Protein AF-0000000070923632 (afdb_homodimer)

Nearest PDB structures (foldseek):
  3npf-assembly1_B  TM=2.799E-01  e=1.966E-01  Bacteroides ovatus ATCC 8483
  4r0k-assembly1_A  TM=3.032E-01  e=2.894E-01  Bacteroides thetaiotaomicron VPI-5482
  6biq-assembly4_C  TM=3.417E-01  e=1.691E+00  Trichomonas vaginalis
  7ll1-assembly1_H  TM=3.064E-01  e=4.089E+00  Homo sapiens
  3npf-assembly1_B  TM=2.796E-01  e=1.246E-01  Bacteroides ovatus ATCC 8483

Organism: Rhodobacter capsulatus (strain ATCC BAA-309 / NBRC 16581 / SB1003) (NCBI:txid272942)

InterPro domains:
  IPR005126 NapC/NirT cytochrome c, N-terminal [PF03264] (4-177)
  IPR009154 Membrane-bound tetrahaem cytochrome TorC/YecK [PIRSF000014] (1-378)
  IPR009154 Membrane-bound tetrahaem cytochrome TorC/YecK [TIGR02162] (1-379)
  IPR036280 Multiheme cytochrome superfamily [SSF48695] (2-178)
  IPR038266 NapC/NirT cytochrome c superfamily [G3DSA:1.10.3820.10] (5-182)
  IPR051174 Cytochrome c-type Electron Transfer [PTHR30333] (2-334)

Solvent-accessible surface area (backbone atoms only — not comparable to full-atom values): 40422 Å² total; per-residue (Å²): 135,78,84,82,65,68,63,59,53,50,48,52,43,33,52,48,20,24,49,52,39,48,50,52,51,50,50,50,51,50,50,53,53,56,66,49,32,57,71,49,56,55,69,41,76,64,36,49,64,52,48,59,42,28,60,74,24,62,44,38,40,26,55,77,4,46,51,60,52,63,34,49,57,73,35,49,90,60,65,70,55,28,53,49,46,51,55,56,47,51,53,49,52,50,39,52,72,72,46,66,33,67,42,73,68,42,32,60,74,43,35,44,64,53,48,51,51,52,49,51,50,35,45,74,55,52,19,50,22,57,52,71,49,32,39,76,86,17,36,30,57,90,67,34,91,48,64,68,55,35,52,52,50,53,50,30,62,75,69,67,57,42,63,50,50,52,47,66,48,69,51,38,82,70,52,66,56,57,55,60,32,50,50,46,46,52,52,50,49,57,50,18,75,69,59,76,85,46,65,72,38,55,35,24,34,73,44,71,39,56,27,21,79,50,80,84,52,92,87,63,77,66,35,28,35,37,33,43,70,32,69,28,36,26,68,39,75,54,91,64,29,29,32,29,40,38,69,28,21,25,40,74,93,44,62,43,36,29,15,68,39,83,96,34,86,39,76,27,34,43,41,34,83,84,40,43,78,63,46,46,75,59,61,73,47,66,40,86,89,76,68,45,46,36,29,31,31,38,36,70,33,20,32,63,69,61,51,36,39,74,48,69,66,59,52,50,51,33,31,49,45,40,44,49,39,55,53,30,61,77,35,75,66,75,58,48,28,74,37,44,39,61,51,42,55,60,57,50,58,73,44,47,89,77,38,88,56,55,72,70,53,44,52,42,33,51,47,48,40,27,61,29,1,41,81,54,69,23,71,66,81,125,136,77,82,81,63,69,63,60,53,49,49,51,42,34,52,49,21,24,50,51,37,48,51,51,51,50,50,49,52,48,50,54,53,55,66,49,31,56,69,49,56,55,68,41,77,65,37,50,64,54,48,58,44,27,61,74,26,62,46,37,38,26,56,77,4,46,52,61,52,61,33,47,57,73,36,48,90,60,67,70,56,27,54,50,46,52,55,54,48,51,54,50,52,50,38,53,72,72,46,65,34,65,42,72,68,42,31,61,74,42,35,44,63,54,48,52,51,51,49,50,50,34,47,75,56,52,21,50,24,58,52,71,48,31,39,75,90,17,36,30,57,89,68,35,91,48,64,67,55,33,52,51,49,52,50,31,62,74,70,67,58,40,63,51,52,51,47,66,49,70,50,39,80,70,51,66,54,57,56,60,32,52,50,46,47,51,52,50,48,57,49,18,75,69,59,77,87,47,66,74,38,56,35,22,33,72,44,71,38,57,26,21,80,49,80,83,50,91,88,62,77,64,37,28,35,37,31,42,68,30,69,28,35,27,66,39,73,55,92,65,30,29,32,29,40,37,71,29,21,24,40,73,93,45,61,42,36,30,15,68,40,83,95,34,87,39,76,27,33,44,42,34,83,85,39,45,78,63,45,45,75,59,62,73,46,65,40,86,89,78,68,45,44,36,31,32,33,37,34,70,32,20,33,64,69,62,51,34,39,75,47,67,66,59,51,49,52,32,31,48,44,39,43,48,40,55,54,30,60,78,34,75,67,74,59,46,29,73,36,44,38,61,53,44,55,60,59,50,59,73,43,47,89,78,38,89,58,56,71,70,54,45,51,42,32,52,49,48,42,27,61,29,1,41,82,53,69,23,72,65,81,124

Foldseek 3Di:
DPPDDPVVVVVVVVVVVVVVVVVVVVVVVVVLVVCLALVNVVVFVLCVQLVVLQCPAVQNPNPVRHHQGPCLQQAADDDPRNVVSVVVVVVVVVCSVVPCRNDPVSCLLCVQVVLVVSLVVCQVVLSNSVVVPDDPVPDPLVPDPDVVVSVQSVVCVVVVGGPSLACRQNRHDDHPLCSVLVVLLVVLQVVLVVDDDDQQAKKWALFKFFWAADADDPPDDGFWIFGTLFIWGFHDDDVQKTKTKHKAKAWVPGLQFGANDPPFRQTGIGGDPVCSVQWDWDDWDADPPPRIIMTITMHIIMTTSHRMGRDSVSSLVSLVSLCCSFPSHRHRDDQLQPAALNVLVVVLVVCVVVTPDDPRSSSSNSNSSNCLYNVNVNDDPD/DPPPDPVVVVVVVVVVVVVVVVVVVVVVVVVLVVCLDLVNVVVFVLCVQLVVLQCPAVQNPNPVRHHQGPCLQQAADDDPRNVVSVVVVVVVVVCSVVPCRRDPVSCLLCVQVVLVVSLVVCQVVLSNSVVVPDDPVPDPLVPDPDVVVSVQSVVCVVVVGGPSLACRQNRHDDHPLCSVLVVLLVVLQVVLVVDDDDQQAKKWALFKFFWAADADDPPDDGFWIFGTLFIWGFHDDDVQKTKTKHKAKAWVPGLQFGANDPPFPQTGIGGDPVCSVQWDWDDWDQDPPPRIIMTITMHIIMTTSHRMGRDSPSSLVSLVSLCCSFPSHRHRDDQLQPAELNVLVVVLVVCVVVTPDDPRSSSSNSNSSNCLYNVNVNDDPD

Radius of gyration: 43.02 Å; Cα contacts (8 Å, |Δi|>4): 1185; chains: 2; bounding box: 63×129×114 Å

Secondary structure (DSSP, 8-state):
-----HHHHHHHHHHHHHHHHHHHHHHHHHHHHHTTSHHHHTTSGGGHHHHHHHTTSTTTSBTT-B---HHHHHS-SSSHHHHHHHHHHHHHHHHHHHTTT-SHHHHHHHHHHHHHHHHHHHHHTTTHHHHTTB-GGGB-GGG-S-HHHHHHHHHHHHHT--GGGT-TTSSSPPP-THHHHHHHHHHHHHHHHH----TT-EEEESS-EEEESS---TTPPPSEEEPTT--EEEEEEETTEEEEEEEEEEETTEEEEEEEETTEEEEEEEE-GGGGGG-EEEEEEE-TTT--EEEEEEEEEEEES-SEES-HHHHHHHHHHHHHHHHTTTSPPPPGGGS-HHHHHHHHHHHGGG----HHHHHHHHHHHHHTSGGGT-----/-----HHHHHHHHHHHHHHHHHHHHHHHHHHHHHTTSHHHHTTSGGGHHHHHHHTTSTTTSBTT-B---HHHHHS-SSSHHHHHHHHHHHHHHHHHHHTTT-SHHHHHHHHHHHHHHHHHHHHHTTTHHHHTTB-GGGB-GGG-S-HHHHHHHHHHHHHT--GGGT-TTSSSPPP-THHHHHHHHHHHHHHHHH----TT-EEEESS-EEEESS---TTPPPSEEEPTT--EEEEEEETTEEEEEEEEEEETTEEEEEEEETTEEEEEEEE-GGGGGGPEEEEEEE-TTT--EEEEEEEEEEEES-SEES-HHHHHHHHHHHHHHHHTTTSPPPPGGGS-HHHHHHHHHHHGGG----HHHHHHHHHHHHHTSGGGT-----

Sequence (764 aa):
MRRPSTRWGLGTLVLGGAFVGALGWNGFHYAVEQTTTTKFCLSCHSMQGNYEEYKTTVHYVNPMGVRAECADCHVPKSGWRLYRAKVLAAKDLWGEITGKVDTPEKFEAHRLEMAETVWADMKANDSVGCRSCHSFEAMDFAHQTKPDAAKQMQQAMKDGGTCIDCHKGIAHKLPDMSSGYKKLFEDLQAEAGQLRPKAGDTVYPLQTVELYLDEPKDGVKAAGKVIAATPMVVEAVSGKALQVKLEGWQQEGAERMLYAAQGRRIFNVALAPTAVAAVVPGARMTDPDTDQVWTDGTLTVWVKNADLTDSLDKVWSYAGSMFSAACGTCHVLPHTSHFLANQWIGTLNAMKPKAPLNEEQFRLVQKYVQMHAKDMGGEVEEMRRPSTRWGLGTLVLGGAFVGALGWNGFHYAVEQTTTTKFCLSCHSMQGNYEEYKTTVHYVNPMGVRAECADCHVPKSGWRLYRAKVLAAKDLWGEITGKVDTPEKFEAHRLEMAETVWADMKANDSVGCRSCHSFEAMDFAHQTKPDAAKQMQQAMKDGGTCIDCHKGIAHKLPDMSSGYKKLFEDLQAEAGQLRPKAGDTVYPLQTVELYLDEPKDGVKAAGKVIAATPMVVEAVSGKALQVKLEGWQQEGAERMLYAAQGRRIFNVALAPTAVAAVVPGARMTDPDTDQVWTDGTLTVWVKNADLTDSLDKVWSYAGSMFSAACGTCHVLPHTSHFLANQWIGTLNAMKPKAPLNEEQFRLVQKYVQMHAKDMGGEVEE

pLDDT: mean 90.0, std 10.47, range [25.94, 98.38]

Structure (mmCIF, N/CA/C/O backbone):
data_AF-0000000070923632-model_v1
#
loop_
_entity.id
_entity.type
_entity.pdbx_description
1 polymer 'Cytochrome c-type protein'
#
loop_
_atom_site.group_PDB
_atom_site.id
_atom_site.type_symbol
_atom_site.label_atom_id
_atom_site.label_alt_id
_atom_site.label_comp_id
_atom_site.label_asym_id
_atom_site.label_entity_id
_atom_site.label_seq_id
_atom_site.pdbx_PDB_ins_code
_atom_site.Cartn_x
_atom_site.Cartn_y
_atom_site.Cartn_z
_atom_site.occupancy
_atom_site.B_iso_or_equiv
_atom_site.auth_seq_id
_atom_site.auth_comp_id
_atom_site.auth_asym_id
_atom_site.auth_atom_id
_atom_site.pdbx_PDB_model_num
ATOM 1 N N . MET A 1 1 ? -10.555 41.219 -54.594 1 26.05 1 MET A N 1
ATOM 2 C CA . MET A 1 1 ? -10.875 40.344 -53.469 1 26.05 1 MET A CA 1
ATOM 3 C C . MET A 1 1 ? -9.82 39.281 -53.281 1 26.05 1 MET A C 1
ATOM 5 O O . MET A 1 1 ? -9.641 38.438 -54.156 1 26.05 1 MET A O 1
ATOM 9 N N . ARG A 1 2 ? -8.562 39.5 -52.688 1 31.58 2 ARG A N 1
ATOM 10 C CA . ARG A 1 2 ? -7.293 38.781 -52.688 1 31.58 2 ARG A CA 1
ATOM 11 C C . ARG A 1 2 ? -7.457 37.375 -52.125 1 31.58 2 ARG A C 1
ATOM 13 O O . ARG A 1 2 ? -8.281 37.156 -51.25 1 31.58 2 ARG A O 1
ATOM 20 N N . ARG A 1 3 ? -7.184 36.375 -52.875 1 41.75 3 ARG A N 1
ATOM 21 C CA . ARG A 1 3 ? -7.312 34.969 -52.625 1 41.75 3 ARG A CA 1
ATOM 22 C C . ARG A 1 3 ? -6.871 34.594 -51.219 1 41.75 3 ARG A C 1
ATOM 24 O O . ARG A 1 3 ? -5.719 34.812 -50.844 1 41.75 3 ARG A O 1
ATOM 31 N N . PRO A 1 4 ? -7.441 34.781 -50.156 1 43.72 4 PRO A N 1
ATOM 32 C CA . PRO A 1 4 ? -7.254 34.656 -48.719 1 43.72 4 PRO A CA 1
ATOM 33 C C . PRO A 1 4 ? -6.523 33.375 -48.344 1 43.72 4 PRO A C 1
ATOM 35 O O . PRO A 1 4 ? -6.836 32.281 -48.875 1 43.72 4 PRO A O 1
ATOM 38 N N . SER A 1 5 ? -5.047 33.188 -47.781 1 47.12 5 SER A N 1
ATOM 39 C CA . SER A 1 5 ? -3.76 32.5 -47.844 1 47.12 5 SER A CA 1
ATOM 40 C C . SER A 1 5 ? -3.881 31.062 -47.344 1 47.12 5 SER A C 1
ATOM 42 O O . SER A 1 5 ? -4.656 30.766 -46.438 1 47.12 5 SER A O 1
ATOM 44 N N . THR A 1 6 ? -3.588 29.906 -48.062 1 52.81 6 THR A N 1
ATOM 45 C CA . THR A 1 6 ? -3.426 28.469 -48 1 52.81 6 THR A CA 1
ATOM 46 C C . THR A 1 6 ? -2.803 28.047 -46.656 1 52.81 6 THR A C 1
ATOM 48 O O . THR A 1 6 ? -3.178 27.031 -46.094 1 52.81 6 THR A O 1
ATOM 51 N N . ARG A 1 7 ? -1.891 28.828 -46.156 1 56.41 7 ARG A N 1
ATOM 52 C CA . ARG A 1 7 ? -1.19 28.5 -44.906 1 56.41 7 ARG A CA 1
ATOM 53 C C . ARG A 1 7 ? -2.135 28.578 -43.719 1 56.41 7 ARG A C 1
ATOM 55 O O . ARG A 1 7 ? -2.057 27.75 -42.781 1 56.41 7 ARG A O 1
ATOM 62 N N . TRP A 1 8 ? -2.975 29.625 -43.656 1 61.47 8 TRP A N 1
ATOM 63 C CA . TRP A 1 8 ? -3.904 29.703 -42.562 1 61.47 8 TRP A CA 1
ATOM 64 C C . TRP A 1 8 ? -4.895 28.547 -42.594 1 61.47 8 TRP A C 1
ATOM 66 O O . TRP A 1 8 ? -5.262 28 -41.531 1 61.47 8 TRP A O 1
ATOM 76 N N . GLY A 1 9 ? -5.172 28.172 -43.781 1 63.47 9 GLY A N 1
ATOM 77 C CA . GLY A 1 9 ? -6.043 27.016 -43.938 1 63.47 9 GLY A CA 1
ATOM 78 C C . GLY A 1 9 ? -5.414 25.734 -43.406 1 63.47 9 GLY A C 1
ATOM 79 O O . GLY A 1 9 ? -6.062 24.953 -42.719 1 63.47 9 GLY A O 1
ATOM 80 N N . LEU A 1 10 ? -4.125 25.688 -43.812 1 66 10 LEU A N 1
ATOM 81 C CA . LEU A 1 10 ? -3.408 24.5 -43.375 1 66 10 LEU A CA 1
ATOM 82 C C . LEU A 1 10 ? -3.205 24.5 -41.875 1 66 10 LEU A C 1
ATOM 84 O O . LEU A 1 10 ? -3.328 23.453 -41.219 1 66 10 LEU A O 1
ATOM 88 N N . GLY A 1 11 ? -2.955 25.656 -41.281 1 73.12 11 GLY A N 1
ATOM 89 C CA . GLY A 1 11 ? -2.785 25.75 -39.844 1 73.12 11 GLY A CA 1
ATOM 90 C C . GLY A 1 11 ? -4.047 25.422 -39.062 1 73.12 11 GLY A C 1
ATOM 91 O O . GLY A 1 11 ? -3.994 24.703 -38.062 1 73.12 11 GLY A O 1
ATOM 92 N N . THR A 1 12 ? -5.129 25.953 -39.562 1 76.69 12 THR A N 1
ATOM 93 C CA . THR A 1 12 ? -6.41 25.672 -38.906 1 76.69 12 THR A CA 1
ATOM 94 C C . THR A 1 12 ? -6.766 24.188 -39.031 1 76.69 12 THR A C 1
ATOM 96 O O . THR A 1 12 ? -7.336 23.609 -38.094 1 76.69 12 THR A O 1
ATOM 99 N N . LEU A 1 13 ? -6.41 23.625 -40.094 1 72.44 13 LEU A N 1
ATOM 100 C CA . LEU A 1 13 ? -6.684 22.203 -40.281 1 72.44 13 LEU A CA 1
ATOM 101 C C . LEU A 1 13 ? -5.812 21.359 -39.344 1 72.44 13 LEU A C 1
ATOM 103 O O . LEU A 1 13 ? -6.289 20.391 -38.75 1 72.44 13 LEU A O 1
ATOM 107 N N . VAL A 1 14 ? -4.574 21.766 -39.25 1 73.5 14 VAL A N 1
ATOM 108 C CA . VAL A 1 14 ? -3.674 21.031 -38.375 1 73.5 14 VAL A CA 1
ATOM 109 C C . VAL A 1 14 ? -4.129 21.188 -36.906 1 73.5 14 VAL A C 1
ATOM 111 O O . VAL A 1 14 ? -4.16 20.219 -36.156 1 73.5 14 VAL A O 1
ATOM 114 N N . LEU A 1 15 ? -4.555 22.359 -36.531 1 76.25 15 LEU A N 1
ATOM 115 C CA . LEU A 1 15 ? -5.012 22.594 -35.188 1 76.25 15 LEU A CA 1
ATOM 116 C C . LEU A 1 15 ? -6.332 21.875 -34.906 1 76.25 15 LEU A C 1
ATOM 118 O O . LEU A 1 15 ? -6.551 21.344 -33.812 1 76.25 15 LEU A O 1
ATOM 122 N N . GLY A 1 16 ? -7.164 21.906 -35.844 1 74.94 16 GLY A N 1
ATOM 123 C CA . GLY A 1 16 ? -8.406 21.156 -35.719 1 74.94 16 GLY A CA 1
ATOM 124 C C . GLY A 1 16 ? -8.195 19.656 -35.594 1 74.94 16 GLY A C 1
ATOM 125 O O . GLY A 1 16 ? -8.836 19 -34.781 1 74.94 16 GLY A O 1
ATOM 126 N N . GLY A 1 17 ? -7.414 19.172 -36.5 1 73.19 17 GLY A N 1
ATOM 127 C CA . GLY A 1 17 ? -7.055 17.766 -36.406 1 73.19 17 GLY A CA 1
ATOM 128 C C . GLY A 1 17 ? -6.43 17.406 -35.062 1 73.19 17 GLY A C 1
ATOM 129 O O . GLY A 1 17 ? -6.746 16.359 -34.469 1 73.19 17 GLY A O 1
ATOM 130 N N . ALA A 1 18 ? -5.582 18.266 -34.625 1 74.12 18 ALA A N 1
ATOM 131 C CA . ALA A 1 18 ? -4.969 18.062 -33.312 1 74.12 18 ALA A CA 1
ATOM 132 C C . ALA A 1 18 ? -6.023 18.047 -32.219 1 74.12 18 ALA A C 1
ATOM 134 O O . ALA A 1 18 ? -5.953 17.25 -31.297 1 74.12 18 ALA A O 1
ATOM 135 N N . PHE A 1 19 ? -6.906 18.844 -32.312 1 75.94 19 PHE A N 1
ATOM 136 C CA . PHE A 1 19 ? -7.969 18.922 -31.297 1 75.94 19 PHE A CA 1
ATOM 137 C C . PHE A 1 19 ? -8.82 17.656 -31.328 1 75.94 19 PHE A C 1
ATOM 139 O O . PHE A 1 19 ? -9.133 17.094 -30.266 1 75.94 19 PHE A O 1
ATOM 146 N N . VAL A 1 20 ? -9.211 17.172 -32.438 1 75.62 20 VAL A N 1
ATOM 147 C CA . VAL A 1 20 ? -10 15.945 -32.594 1 75.62 20 VAL A CA 1
ATOM 148 C C . VAL A 1 20 ? -9.18 14.75 -32.094 1 75.62 20 VAL A C 1
ATOM 150 O O . VAL A 1 20 ? -9.719 13.844 -31.453 1 75.62 20 VAL A O 1
ATOM 153 N N . GLY A 1 21 ? -8.016 14.766 -32.5 1 73.44 21 GLY A N 1
ATOM 154 C CA . GLY A 1 21 ? -7.137 13.719 -32 1 73.44 21 GLY A CA 1
ATOM 155 C C . GLY A 1 21 ? -7.027 13.688 -30.484 1 73.44 21 GLY A C 1
ATOM 156 O O . GLY A 1 21 ? -7.078 12.617 -29.875 1 73.44 21 GLY A O 1
ATOM 157 N N . ALA A 1 22 ? -6.969 14.828 -29.922 1 73.88 22 ALA A N 1
ATOM 158 C CA . ALA A 1 22 ? -6.895 14.922 -28.469 1 73.88 22 ALA A CA 1
ATOM 159 C C . ALA A 1 22 ? -8.203 14.477 -27.828 1 73.88 22 ALA A C 1
ATOM 161 O O . ALA A 1 22 ? -8.203 13.758 -26.812 1 73.88 22 ALA A O 1
ATOM 162 N N . LEU A 1 23 ? -9.227 14.875 -28.359 1 78.12 23 LEU A N 1
ATOM 163 C CA . LEU A 1 23 ? -10.531 14.469 -27.844 1 78.12 23 LEU A CA 1
ATOM 164 C C . LEU A 1 23 ? -10.711 12.961 -27.953 1 78.12 23 LEU A C 1
ATOM 166 O O . LEU A 1 23 ? -11.234 12.328 -27.031 1 78.12 23 LEU A O 1
ATOM 170 N N . GLY A 1 24 ? -10.383 12.445 -29.078 1 76.94 24 GLY A N 1
ATOM 171 C CA . GLY A 1 24 ? -10.453 11 -29.266 1 76.94 24 GLY A CA 1
ATOM 172 C C . GLY A 1 24 ? -9.562 10.234 -28.312 1 76.94 24 GLY A C 1
ATOM 173 O O . GLY A 1 24 ? -9.984 9.227 -27.734 1 76.94 24 GLY A O 1
ATOM 174 N N . TRP A 1 25 ? -8.453 10.742 -28.141 1 76.44 25 TRP A N 1
ATOM 175 C CA . TRP A 1 25 ? -7.512 10.086 -27.234 1 76.44 25 TRP A CA 1
ATOM 176 C C . TRP A 1 25 ? -8.016 10.148 -25.797 1 76.44 25 TRP A C 1
ATOM 178 O O . TRP A 1 25 ? -7.895 9.164 -25.062 1 76.44 25 TRP A O 1
ATOM 188 N N . ASN A 1 26 ? -8.539 11.273 -25.438 1 76.81 26 ASN A N 1
ATOM 189 C CA . ASN A 1 26 ? -9.07 11.406 -24.094 1 76.81 26 ASN A CA 1
ATOM 190 C C . ASN A 1 26 ? -10.305 10.531 -23.891 1 76.81 26 ASN A C 1
ATOM 192 O O . ASN A 1 26 ? -10.523 10 -22.797 1 76.81 26 ASN A O 1
ATOM 196 N N . GLY A 1 27 ? -11.047 10.5 -24.859 1 81.31 27 GLY A N 1
ATOM 197 C CA . GLY A 1 27 ? -12.188 9.602 -24.797 1 81.31 27 GLY A CA 1
ATOM 198 C C . GLY A 1 27 ? -11.781 8.141 -24.641 1 81.31 27 GLY A C 1
ATOM 199 O O . GLY A 1 27 ? -12.367 7.41 -23.844 1 81.31 27 GLY A O 1
ATOM 200 N N . PHE A 1 28 ? -10.812 7.777 -25.375 1 81.69 28 PHE A N 1
ATOM 201 C CA . PHE A 1 28 ? -10.289 6.418 -25.297 1 81.69 28 PHE A CA 1
ATOM 202 C C . PHE A 1 28 ? -9.734 6.129 -23.906 1 81.69 28 PHE A C 1
ATOM 204 O O . PHE A 1 28 ? -10.031 5.086 -23.328 1 81.69 28 PHE A O 1
ATOM 211 N N . HIS A 1 29 ? -9.016 7.012 -23.406 1 79.19 29 HIS A N 1
ATOM 212 C CA . HIS A 1 29 ? -8.453 6.844 -22.062 1 79.19 29 HIS A CA 1
ATOM 213 C C . HIS A 1 29 ? -9.547 6.738 -21.016 1 79.19 29 HIS A C 1
ATOM 215 O O . HIS A 1 29 ? -9.438 5.961 -20.062 1 79.19 29 HIS A O 1
ATOM 221 N N . TYR A 1 30 ? -10.5 7.512 -21.219 1 84 30 TYR A N 1
ATOM 222 C CA . TYR A 1 30 ? -11.633 7.461 -20.297 1 84 30 TYR A CA 1
ATOM 223 C C . TYR A 1 30 ? -12.312 6.098 -20.344 1 84 30 TYR A C 1
ATOM 225 O O . TYR A 1 30 ? -12.664 5.535 -19.312 1 84 30 TYR A O 1
ATOM 233 N N . ALA A 1 31 ? -12.469 5.645 -21.484 1 87.12 31 ALA A N 1
ATOM 234 C CA . ALA A 1 31 ? -13.078 4.328 -21.641 1 87.12 31 ALA A CA 1
ATOM 235 C C . ALA A 1 31 ? -12.234 3.246 -20.969 1 87.12 31 ALA A C 1
ATOM 237 O O . ALA A 1 31 ? -12.766 2.354 -20.312 1 87.12 31 ALA A O 1
ATOM 238 N N . VAL A 1 32 ? -10.984 3.285 -21.125 1 86.38 32 VAL A N 1
ATOM 239 C CA . VAL A 1 32 ? -10.07 2.316 -20.516 1 86.38 32 VAL A CA 1
ATOM 240 C C . VAL A 1 32 ? -10.164 2.406 -19 1 86.38 32 VAL A C 1
ATOM 242 O O . VAL A 1 32 ? -10.258 1.384 -18.312 1 86.38 32 VAL A O 1
ATOM 245 N N . GLU A 1 33 ? -10.25 3.566 -18.547 1 84.56 33 GLU A N 1
ATOM 246 C CA . GLU A 1 33 ? -10.344 3.768 -17.109 1 84.56 33 GLU A CA 1
ATOM 247 C C . GLU A 1 33 ? -11.648 3.205 -16.562 1 84.56 33 GLU A C 1
ATOM 249 O O . GLU A 1 33 ? -11.656 2.543 -15.516 1 84.56 33 GLU A O 1
ATOM 254 N N . GLN A 1 34 ? -12.688 3.441 -17.312 1 88.69 34 GLN A N 1
ATOM 255 C CA . GLN A 1 34 ? -13.992 2.994 -16.844 1 88.69 34 GLN A CA 1
ATOM 256 C C . GLN A 1 34 ? -14.102 1.473 -16.875 1 88.69 34 GLN A C 1
ATOM 258 O O . GLN A 1 34 ? -14.836 0.877 -16.094 1 88.69 34 GLN A O 1
ATOM 263 N N . THR A 1 35 ? -13.312 0.917 -17.734 1 89.62 35 THR A N 1
ATOM 264 C CA . THR A 1 35 ? -13.391 -0.533 -17.891 1 89.62 35 THR A CA 1
ATOM 265 C C . THR A 1 35 ? -12.344 -1.225 -17.016 1 89.62 35 THR A C 1
ATOM 267 O O . THR A 1 35 ? -12.102 -2.424 -17.156 1 89.62 35 THR A O 1
ATOM 270 N N . THR A 1 36 ? -11.672 -0.49 -16.188 1 91 36 THR A N 1
ATOM 271 C CA . THR A 1 36 ? -10.688 -1.052 -15.273 1 91 36 THR A CA 1
ATOM 272 C C . THR A 1 36 ? -11.125 -0.858 -13.828 1 91 36 THR A C 1
ATOM 274 O O . THR A 1 36 ? -10.336 -1.05 -12.906 1 91 36 THR A O 1
ATOM 277 N N . THR A 1 37 ? -12.406 -0.572 -13.664 1 91.69 37 THR A N 1
ATOM 278 C CA . THR A 1 37 ? -12.93 -0.357 -12.312 1 91.69 37 THR A CA 1
ATOM 279 C C . THR A 1 37 ? -13.547 -1.641 -11.766 1 91.69 37 THR A C 1
ATOM 281 O O . THR A 1 37 ? -13.984 -2.504 -12.523 1 91.69 37 THR A O 1
ATOM 284 N N . THR A 1 38 ? -13.492 -1.719 -10.492 1 93.81 38 THR A N 1
ATOM 285 C CA . THR A 1 38 ? -14.125 -2.859 -9.844 1 93.81 38 THR A CA 1
ATOM 286 C C . THR A 1 38 ? -15.602 -2.945 -10.211 1 93.81 38 THR A C 1
ATOM 288 O O . THR A 1 38 ? -16.125 -4.035 -10.438 1 93.81 38 THR A O 1
ATOM 291 N N . LYS A 1 39 ? -16.266 -1.786 -10.32 1 93.12 39 LYS A N 1
ATOM 292 C CA . LYS A 1 39 ? -17.672 -1.736 -10.711 1 93.12 39 LYS A CA 1
ATOM 293 C C . LYS A 1 39 ? -17.875 -2.375 -12.078 1 93.12 39 LYS A C 1
ATOM 295 O O . LYS A 1 39 ? -18.812 -3.156 -12.266 1 93.12 39 LYS A O 1
ATOM 300 N N . PHE A 1 40 ? -17.078 -2.064 -12.984 1 91.56 40 PHE A N 1
ATOM 301 C CA . PHE A 1 40 ? -17.188 -2.654 -14.312 1 91.56 40 PHE A CA 1
ATOM 302 C C . PHE A 1 40 ? -16.938 -4.156 -14.266 1 91.56 40 PHE A C 1
ATOM 304 O O . PHE A 1 40 ? -17.688 -4.938 -14.852 1 91.56 40 PHE A O 1
ATOM 311 N N . CYS A 1 41 ? -15.891 -4.602 -13.57 1 88.75 41 CYS A N 1
ATOM 312 C CA . CYS A 1 41 ? -15.539 -6.012 -13.461 1 88.75 41 CYS A CA 1
ATOM 313 C C . CYS A 1 41 ? -16.688 -6.816 -12.867 1 88.75 41 CYS A C 1
ATOM 315 O O . CYS A 1 41 ? -16.922 -7.957 -13.273 1 88.75 41 CYS A O 1
ATOM 317 N N . LEU A 1 42 ? -17.422 -6.242 -11.992 1 91.5 42 LEU A N 1
ATOM 318 C CA . LEU A 1 42 ? -18.484 -6.941 -11.297 1 91.5 42 LEU A CA 1
ATOM 319 C C . LEU A 1 42 ? -19.781 -6.902 -12.102 1 91.5 42 LEU A C 1
ATOM 321 O O . LEU A 1 42 ? -20.797 -7.445 -11.68 1 91.5 42 LEU A O 1
ATOM 325 N N . SER A 1 43 ? -19.688 -6.293 -13.188 1 87.12 43 SER A N 1
ATOM 326 C CA . SER A 1 43 ? -20.875 -6.27 -14.039 1 87.12 43 SER A CA 1
ATOM 327 C C . SER A 1 43 ? -21.141 -7.645 -14.648 1 87.12 43 SER A C 1
ATOM 329 O O . SER A 1 43 ? -22.25 -7.918 -15.117 1 87.12 43 SER A O 1
ATOM 331 N N . CYS A 1 44 ? -20.125 -8.461 -14.688 1 81.94 44 CYS A N 1
ATOM 332 C CA . CYS A 1 44 ? -20.297 -9.836 -15.148 1 81.94 44 CYS A CA 1
ATOM 333 C C . CYS A 1 44 ? -20.609 -10.766 -13.977 1 81.94 44 CYS A C 1
ATOM 335 O O . CYS A 1 44 ? -19.938 -10.711 -12.945 1 81.94 44 CYS A O 1
ATOM 337 N N . HIS A 1 45 ? -21.547 -11.664 -14.156 1 79 45 HIS A N 1
ATOM 338 C CA . HIS A 1 45 ? -22.047 -12.555 -13.109 1 79 45 HIS A CA 1
ATOM 339 C C . HIS A 1 45 ? -20.953 -13.523 -12.656 1 79 45 HIS A C 1
ATOM 341 O O . HIS A 1 45 ? -20.922 -13.914 -11.484 1 79 45 HIS A O 1
ATOM 347 N N . SER A 1 46 ? -20.094 -13.852 -13.508 1 84.25 46 SER A N 1
ATOM 348 C CA . SER A 1 46 ? -19.078 -14.852 -13.18 1 84.25 46 SER A CA 1
ATOM 349 C C . SER A 1 46 ? -18.062 -14.305 -12.18 1 84.25 46 SER A C 1
ATOM 351 O O . SER A 1 46 ? -17.344 -15.07 -11.555 1 84.25 46 SER A O 1
ATOM 353 N N . MET A 1 47 ? -18.172 -13.008 -11.953 1 88 47 MET A N 1
ATOM 354 C CA . MET A 1 47 ? -17.141 -12.383 -11.117 1 88 47 MET A CA 1
ATOM 355 C C . MET A 1 47 ? -17.641 -12.227 -9.68 1 88 47 MET A C 1
ATOM 357 O O . MET A 1 47 ? -16.859 -11.906 -8.781 1 88 47 MET A O 1
ATOM 361 N N . GLN A 1 48 ? -18.891 -12.531 -9.43 1 89.94 48 GLN A N 1
ATOM 362 C CA . GLN A 1 48 ? -19.484 -12.297 -8.117 1 89.94 48 GLN A CA 1
ATOM 363 C C . GLN A 1 48 ? -18.891 -13.242 -7.074 1 89.94 48 GLN A C 1
ATOM 365 O O . GLN A 1 48 ? -18.609 -12.828 -5.949 1 89.94 48 GLN A O 1
ATOM 370 N N . GLY A 1 49 ? -18.719 -14.445 -7.453 1 91.5 49 GLY A N 1
ATOM 371 C CA . GLY A 1 49 ? -18.094 -15.391 -6.543 1 91.5 49 GLY A CA 1
ATOM 372 C C . GLY A 1 49 ? -16.672 -15 -6.168 1 91.5 49 GLY A C 1
ATOM 373 O O . GLY A 1 49 ? -16.297 -15.062 -4.996 1 91.5 49 GLY A O 1
ATOM 374 N N . ASN A 1 50 ? -15.93 -14.633 -7.148 1 94 50 ASN A N 1
ATOM 375 C CA . ASN A 1 50 ? -14.562 -14.18 -6.91 1 94 50 ASN A CA 1
ATOM 376 C C . ASN A 1 50 ? -14.523 -12.945 -6.008 1 94 50 ASN A C 1
ATOM 378 O O . ASN A 1 50 ? -13.617 -12.805 -5.184 1 94 50 ASN A O 1
ATOM 382 N N . TYR A 1 51 ? -15.578 -12.094 -6.191 1 96.38 51 TYR A N 1
ATOM 383 C CA . TYR A 1 51 ? -15.664 -10.891 -5.363 1 96.38 51 TYR A CA 1
ATOM 384 C C . TYR A 1 51 ? -15.867 -11.258 -3.898 1 96.38 51 TYR A C 1
ATOM 386 O O . TYR A 1 51 ? -15.25 -10.664 -3.012 1 96.38 51 TYR A O 1
ATOM 394 N N . GLU A 1 52 ? -16.688 -12.195 -3.664 1 96.06 52 GLU A N 1
ATOM 395 C CA . GLU A 1 52 ? -16.953 -12.625 -2.295 1 96.06 52 GLU A CA 1
ATOM 396 C C . GLU A 1 52 ? -15.711 -13.25 -1.662 1 96.06 52 GLU A C 1
ATOM 398 O O . GLU A 1 52 ? -15.438 -13.031 -0.48 1 96.06 52 GLU A O 1
ATOM 403 N N . GLU A 1 53 ? -14.953 -14.008 -2.439 1 96.38 53 GLU A N 1
ATOM 404 C CA . GLU A 1 53 ? -13.695 -14.57 -1.953 1 96.38 53 GLU A CA 1
ATOM 405 C C . GLU A 1 53 ? -12.688 -13.469 -1.644 1 96.38 53 GLU A C 1
ATOM 407 O O . GLU A 1 53 ? -12.055 -13.484 -0.585 1 96.38 53 GLU A O 1
ATOM 412 N N . TYR A 1 54 ? -12.625 -12.586 -2.473 1 96.94 54 TYR A N 1
ATOM 413 C CA . TYR A 1 54 ? -11.727 -11.445 -2.381 1 96.94 54 TYR A CA 1
ATOM 414 C C . TYR A 1 54 ? -11.992 -10.633 -1.119 1 96.94 54 TYR A C 1
ATOM 416 O O . TYR A 1 54 ? -11.062 -10.188 -0.45 1 96.94 54 TYR A O 1
ATOM 424 N N . LYS A 1 55 ? -13.188 -10.484 -0.75 1 97.25 55 LYS A N 1
ATOM 425 C CA . LYS A 1 55 ? -13.602 -9.664 0.384 1 97.25 55 LYS A CA 1
ATOM 426 C C . LYS A 1 55 ? -13.086 -10.242 1.699 1 97.25 55 LYS A C 1
ATOM 428 O O . LYS A 1 55 ? -13.055 -9.547 2.719 1 97.25 55 LYS A O 1
ATOM 433 N N . THR A 1 56 ? -12.68 -11.469 1.658 1 96.5 56 THR A N 1
ATOM 434 C CA . THR A 1 56 ? -12.25 -12.133 2.889 1 96.5 56 THR A CA 1
ATOM 435 C C . THR A 1 56 ? -10.734 -12.062 3.045 1 96.5 56 THR A C 1
ATOM 437 O O . THR A 1 56 ? -10.172 -12.672 3.953 1 96.5 56 THR A O 1
ATOM 440 N N . THR A 1 57 ? -10.117 -11.336 2.199 1 97.12 57 THR A N 1
ATOM 441 C CA . THR A 1 57 ? -8.656 -11.344 2.197 1 97.12 57 THR A CA 1
ATOM 442 C C . THR A 1 57 ? -8.109 -10.016 2.713 1 97.12 57 THR A C 1
ATOM 444 O O . THR A 1 57 ? -8.852 -9.047 2.867 1 97.12 57 THR A O 1
ATOM 447 N N . VAL A 1 58 ? -6.785 -9.961 2.936 1 95.94 58 VAL A N 1
ATOM 448 C CA . VAL A 1 58 ? -6.078 -8.789 3.432 1 95.94 58 VAL A CA 1
ATOM 449 C C . VAL A 1 58 ? -6.02 -7.723 2.342 1 95.94 58 VAL A C 1
ATOM 451 O O . VAL A 1 58 ? -5.758 -6.551 2.623 1 95.94 58 VAL A O 1
ATOM 454 N N . HIS A 1 59 ? -6.297 -8.125 1.062 1 97.56 59 HIS A N 1
ATOM 455 C CA . HIS A 1 59 ? -6.234 -7.172 -0.04 1 97.56 59 HIS A CA 1
ATOM 456 C C . HIS A 1 59 ? -7.52 -6.355 -0.133 1 97.56 59 HIS A C 1
ATOM 458 O O . HIS A 1 59 ? -7.574 -5.352 -0.849 1 97.56 59 HIS A O 1
ATOM 464 N N . TYR A 1 60 ? -8.516 -6.766 0.631 1 97.62 60 TYR A N 1
ATOM 465 C CA . TYR A 1 60 ? -9.766 -6.016 0.692 1 97.62 60 TYR A CA 1
ATOM 466 C C . TYR A 1 60 ? -9.805 -5.113 1.92 1 97.62 60 TYR A C 1
ATOM 468 O O . TYR A 1 60 ? -10.102 -3.922 1.813 1 97.62 60 TYR A O 1
ATOM 476 N N . VAL A 1 61 ? -9.578 -5.703 3.064 1 97.44 61 VAL A N 1
ATOM 477 C CA . VAL A 1 61 ? -9.57 -4.984 4.332 1 97.44 61 VAL A CA 1
ATOM 478 C C . VAL A 1 61 ? -8.344 -5.375 5.148 1 97.44 61 VAL A C 1
ATOM 480 O O . VAL A 1 61 ? -7.984 -6.555 5.215 1 97.44 61 VAL A O 1
ATOM 483 N N . ASN A 1 62 ? -7.676 -4.438 5.711 1 96.5 62 ASN A N 1
ATOM 484 C CA . ASN A 1 62 ? -6.508 -4.637 6.566 1 96.5 62 ASN A CA 1
ATOM 485 C C . ASN A 1 62 ? -6.301 -3.461 7.516 1 96.5 62 ASN A C 1
ATOM 487 O O . ASN A 1 62 ? -6.973 -2.436 7.398 1 96.5 62 ASN A O 1
ATOM 491 N N . PRO A 1 63 ? -5.418 -3.51 8.43 1 95.56 63 PRO A N 1
ATOM 492 C CA . PRO A 1 63 ? -5.281 -2.465 9.453 1 95.56 63 PRO A CA 1
ATOM 493 C C . PRO A 1 63 ? -4.84 -1.125 8.867 1 95.56 63 PRO A C 1
ATOM 495 O O . PRO A 1 63 ? -5.164 -0.07 9.414 1 95.56 63 PRO A O 1
ATOM 498 N N . MET A 1 64 ? -4.152 -1.108 7.762 1 95 64 MET A N 1
ATOM 499 C CA . MET A 1 64 ? -3.615 0.12 7.188 1 95 64 MET A CA 1
ATOM 500 C C . MET A 1 64 ? -4.605 0.739 6.203 1 95 64 MET A C 1
ATOM 502 O O . MET A 1 64 ? -4.445 1.892 5.797 1 95 64 MET A O 1
ATOM 506 N N . GLY A 1 65 ? -5.586 -0.045 5.816 1 96.81 65 GLY A N 1
ATOM 507 C CA . GLY A 1 65 ? -6.598 0.46 4.898 1 96.81 65 GLY A CA 1
ATOM 508 C C . GLY A 1 65 ? -6.105 0.561 3.467 1 96.81 65 GLY A C 1
ATOM 509 O O . GLY A 1 65 ? -6.566 1.415 2.707 1 96.81 65 GLY A O 1
ATOM 510 N N . VAL A 1 66 ? -5.121 -0.248 3.111 1 96.88 66 VAL A N 1
ATOM 511 C CA . VAL A 1 66 ? -4.645 -0.311 1.734 1 96.88 66 VAL A CA 1
ATOM 512 C C . VAL A 1 66 ? -5.383 -1.415 0.98 1 96.88 66 VAL A C 1
ATOM 514 O O . VAL A 1 66 ? -5.238 -2.598 1.303 1 96.88 66 VAL A O 1
ATOM 517 N N . ARG A 1 67 ? -6.172 -1.012 -0.023 1 95.94 67 ARG A N 1
ATOM 518 C CA . ARG A 1 67 ? -6.973 -1.982 -0.766 1 95.94 67 ARG A CA 1
ATOM 519 C C . ARG A 1 67 ? -6.418 -2.189 -2.17 1 95.94 67 ARG A C 1
ATOM 521 O O . ARG A 1 67 ? -6.129 -1.221 -2.879 1 95.94 67 ARG A O 1
ATOM 528 N N . ALA A 1 68 ? -6.184 -3.451 -2.564 1 96.25 68 ALA A N 1
ATOM 529 C CA . ALA A 1 68 ? -5.879 -3.797 -3.951 1 96.25 68 ALA A CA 1
ATOM 530 C C . ALA A 1 68 ? -7.145 -4.188 -4.707 1 96.25 68 ALA A C 1
ATOM 532 O O . ALA A 1 68 ? -7.738 -5.234 -4.441 1 96.25 68 ALA A O 1
ATOM 533 N N . GLU A 1 69 ? -7.461 -3.348 -5.664 1 95.06 69 GLU A N 1
ATOM 534 C CA . GLU A 1 69 ? -8.664 -3.639 -6.441 1 95.06 69 GLU A CA 1
ATOM 535 C C . GLU A 1 69 ? -8.375 -4.672 -7.527 1 95.06 69 GLU A C 1
ATOM 537 O O . GLU A 1 69 ? -7.223 -5.035 -7.762 1 95.06 69 GLU A O 1
ATOM 542 N N . CYS A 1 70 ? -9.438 -5.098 -8.172 1 94.88 70 CYS A N 1
ATOM 543 C CA . CYS A 1 70 ? -9.32 -6.148 -9.18 1 94.88 70 CYS A CA 1
ATOM 544 C C . CYS A 1 70 ? -8.25 -5.797 -10.203 1 94.88 70 CYS A C 1
ATOM 546 O O . CYS A 1 70 ? -7.355 -6.602 -10.477 1 94.88 70 CYS A O 1
ATOM 548 N N . ALA A 1 71 ? -8.305 -4.609 -10.695 1 93.88 71 ALA A N 1
ATOM 549 C CA . ALA A 1 71 ? -7.422 -4.188 -11.781 1 93.88 71 ALA A CA 1
ATOM 550 C C . ALA A 1 71 ? -5.98 -4.051 -11.297 1 93.88 71 ALA A C 1
ATOM 552 O O . ALA A 1 71 ? -5.043 -4.141 -12.094 1 93.88 71 ALA A O 1
ATOM 553 N N . ASP A 1 72 ? -5.785 -3.865 -10.047 1 94.12 72 ASP A N 1
ATOM 554 C CA . ASP A 1 72 ? -4.438 -3.725 -9.508 1 94.12 72 ASP A CA 1
ATOM 555 C C . ASP A 1 72 ? -3.635 -5.012 -9.695 1 94.12 72 ASP A C 1
ATOM 557 O O . ASP A 1 72 ? -2.414 -4.965 -9.859 1 94.12 72 ASP A O 1
ATOM 561 N N . CYS A 1 73 ? -4.297 -6.066 -9.695 1 94.81 73 CYS A N 1
ATOM 562 C CA . CYS A 1 73 ? -3.631 -7.355 -9.836 1 94.81 73 CYS A CA 1
ATOM 563 C C . CYS A 1 73 ? -3.75 -7.875 -11.266 1 94.81 73 CYS A C 1
ATOM 565 O O . CYS A 1 73 ? -2.801 -8.445 -11.805 1 94.81 73 CYS A O 1
ATOM 567 N N . HIS A 1 74 ? -4.879 -7.641 -11.906 1 94.12 74 HIS A N 1
ATOM 568 C CA . HIS A 1 74 ? -5.219 -8.391 -13.109 1 94.12 74 HIS A CA 1
ATOM 569 C C . HIS A 1 74 ? -4.969 -7.566 -14.359 1 94.12 74 HIS A C 1
ATOM 571 O O . HIS A 1 74 ? -4.988 -8.094 -15.477 1 94.12 74 HIS A O 1
ATOM 577 N N . VAL A 1 75 ? -4.742 -6.266 -14.164 1 92.56 75 VAL A N 1
ATOM 578 C CA . VAL A 1 75 ? -4.586 -5.406 -15.336 1 92.56 75 VAL A CA 1
ATOM 579 C C . VAL A 1 75 ? -3.291 -4.602 -15.219 1 92.56 75 VAL A C 1
ATOM 581 O O . VAL A 1 75 ? -3.18 -3.715 -14.367 1 92.56 75 VAL A O 1
ATOM 584 N N . PRO A 1 76 ? -2.387 -4.898 -16.203 1 90.38 76 PRO A N 1
ATOM 585 C CA . PRO A 1 76 ? -1.189 -4.055 -16.172 1 90.38 76 PRO A CA 1
ATOM 586 C C . PRO A 1 76 ? -1.51 -2.568 -16.312 1 90.38 76 PRO A C 1
ATOM 588 O O . PRO A 1 76 ? -2.475 -2.201 -16.984 1 90.38 76 PRO A O 1
ATOM 591 N N . LYS A 1 77 ? -0.74 -1.734 -15.672 1 82.44 77 LYS A N 1
ATOM 592 C CA . LYS A 1 77 ? -1.084 -0.325 -15.508 1 82.44 77 LYS A CA 1
ATOM 593 C C . LYS A 1 77 ? -0.764 0.471 -16.766 1 82.44 77 LYS A C 1
ATOM 595 O O . LYS A 1 77 ? -1.318 1.551 -16.984 1 82.44 77 LYS A O 1
ATOM 600 N N . SER A 1 78 ? 0.188 0.021 -17.562 1 77.94 78 SER A N 1
ATOM 601 C CA . SER A 1 78 ? 0.54 0.857 -18.703 1 77.94 78 SER A CA 1
ATOM 602 C C . SER A 1 78 ? 1.184 0.034 -19.812 1 77.94 78 SER A C 1
ATOM 604 O O . SER A 1 78 ? 1.533 -1.13 -19.609 1 77.94 78 SER A O 1
ATOM 606 N N . GLY A 1 79 ? 1.114 0.646 -20.984 1 76.12 79 GLY A N 1
ATOM 607 C CA . GLY A 1 79 ? 1.866 0.075 -22.094 1 76.12 79 GLY A CA 1
ATOM 608 C C . GLY A 1 79 ? 1.077 -0.95 -22.891 1 76.12 79 GLY A C 1
ATOM 609 O O . GLY A 1 79 ? -0.155 -0.923 -22.891 1 76.12 79 GLY A O 1
ATOM 610 N N . TRP A 1 80 ? 1.842 -1.616 -23.641 1 83.31 80 TRP A N 1
ATOM 611 C CA . TRP A 1 80 ? 1.254 -2.604 -24.547 1 83.31 80 TRP A CA 1
ATOM 612 C C . TRP A 1 80 ? 0.577 -3.721 -23.75 1 83.31 80 TRP A C 1
ATOM 614 O O . TRP A 1 80 ? -0.418 -4.293 -24.203 1 83.31 80 TRP A O 1
ATOM 624 N N . ARG A 1 81 ? 1.009 -3.965 -22.578 1 84.94 81 ARG A N 1
ATOM 625 C CA . ARG A 1 81 ? 0.449 -5.031 -21.766 1 84.94 81 ARG A CA 1
ATOM 626 C C . ARG A 1 81 ? -0.971 -4.695 -21.312 1 84.94 81 ARG A C 1
ATOM 628 O O . ARG A 1 81 ? -1.821 -5.578 -21.219 1 84.94 81 ARG A O 1
ATOM 635 N N . LEU A 1 82 ? -1.171 -3.436 -21.047 1 86.44 82 LEU A N 1
ATOM 636 C CA . LEU A 1 82 ? -2.514 -2.986 -20.703 1 86.44 82 LEU A CA 1
ATOM 637 C C . LEU A 1 82 ? -3.496 -3.287 -21.82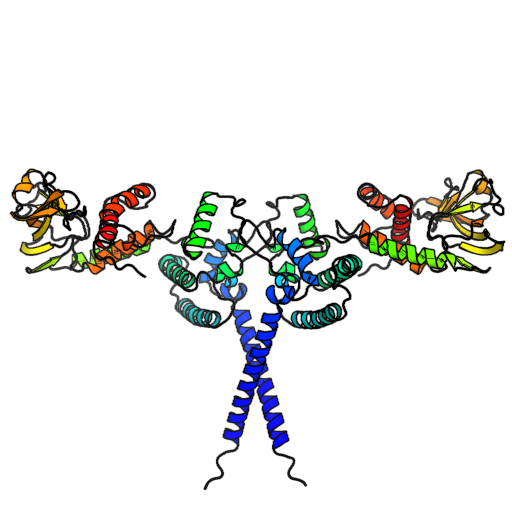8 1 86.44 82 LEU A C 1
ATOM 639 O O . LEU A 1 82 ? -4.551 -3.879 -21.594 1 86.44 82 LEU A O 1
ATOM 643 N N . TYR A 1 83 ? -3.109 -3 -23.016 1 85.44 83 TYR A N 1
ATOM 644 C CA . TYR A 1 83 ? -4 -3.18 -24.156 1 85.44 83 TYR A CA 1
ATOM 645 C C . TYR A 1 83 ? -4.188 -4.656 -24.484 1 85.44 83 TYR A C 1
ATOM 647 O O . TYR A 1 83 ? -5.285 -5.086 -24.859 1 85.44 83 TYR A O 1
ATOM 655 N N . ARG A 1 84 ? -3.143 -5.324 -24.375 1 85.88 84 ARG A N 1
ATOM 656 C CA . ARG A 1 84 ? -3.264 -6.766 -24.547 1 85.88 84 ARG A CA 1
ATOM 657 C C . ARG A 1 84 ? -4.258 -7.363 -23.562 1 85.88 84 ARG A C 1
ATOM 659 O O . ARG A 1 84 ? -5.094 -8.188 -23.938 1 85.88 84 ARG A O 1
ATOM 666 N N . ALA A 1 85 ? -4.109 -6.969 -22.359 1 86.44 85 ALA A N 1
ATOM 667 C CA . ALA A 1 85 ? -5.02 -7.465 -21.328 1 86.44 85 ALA A CA 1
ATOM 668 C C . ALA A 1 85 ? -6.469 -7.125 -21.672 1 86.44 85 ALA A C 1
ATOM 670 O O . ALA A 1 85 ? -7.371 -7.934 -21.438 1 86.44 85 ALA A O 1
ATOM 671 N N . LYS A 1 86 ? -6.684 -6.012 -22.234 1 86.5 86 LYS A N 1
ATOM 672 C CA . LYS A 1 86 ? -8.047 -5.598 -22.562 1 86.5 86 LYS A CA 1
ATOM 673 C C . LYS A 1 86 ? -8.602 -6.441 -23.703 1 86.5 86 LYS A C 1
ATOM 675 O O . LYS A 1 86 ? -9.789 -6.773 -23.719 1 86.5 86 LYS A O 1
ATOM 680 N N . VAL A 1 87 ? -7.758 -6.754 -24.625 1 83.94 87 VAL A N 1
ATOM 681 C CA . VAL A 1 87 ? -8.18 -7.602 -25.734 1 83.94 87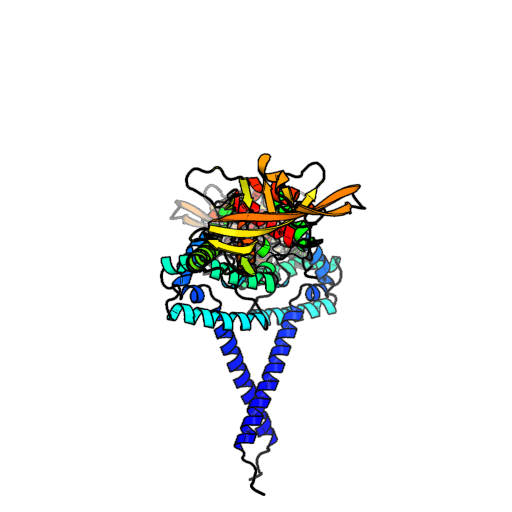 VAL A CA 1
ATOM 682 C C . VAL A 1 87 ? -8.531 -8.992 -25.219 1 83.94 87 VAL A C 1
ATOM 684 O O . VAL A 1 87 ? -9.547 -9.57 -25.609 1 83.94 87 VAL A O 1
ATOM 687 N N . LEU A 1 88 ? -7.703 -9.508 -24.391 1 83.12 88 LEU A N 1
ATOM 688 C CA . LEU A 1 88 ? -7.973 -10.82 -23.812 1 83.12 88 LEU A CA 1
ATOM 689 C C . LEU A 1 88 ? -9.258 -10.805 -23 1 83.12 88 LEU A C 1
ATOM 691 O O . LEU A 1 88 ? -10.023 -11.766 -23.016 1 83.12 88 LEU A O 1
ATOM 695 N N . ALA A 1 89 ? -9.5 -9.719 -22.312 1 83.69 89 ALA A N 1
ATOM 696 C CA . ALA A 1 89 ? -10.719 -9.578 -21.531 1 83.69 89 ALA A CA 1
ATOM 697 C C . ALA A 1 89 ? -11.961 -9.586 -22.422 1 83.69 89 ALA A C 1
ATOM 699 O O . ALA A 1 89 ? -13.023 -10.039 -22 1 83.69 89 ALA A O 1
ATOM 700 N N . ALA A 1 90 ? -11.789 -9.055 -23.578 1 83.81 90 ALA A N 1
ATOM 701 C CA . ALA A 1 90 ? -12.898 -9.086 -24.531 1 83.81 90 ALA A CA 1
ATOM 702 C C . ALA A 1 90 ? -13.289 -10.516 -24.875 1 83.81 90 ALA A C 1
ATOM 704 O O . ALA A 1 90 ? -14.477 -10.82 -25.047 1 83.81 90 ALA A O 1
ATOM 705 N N . LYS A 1 91 ? -12.312 -11.328 -24.938 1 80.25 91 LYS A N 1
ATOM 706 C CA . LYS A 1 91 ? -12.578 -12.742 -25.172 1 80.25 91 LYS A CA 1
ATOM 707 C C . LYS A 1 91 ? -13.375 -13.352 -24.016 1 80.25 91 LYS A C 1
ATOM 709 O O . LYS A 1 91 ? -14.281 -14.156 -24.234 1 80.25 91 LYS A O 1
ATOM 714 N N . ASP A 1 92 ? -13.047 -13 -22.875 1 79.5 92 ASP A N 1
ATOM 715 C CA . ASP A 1 92 ? -13.766 -13.477 -21.703 1 79.5 92 ASP A CA 1
ATOM 716 C C . ASP A 1 92 ? -15.219 -13 -21.719 1 79.5 92 ASP A C 1
ATOM 718 O O . ASP A 1 92 ? -16.109 -13.734 -21.297 1 79.5 92 ASP A O 1
ATOM 722 N N . LEU A 1 93 ? -15.398 -11.75 -22.141 1 80.56 93 LEU A N 1
ATOM 723 C CA . LEU A 1 93 ? -16.75 -11.234 -22.281 1 80.56 93 LEU A CA 1
ATOM 724 C C . LEU A 1 93 ? -17.578 -12.125 -23.203 1 80.56 93 LEU A C 1
ATOM 726 O O . LEU A 1 93 ? -18.766 -12.375 -22.938 1 80.56 93 LEU A O 1
ATOM 730 N N . TRP A 1 94 ? -16.922 -12.625 -24.188 1 80.44 94 TRP A N 1
ATOM 731 C CA . TRP A 1 94 ? -17.594 -13.539 -25.109 1 80.44 94 TRP A CA 1
ATOM 732 C C . TRP A 1 94 ? -17.969 -14.836 -24.406 1 80.44 94 TRP A C 1
ATOM 734 O O . TRP A 1 94 ? -19.062 -15.383 -24.625 1 80.44 94 TRP A O 1
ATOM 744 N N . GLY A 1 95 ? -17.109 -15.336 -23.578 1 76.56 95 GLY A N 1
ATOM 745 C CA . GLY A 1 95 ? -17.406 -16.516 -22.781 1 76.56 95 GLY A CA 1
ATOM 746 C C . GLY A 1 95 ? -18.578 -16.344 -21.844 1 76.56 95 GLY A C 1
ATOM 747 O O . GLY A 1 95 ? -19.406 -17.234 -21.688 1 76.56 95 GLY A O 1
ATOM 748 N N . GLU A 1 96 ? -18.656 -15.18 -21.297 1 79.38 96 GLU A N 1
ATOM 749 C CA . GLU A 1 96 ? -19.781 -14.844 -20.422 1 79.38 96 GLU A CA 1
ATOM 750 C C . GLU A 1 96 ? -21.094 -14.797 -21.188 1 79.38 96 GLU A C 1
ATOM 752 O O . GLU A 1 96 ? -22.109 -15.312 -20.719 1 79.38 96 GLU A O 1
ATOM 757 N N . ILE A 1 97 ? -21 -14.266 -22.344 1 80.19 97 ILE A N 1
ATOM 758 C CA . ILE A 1 97 ? -22.203 -14.102 -23.156 1 80.19 97 ILE A CA 1
ATOM 759 C C . ILE A 1 97 ? -22.656 -15.461 -23.672 1 80.19 97 ILE A C 1
ATOM 761 O O . ILE A 1 97 ? -23.859 -15.727 -23.75 1 80.19 97 ILE A O 1
ATOM 765 N N . THR A 1 98 ? -21.75 -16.359 -23.922 1 83.44 98 THR A N 1
ATOM 766 C CA . THR A 1 98 ? -22.094 -17.672 -24.469 1 83.44 98 THR A CA 1
ATOM 767 C C . THR A 1 98 ? -22.469 -18.641 -23.359 1 83.44 98 THR A C 1
ATOM 769 O O . THR A 1 98 ? -22.969 -19.734 -23.625 1 83.44 98 THR A O 1
ATOM 772 N N . GLY A 1 99 ? -22.219 -18.297 -22.172 1 80.06 99 GLY A N 1
ATOM 773 C CA . GLY A 1 99 ? -22.688 -19.062 -21.031 1 80.06 99 GLY A CA 1
ATOM 774 C C . GLY A 1 99 ? -21.719 -20.141 -20.594 1 80.06 99 GLY A C 1
ATOM 775 O O . GLY A 1 99 ? -22.125 -21.125 -19.969 1 80.06 99 GLY A O 1
ATOM 776 N N . LYS A 1 100 ? -20.531 -20.094 -20.906 1 82.5 100 LYS A N 1
ATOM 777 C CA . LYS A 1 100 ? -19.531 -21.094 -20.531 1 82.5 100 LYS A CA 1
ATOM 778 C C . LYS A 1 100 ? -19.359 -21.141 -19.016 1 82.5 100 LYS A C 1
ATOM 780 O O . LYS A 1 100 ? -19.219 -22.219 -18.422 1 82.5 100 LYS A O 1
ATOM 785 N N . VAL A 1 101 ? -19.438 -20.016 -18.359 1 85.38 101 VAL A N 1
ATOM 786 C CA . VAL A 1 101 ? -19.234 -19.938 -16.906 1 85.38 101 VAL A CA 1
ATOM 787 C C . VAL A 1 101 ? -20.344 -19.094 -16.266 1 85.38 101 VAL A C 1
ATOM 789 O O . VAL A 1 101 ? -20.094 -18.328 -15.344 1 85.38 101 VAL A O 1
ATOM 792 N N . ASP A 1 102 ? -21.562 -19.25 -16.656 1 81.56 102 ASP A N 1
ATOM 793 C CA . ASP A 1 102 ? -22.656 -18.359 -16.266 1 81.56 102 ASP A CA 1
ATOM 794 C C . ASP A 1 102 ? -23.344 -18.875 -14.992 1 81.56 102 ASP A C 1
ATOM 796 O O . ASP A 1 102 ? -24.219 -18.203 -14.445 1 81.56 102 ASP A O 1
ATOM 800 N N . THR A 1 103 ? -23.031 -20.062 -14.602 1 85.62 103 THR A N 1
ATOM 801 C CA . THR A 1 103 ? -23.531 -20.578 -13.328 1 85.62 103 THR A CA 1
ATOM 802 C C . THR A 1 103 ? -22.375 -20.922 -12.398 1 85.62 103 THR A C 1
ATOM 804 O O . THR A 1 103 ? -21.25 -21.141 -12.844 1 85.62 103 THR A O 1
ATOM 807 N N . PRO A 1 104 ? -22.688 -20.984 -11.133 1 87.94 104 PRO A N 1
ATOM 808 C CA . PRO A 1 104 ? -21.625 -21.328 -10.188 1 87.94 104 PRO A CA 1
ATOM 809 C C . PRO A 1 104 ? -21.031 -22.719 -10.445 1 87.94 104 PRO A C 1
ATOM 811 O O . PRO A 1 104 ? -19.828 -22.906 -10.273 1 87.94 104 PRO A O 1
ATOM 814 N N . GLU A 1 105 ? -21.875 -23.594 -10.781 1 89.56 105 GLU A N 1
ATOM 815 C CA . GLU A 1 105 ? -21.422 -24.953 -11.047 1 89.56 105 GLU A CA 1
ATOM 816 C C . GLU A 1 105 ? -20.5 -25 -12.258 1 89.56 105 GLU A C 1
ATOM 818 O O . GLU A 1 105 ? -19.453 -25.656 -12.227 1 89.56 105 GLU A O 1
ATOM 823 N N . LYS A 1 106 ? -20.906 -24.328 -13.273 1 89.06 106 LYS A N 1
ATOM 824 C CA . LYS A 1 106 ? -20.094 -24.266 -14.477 1 89.06 106 LYS A CA 1
ATOM 825 C C . LYS A 1 106 ? -18.766 -23.562 -14.211 1 89.06 106 LYS A C 1
ATOM 827 O O . LYS A 1 106 ? -17.719 -23.969 -14.719 1 89.06 106 LYS A O 1
ATOM 832 N N . PHE A 1 107 ? -18.797 -22.562 -13.438 1 89.94 107 PHE A N 1
ATOM 833 C CA . PHE A 1 107 ? -17.578 -21.828 -13.07 1 89.94 107 PHE A CA 1
ATOM 834 C C . PHE A 1 107 ? -16.609 -22.75 -12.344 1 89.94 107 PHE A C 1
ATOM 836 O O . PHE A 1 107 ? -15.43 -22.812 -12.695 1 89.94 107 PHE A O 1
ATOM 843 N N . GLU A 1 108 ? -17.141 -23.438 -11.422 1 90.62 108 GLU A N 1
ATOM 844 C CA . GLU A 1 108 ? -16.281 -24.312 -10.625 1 90.62 108 GLU A CA 1
ATOM 845 C C . GLU A 1 108 ? -15.68 -25.422 -11.484 1 90.62 108 GLU A C 1
ATOM 847 O O . GLU A 1 108 ? -14.531 -25.828 -11.273 1 90.62 108 GLU A O 1
ATOM 852 N N . ALA A 1 109 ? -16.469 -25.875 -12.406 1 88 109 ALA A N 1
ATOM 853 C CA . ALA A 1 109 ? -15.992 -26.922 -13.305 1 88 109 ALA A CA 1
ATOM 854 C C . ALA A 1 109 ? -14.828 -26.422 -14.156 1 88 109 ALA A C 1
ATOM 856 O O . ALA A 1 109 ? -13.953 -27.203 -14.539 1 88 109 ALA A O 1
ATOM 857 N N . HIS A 1 110 ? -14.789 -25.141 -14.391 1 89.75 110 HIS A N 1
ATOM 858 C CA . HIS A 1 110 ? -13.758 -24.578 -15.25 1 89.75 110 HIS A CA 1
ATOM 859 C C . HIS A 1 110 ? -12.742 -23.781 -14.445 1 89.75 110 HIS A C 1
ATOM 861 O O . HIS A 1 110 ? -11.828 -23.172 -15.016 1 89.75 110 HIS A O 1
ATOM 867 N N . ARG A 1 111 ? -12.789 -23.75 -13.203 1 92.31 111 ARG A N 1
ATOM 868 C CA . ARG A 1 111 ? -12.008 -22.906 -12.32 1 92.31 111 ARG A CA 1
ATOM 869 C C . ARG A 1 111 ? -10.516 -23.172 -12.477 1 92.31 111 ARG A C 1
ATOM 871 O O . ARG A 1 111 ? -9.711 -22.25 -12.562 1 92.31 111 ARG A O 1
ATOM 878 N N . LEU A 1 112 ? -10.18 -24.453 -12.516 1 92.06 112 LEU A N 1
ATOM 879 C CA . LEU A 1 112 ? -8.766 -24.797 -12.617 1 92.06 112 LEU A CA 1
ATOM 880 C C . LEU A 1 112 ? -8.156 -24.25 -13.906 1 92.06 112 LEU A C 1
ATOM 882 O O . LEU A 1 112 ? -7.105 -23.609 -13.883 1 92.06 112 LEU A O 1
ATOM 886 N N . GLU A 1 113 ? -8.82 -24.531 -14.969 1 89.31 113 GLU A N 1
ATOM 887 C CA . GLU A 1 113 ? -8.328 -24.062 -16.266 1 89.31 113 GLU A CA 1
ATOM 888 C C . GLU A 1 113 ? -8.164 -22.547 -16.266 1 89.31 113 GLU A C 1
ATOM 890 O O . GLU A 1 113 ? -7.148 -22.031 -16.734 1 89.31 113 GLU A O 1
ATOM 895 N N . MET A 1 114 ? -9.148 -21.844 -15.758 1 91.38 114 MET A N 1
ATOM 896 C CA . MET A 1 114 ? -9.102 -20.375 -15.703 1 91.38 114 MET A CA 1
ATOM 897 C C . MET A 1 114 ? -7.969 -19.906 -14.797 1 91.38 114 MET A C 1
ATOM 899 O O . MET A 1 114 ? -7.223 -18.984 -15.164 1 91.38 114 MET A O 1
ATOM 903 N N . ALA A 1 115 ? -7.828 -20.531 -13.711 1 93.38 115 ALA A N 1
ATOM 904 C CA . ALA A 1 115 ? -6.766 -20.172 -12.781 1 93.38 115 ALA A CA 1
ATOM 905 C C . ALA A 1 115 ? -5.391 -20.375 -13.406 1 93.38 115 ALA A C 1
ATOM 907 O O . ALA A 1 115 ? -4.531 -19.484 -13.336 1 93.38 115 ALA A O 1
ATOM 908 N N . GLU A 1 116 ? -5.215 -21.5 -14.031 1 90.56 116 GLU A N 1
ATOM 909 C CA . GLU A 1 116 ? -3.93 -21.812 -14.656 1 90.56 116 GLU A CA 1
ATOM 910 C C . GLU A 1 116 ? -3.594 -20.797 -15.75 1 90.56 116 GLU A C 1
ATOM 912 O O . GLU A 1 116 ? -2.43 -20.438 -15.938 1 90.56 116 GLU A O 1
ATOM 917 N N . THR A 1 117 ? -4.602 -20.406 -16.438 1 91.06 117 THR A N 1
ATOM 918 C CA . THR A 1 117 ? -4.398 -19.406 -17.484 1 91.06 117 THR A CA 1
ATOM 919 C C . THR A 1 117 ? -3.922 -18.094 -16.891 1 91.06 117 THR A C 1
ATOM 921 O O . THR A 1 117 ? -2.959 -17.484 -17.375 1 91.06 117 THR A O 1
ATOM 924 N N . VAL A 1 118 ? -4.586 -17.672 -15.836 1 93.56 118 VAL A N 1
ATOM 925 C CA . VAL A 1 118 ? -4.238 -16.422 -15.172 1 93.56 118 VAL A CA 1
ATOM 926 C C . VAL A 1 118 ? -2.844 -16.531 -14.562 1 93.56 118 VAL A C 1
ATOM 928 O O . VAL A 1 118 ? -2.029 -15.609 -14.688 1 93.56 118 VAL A O 1
ATOM 931 N N . TRP A 1 119 ? -2.57 -17.625 -13.914 1 93.06 119 TRP A N 1
ATOM 932 C CA . TRP A 1 119 ? -1.261 -17.828 -13.297 1 93.06 119 TRP A CA 1
ATOM 933 C C . TRP A 1 119 ? -0.157 -17.797 -14.352 1 93.06 119 TRP A C 1
ATOM 935 O O . TRP A 1 119 ? 0.903 -17.203 -14.133 1 93.06 119 TRP A O 1
ATOM 945 N N . ALA A 1 120 ? -0.389 -18.453 -15.461 1 91 120 ALA A N 1
ATOM 946 C CA . ALA A 1 120 ? 0.59 -18.453 -16.547 1 91 120 ALA A CA 1
ATOM 947 C C . ALA A 1 120 ? 0.849 -17.047 -17.062 1 91 120 ALA A C 1
ATOM 949 O O . ALA A 1 120 ? 1.995 -16.672 -17.328 1 91 120 ALA A O 1
ATOM 950 N N . ASP A 1 121 ? -0.182 -16.328 -17.172 1 92.44 121 ASP A N 1
ATOM 951 C CA . ASP A 1 121 ? -0.05 -14.953 -17.625 1 92.44 121 ASP A CA 1
ATOM 952 C C . ASP A 1 121 ? 0.729 -14.102 -16.625 1 92.44 121 ASP A C 1
ATOM 954 O O . ASP A 1 121 ? 1.628 -13.352 -17.016 1 92.44 121 ASP A O 1
ATOM 958 N N . MET A 1 122 ? 0.4 -14.203 -15.383 1 94.69 122 MET A N 1
ATOM 959 C CA . MET A 1 122 ? 1.083 -13.445 -14.344 1 94.69 122 MET A CA 1
ATOM 960 C C . MET A 1 122 ? 2.557 -13.828 -14.266 1 94.69 122 MET A C 1
ATOM 962 O O . MET A 1 122 ? 3.416 -12.969 -14.055 1 94.69 122 MET A O 1
ATOM 966 N N . LYS A 1 123 ? 2.793 -15.078 -14.406 1 92.38 123 LYS A N 1
ATOM 967 C CA . LYS A 1 123 ? 4.184 -15.516 -14.422 1 92.38 123 LYS A CA 1
ATOM 968 C C . LYS A 1 123 ? 4.934 -14.93 -15.617 1 92.38 123 LYS A C 1
ATOM 970 O O . LYS A 1 123 ? 6.043 -14.422 -15.477 1 92.38 123 LYS A O 1
ATOM 975 N N . ALA A 1 124 ? 4.312 -14.969 -16.781 1 91.62 124 ALA A N 1
ATOM 976 C CA . ALA A 1 124 ? 4.922 -14.508 -18.016 1 91.62 124 ALA A CA 1
ATOM 977 C C . ALA A 1 124 ? 5.211 -13.008 -17.969 1 91.62 124 ALA A C 1
ATOM 979 O O . ALA A 1 124 ? 6.176 -12.531 -18.562 1 91.62 124 ALA A O 1
ATOM 980 N N . ASN A 1 125 ? 4.418 -12.328 -17.219 1 92.75 125 ASN A N 1
ATOM 981 C CA . ASN A 1 125 ? 4.637 -10.891 -17.172 1 92.75 125 ASN A CA 1
ATOM 982 C C . ASN A 1 125 ? 5.348 -10.477 -15.883 1 92.75 125 ASN A C 1
ATOM 984 O O . ASN A 1 125 ? 5.289 -9.312 -15.484 1 92.75 125 ASN A O 1
ATOM 988 N N . ASP A 1 126 ? 5.887 -11.5 -15.211 1 94.62 126 ASP A N 1
ATOM 989 C CA . ASP A 1 126 ? 6.707 -11.281 -14.023 1 94.62 126 ASP A CA 1
ATOM 990 C C . ASP A 1 126 ? 5.883 -10.688 -12.891 1 94.62 126 ASP A C 1
ATOM 992 O O . ASP A 1 126 ? 6.359 -9.828 -12.148 1 94.62 126 ASP A O 1
ATOM 996 N N . SER A 1 127 ? 4.684 -11.086 -12.805 1 96 127 SER A N 1
ATOM 997 C CA . SER A 1 127 ? 3.779 -10.648 -11.75 1 96 127 SER A CA 1
ATOM 998 C C . SER A 1 127 ? 3.748 -9.125 -11.648 1 96 127 SER A C 1
ATOM 1000 O O . SER A 1 127 ? 3.83 -8.57 -10.555 1 96 127 SER A O 1
ATOM 1002 N N . VAL A 1 128 ? 3.586 -8.461 -12.742 1 95.44 128 VAL A N 1
ATOM 1003 C CA . VAL A 1 128 ? 3.691 -7.008 -12.828 1 95.44 128 VAL A CA 1
ATOM 1004 C C . VAL A 1 128 ? 2.605 -6.359 -11.969 1 95.44 128 VAL A C 1
ATOM 1006 O O . VAL A 1 128 ? 2.824 -5.305 -11.375 1 95.44 128 VAL A O 1
ATOM 1009 N N . GLY A 1 129 ? 1.448 -6.926 -11.836 1 94.25 129 GLY A N 1
ATOM 1010 C CA . GLY A 1 129 ? 0.406 -6.418 -10.953 1 94.25 129 GLY A CA 1
ATOM 1011 C C . GLY A 1 129 ? 0.827 -6.363 -9.5 1 94.25 129 GLY A C 1
ATOM 1012 O O . GLY A 1 129 ? 0.658 -5.336 -8.836 1 94.25 129 GLY A O 1
ATOM 1013 N N . CYS A 1 130 ? 1.409 -7.441 -9.039 1 96.38 130 CYS A N 1
ATOM 1014 C CA . CYS A 1 130 ? 1.911 -7.5 -7.668 1 96.38 130 CYS A CA 1
ATOM 1015 C C . CYS A 1 130 ? 3.027 -6.484 -7.453 1 96.38 130 CYS A C 1
ATOM 1017 O O . CYS A 1 130 ? 3.043 -5.777 -6.441 1 96.38 130 CYS A O 1
ATOM 1019 N N . ARG A 1 131 ? 3.857 -6.418 -8.43 1 95.5 131 ARG A N 1
ATOM 1020 C CA . ARG A 1 131 ? 5.074 -5.617 -8.328 1 95.5 131 ARG A CA 1
ATOM 1021 C C . ARG A 1 131 ? 4.766 -4.129 -8.461 1 95.5 131 ARG A C 1
ATOM 1023 O O . ARG A 1 131 ? 5.645 -3.289 -8.258 1 95.5 131 ARG A O 1
ATOM 1030 N N . SER A 1 132 ? 3.518 -3.832 -8.75 1 92 132 SER A N 1
ATOM 1031 C CA . SER A 1 132 ? 3.125 -2.428 -8.766 1 92 132 SER A CA 1
ATOM 1032 C C . SER A 1 132 ? 3.045 -1.858 -7.355 1 92 132 SER A C 1
ATOM 1034 O O . SER A 1 132 ? 3.109 -0.642 -7.164 1 92 132 SER A O 1
ATOM 1036 N N . CYS A 1 133 ? 2.939 -2.656 -6.379 1 94.5 133 CYS A N 1
ATOM 1037 C CA . CYS A 1 133 ? 2.887 -2.221 -4.988 1 94.5 133 CYS A CA 1
ATOM 1038 C C . CYS A 1 133 ? 4.027 -2.826 -4.184 1 94.5 133 CYS A C 1
ATOM 1040 O O . CYS A 1 133 ? 4.633 -2.152 -3.348 1 94.5 133 CYS A O 1
ATOM 1042 N N . HIS A 1 134 ? 4.312 -4.074 -4.512 1 96.75 134 HIS A N 1
ATOM 1043 C CA . HIS A 1 134 ? 5.289 -4.812 -3.721 1 96.75 134 HIS A CA 1
ATOM 1044 C C . HIS A 1 134 ? 6.625 -4.906 -4.449 1 96.75 134 HIS A C 1
ATOM 1046 O O . HIS A 1 134 ? 6.664 -5.094 -5.668 1 96.75 134 HIS A O 1
ATOM 1052 N N . SER A 1 135 ? 7.66 -4.805 -3.684 1 96.38 135 SER A N 1
ATOM 1053 C CA . SER A 1 135 ? 8.992 -5.062 -4.211 1 96.38 135 SER A CA 1
ATOM 1054 C C . SER A 1 135 ? 9.891 -5.719 -3.164 1 96.38 135 SER A C 1
ATOM 1056 O O . SER A 1 135 ? 9.781 -5.418 -1.974 1 96.38 135 SER A O 1
ATOM 1058 N N . PHE A 1 136 ? 10.711 -6.617 -3.674 1 96.62 136 PHE A N 1
ATOM 1059 C CA . PHE A 1 136 ? 11.641 -7.289 -2.777 1 96.62 136 PHE A CA 1
ATOM 1060 C C . PHE A 1 136 ? 12.547 -6.281 -2.074 1 96.62 136 PHE A C 1
ATOM 1062 O O . PHE A 1 136 ? 12.844 -6.43 -0.889 1 96.62 136 PHE A O 1
ATOM 1069 N N . GLU A 1 137 ? 12.922 -5.238 -2.74 1 95.38 137 GLU A N 1
ATOM 1070 C CA . GLU A 1 137 ? 13.852 -4.238 -2.23 1 95.38 137 GLU A CA 1
ATOM 1071 C C . GLU A 1 137 ? 13.242 -3.449 -1.076 1 95.38 137 GLU A C 1
ATOM 1073 O O . GLU A 1 137 ? 13.961 -2.889 -0.249 1 95.38 137 GLU A O 1
ATOM 1078 N N . ALA A 1 138 ? 11.992 -3.418 -1.061 1 97.44 138 ALA A N 1
ATOM 1079 C CA . ALA A 1 138 ? 11.305 -2.627 -0.043 1 97.44 138 ALA A CA 1
ATOM 1080 C C . ALA A 1 138 ? 10.844 -3.508 1.115 1 97.44 138 ALA A C 1
ATOM 1082 O O . ALA A 1 138 ? 10.18 -3.029 2.041 1 97.44 138 ALA A O 1
ATOM 1083 N N . MET A 1 139 ? 11.164 -4.805 1.065 1 97.25 139 MET A N 1
ATOM 1084 C CA . MET A 1 139 ? 10.719 -5.723 2.109 1 97.25 139 MET A CA 1
ATOM 1085 C C . MET A 1 139 ? 11.688 -5.723 3.285 1 97.25 139 MET A C 1
ATOM 1087 O O . MET A 1 139 ? 12.906 -5.793 3.094 1 97.25 139 MET A O 1
ATOM 1091 N N . ASP A 1 140 ? 11.125 -5.523 4.441 1 97.19 140 ASP A N 1
ATOM 1092 C CA . ASP A 1 140 ? 11.867 -5.746 5.676 1 97.19 140 ASP A CA 1
ATOM 1093 C C . ASP A 1 140 ? 11.758 -7.203 6.121 1 97.19 140 ASP A C 1
ATOM 1095 O O . ASP A 1 140 ? 10.914 -7.543 6.949 1 97.19 140 ASP A O 1
ATOM 1099 N N . PHE A 1 141 ? 12.664 -8.039 5.637 1 96.12 141 PHE A N 1
ATOM 1100 C CA . PHE A 1 141 ? 12.594 -9.484 5.836 1 96.12 141 PHE A CA 1
ATOM 1101 C C . PHE A 1 141 ? 12.719 -9.828 7.316 1 96.12 141 PHE A C 1
ATOM 1103 O O . PHE A 1 141 ? 12.133 -10.812 7.777 1 96.12 141 PHE A O 1
ATOM 1110 N N . ALA A 1 142 ? 13.438 -9.055 8.094 1 94.31 142 ALA A N 1
ATOM 1111 C CA . ALA A 1 142 ? 13.703 -9.312 9.508 1 94.31 142 ALA A CA 1
ATOM 1112 C C . ALA A 1 142 ? 12.43 -9.188 10.336 1 94.31 142 ALA A C 1
ATOM 1114 O O . ALA A 1 142 ? 12.297 -9.812 11.391 1 94.31 142 ALA A O 1
ATOM 1115 N N . HIS A 1 143 ? 11.5 -8.461 9.844 1 93.88 143 HIS A N 1
ATOM 1116 C CA . HIS A 1 143 ? 10.312 -8.203 10.648 1 93.88 143 HIS A CA 1
ATOM 1117 C C . HIS A 1 143 ? 9.078 -8.844 10.031 1 93.88 143 HIS A C 1
ATOM 1119 O O . HIS A 1 143 ? 7.949 -8.508 10.398 1 93.88 143 HIS A O 1
ATOM 1125 N N . GLN A 1 144 ? 9.281 -9.719 9.141 1 93.12 144 GLN A N 1
ATOM 1126 C CA . GLN A 1 144 ? 8.148 -10.492 8.633 1 93.12 144 GLN A CA 1
ATOM 1127 C C . GLN A 1 144 ? 7.66 -11.5 9.664 1 93.12 144 GLN A C 1
ATOM 1129 O O . GLN A 1 144 ? 8.453 -12.047 10.43 1 93.12 144 GLN A O 1
ATOM 1134 N N . THR A 1 145 ? 6.379 -11.695 9.68 1 86.81 145 THR A N 1
ATOM 1135 C CA . THR A 1 145 ? 5.727 -12.508 10.695 1 86.81 145 THR A CA 1
ATOM 1136 C C . THR A 1 145 ? 6.145 -13.977 10.57 1 86.81 145 THR A C 1
ATOM 1138 O O . THR A 1 145 ? 6.27 -14.68 11.57 1 86.81 145 THR A O 1
ATOM 1141 N N . LYS A 1 146 ? 6.332 -14.492 9.391 1 91.56 146 LYS A N 1
ATOM 1142 C CA . LYS A 1 146 ? 6.676 -15.898 9.164 1 91.56 146 LYS A CA 1
ATOM 1143 C C . LYS A 1 146 ? 8.109 -16.031 8.656 1 91.56 146 LYS A C 1
ATOM 1145 O O . LYS A 1 146 ? 8.391 -15.75 7.492 1 91.56 146 LYS A O 1
ATOM 1150 N N . PRO A 1 147 ? 8.945 -16.578 9.445 1 91.5 147 PRO A N 1
ATOM 1151 C CA . PRO A 1 147 ? 10.352 -16.656 9.062 1 91.5 147 PRO A CA 1
ATOM 1152 C C . PRO A 1 147 ? 10.57 -17.5 7.805 1 91.5 147 PRO A C 1
ATOM 1154 O O . PRO A 1 147 ? 11.422 -17.172 6.977 1 91.5 147 PRO A O 1
ATOM 1157 N N . ASP A 1 148 ? 9.828 -18.516 7.711 1 87.81 148 ASP A N 1
ATOM 1158 C CA . ASP A 1 148 ? 9.977 -19.359 6.531 1 87.81 148 ASP A CA 1
ATOM 1159 C C . ASP A 1 148 ? 9.609 -18.609 5.258 1 87.81 148 ASP A C 1
ATOM 1161 O O . ASP A 1 148 ? 10.242 -18.781 4.215 1 87.81 148 ASP A O 1
ATOM 1165 N N . ALA A 1 149 ? 8.656 -17.844 5.445 1 87.94 149 ALA A N 1
ATOM 1166 C CA . ALA A 1 149 ? 8.258 -17.016 4.305 1 87.94 149 ALA A CA 1
ATOM 1167 C C . ALA A 1 149 ? 9.359 -16.031 3.938 1 87.94 149 ALA A C 1
ATOM 1169 O O . ALA A 1 149 ? 9.648 -15.82 2.756 1 87.94 149 ALA A O 1
ATOM 1170 N N . ALA A 1 150 ? 9.93 -15.445 4.91 1 93.81 150 ALA A N 1
ATOM 1171 C CA . ALA A 1 150 ? 11.023 -14.508 4.684 1 93.81 150 ALA A CA 1
ATOM 1172 C C . ALA A 1 150 ? 12.172 -15.172 3.938 1 93.81 150 ALA A C 1
ATOM 1174 O O . ALA A 1 150 ? 12.719 -14.609 2.988 1 93.81 150 ALA A O 1
ATOM 1175 N N . LYS A 1 151 ? 12.461 -16.359 4.367 1 92.12 151 LYS A N 1
ATOM 1176 C CA . LYS A 1 151 ? 13.539 -17.109 3.727 1 92.12 151 LYS A CA 1
ATOM 1177 C C . LYS A 1 151 ? 13.211 -17.406 2.268 1 92.12 151 LYS A C 1
ATOM 1179 O O . LYS A 1 151 ? 14.047 -17.219 1.385 1 92.12 151 LYS A O 1
ATOM 1184 N N . GLN A 1 152 ? 12.047 -17.859 2.043 1 88.75 152 GLN A N 1
ATOM 1185 C CA . GLN A 1 152 ? 11.633 -18.188 0.683 1 88.75 152 GLN A CA 1
ATOM 1186 C C . GLN A 1 152 ? 11.625 -16.953 -0.206 1 88.75 152 GLN A C 1
ATOM 1188 O O . GLN A 1 152 ? 12.031 -17.016 -1.368 1 88.75 152 GLN A O 1
ATOM 1193 N N . MET A 1 153 ? 11.203 -15.867 0.3 1 93.31 153 MET A N 1
ATOM 1194 C CA . MET A 1 153 ? 11.156 -14.633 -0.473 1 93.31 153 MET A CA 1
ATOM 1195 C C . MET A 1 153 ? 12.562 -14.141 -0.81 1 93.31 153 MET A C 1
ATOM 1197 O O . MET A 1 153 ? 12.805 -13.656 -1.914 1 93.31 153 MET A O 1
ATOM 1201 N N . GLN A 1 154 ? 13.43 -14.266 0.113 1 94.19 154 GLN A N 1
ATOM 1202 C CA . GLN A 1 154 ? 14.812 -13.883 -0.155 1 94.19 154 GLN A CA 1
ATOM 1203 C C . GLN A 1 154 ? 15.422 -14.75 -1.253 1 94.19 154 GLN A C 1
ATOM 1205 O O . GLN A 1 154 ? 16.125 -14.25 -2.131 1 94.19 154 GLN A O 1
ATOM 1210 N N . GLN A 1 155 ? 15.117 -15.992 -1.207 1 89.56 155 GLN A N 1
ATOM 1211 C CA . GLN A 1 155 ? 15.594 -16.891 -2.252 1 89.56 155 GLN A CA 1
ATOM 1212 C C . GLN A 1 155 ? 14.992 -16.531 -3.605 1 89.56 155 GLN A C 1
ATOM 1214 O O . GLN A 1 155 ? 15.688 -16.531 -4.621 1 89.56 155 GLN A O 1
ATOM 1219 N N . ALA A 1 156 ? 13.758 -16.281 -3.59 1 91.12 156 ALA A N 1
ATOM 1220 C CA . ALA A 1 156 ? 13.086 -15.883 -4.828 1 91.12 156 ALA A CA 1
ATOM 1221 C C . ALA A 1 156 ? 13.711 -14.617 -5.402 1 91.12 156 ALA A C 1
ATOM 1223 O O . ALA A 1 156 ? 13.867 -14.492 -6.621 1 91.12 156 ALA A O 1
ATOM 1224 N N . MET A 1 157 ? 13.977 -13.695 -4.543 1 93.88 157 MET A N 1
ATOM 1225 C CA . MET A 1 157 ? 14.633 -12.461 -4.969 1 93.88 157 MET A CA 1
ATOM 1226 C C . MET A 1 157 ? 15.961 -12.766 -5.664 1 93.88 157 MET A C 1
ATOM 1228 O O . MET A 1 157 ? 16.25 -12.219 -6.727 1 93.88 157 MET A O 1
ATOM 1232 N N . LYS A 1 158 ? 16.703 -13.641 -5.141 1 92.5 158 LYS A N 1
ATOM 1233 C CA . LYS A 1 158 ? 18.016 -14.008 -5.684 1 92.5 158 LYS A CA 1
ATOM 1234 C C . LYS A 1 158 ? 17.859 -14.758 -7.004 1 92.5 158 LYS A C 1
ATOM 1236 O O . LYS A 1 158 ? 18.641 -14.547 -7.934 1 92.5 158 LYS A O 1
ATOM 1241 N N . ASP A 1 159 ? 16.828 -15.539 -7.129 1 87.88 159 ASP A N 1
ATOM 1242 C CA . ASP A 1 159 ? 16.672 -16.422 -8.281 1 87.88 159 ASP A CA 1
ATOM 1243 C C . ASP A 1 159 ? 15.883 -15.727 -9.391 1 87.88 159 ASP A C 1
ATOM 1245 O O . ASP A 1 159 ? 15.719 -16.281 -10.477 1 87.88 159 ASP A O 1
ATOM 1249 N N . GLY A 1 160 ? 15.398 -14.617 -9.094 1 89.75 160 GLY A N 1
ATOM 1250 C CA . GLY A 1 160 ? 14.578 -13.938 -10.078 1 89.75 160 GLY A CA 1
ATOM 1251 C C . GLY A 1 160 ? 13.203 -14.547 -10.242 1 89.75 160 GLY A C 1
ATOM 1252 O O . GLY A 1 160 ? 12.648 -14.578 -11.344 1 89.75 160 GLY A O 1
ATOM 1253 N N . GLY A 1 161 ? 12.688 -15.023 -9.211 1 88.75 161 GLY A N 1
ATOM 1254 C CA . GLY A 1 161 ? 11.375 -15.656 -9.234 1 88.75 161 GLY A CA 1
ATOM 1255 C C . GLY A 1 161 ? 10.242 -14.656 -9.359 1 88.75 161 GLY A C 1
ATOM 1256 O O . GLY A 1 161 ? 10.438 -13.453 -9.148 1 88.75 161 GLY A O 1
ATOM 1257 N N . THR A 1 162 ? 9.039 -15.188 -9.758 1 92.88 162 THR A N 1
ATOM 1258 C CA . THR A 1 162 ? 7.828 -14.391 -9.867 1 92.88 162 THR A CA 1
ATOM 1259 C C . THR A 1 162 ? 6.926 -14.602 -8.648 1 92.88 162 THR A C 1
ATOM 1261 O O . THR A 1 162 ? 6.945 -15.672 -8.039 1 92.88 162 THR A O 1
ATOM 1264 N N . CYS A 1 163 ? 6.203 -13.641 -8.312 1 94.81 163 CYS A N 1
ATOM 1265 C CA . CYS A 1 163 ? 5.402 -13.688 -7.094 1 94.81 163 CYS A CA 1
ATOM 1266 C C . CYS A 1 163 ? 4.332 -14.773 -7.18 1 94.81 163 CYS A C 1
ATOM 1268 O O . CYS A 1 163 ? 4.062 -15.461 -6.195 1 94.81 163 CYS A O 1
ATOM 1270 N N . ILE A 1 164 ? 3.773 -14.969 -8.336 1 94.25 164 ILE A N 1
ATOM 1271 C CA . ILE A 1 164 ? 2.625 -15.852 -8.516 1 94.25 164 ILE A CA 1
ATOM 1272 C C . ILE A 1 164 ? 3.07 -17.312 -8.414 1 94.25 164 ILE A C 1
ATOM 1274 O O . ILE A 1 164 ? 2.238 -18.203 -8.297 1 94.25 164 ILE A O 1
ATOM 1278 N N . ASP A 1 165 ? 4.359 -17.531 -8.414 1 89.25 165 ASP A N 1
ATOM 1279 C CA . ASP A 1 165 ? 4.871 -18.891 -8.289 1 89.25 165 ASP A CA 1
ATOM 1280 C C . ASP A 1 165 ? 4.473 -19.516 -6.949 1 89.25 165 ASP A C 1
ATOM 1282 O O . ASP A 1 165 ? 4.199 -20.703 -6.867 1 89.25 165 ASP A O 1
ATOM 1286 N N . CYS A 1 166 ? 4.422 -18.656 -5.992 1 89.31 166 CYS A N 1
ATOM 1287 C CA . CYS A 1 166 ? 4.137 -19.156 -4.652 1 89.31 166 CYS A CA 1
ATOM 1288 C C . CYS A 1 166 ? 2.834 -18.578 -4.121 1 89.31 166 CYS A C 1
ATOM 1290 O O . CYS A 1 166 ? 2.262 -19.094 -3.16 1 89.31 166 CYS A O 1
ATOM 1292 N N . HIS A 1 167 ? 2.385 -17.562 -4.684 1 93.75 167 HIS A N 1
ATOM 1293 C CA . HIS A 1 167 ? 1.229 -16.875 -4.121 1 93.75 167 HIS A CA 1
ATOM 1294 C C . HIS A 1 167 ? -0.024 -17.125 -4.953 1 93.75 167 HIS A C 1
ATOM 1296 O O . HIS A 1 167 ? -0.81 -16.203 -5.195 1 93.75 167 HIS A O 1
ATOM 1302 N N . LYS A 1 168 ? -0.054 -18.406 -5.246 1 91 168 LYS A N 1
ATOM 1303 C CA . LYS A 1 168 ? -1.285 -18.859 -5.891 1 91 168 LYS A CA 1
ATOM 1304 C C . LYS A 1 168 ? -2.445 -18.891 -4.902 1 91 168 LYS A C 1
ATOM 1306 O O . LYS A 1 168 ? -2.27 -19.281 -3.744 1 91 168 LYS A O 1
ATOM 1311 N N . GLY A 1 169 ? -3.482 -18.234 -5.074 1 91.19 169 GLY A N 1
ATOM 1312 C CA . GLY A 1 169 ? -4.625 -18.234 -4.176 1 91.19 169 GLY A CA 1
ATOM 1313 C C . GLY A 1 169 ? -4.598 -17.094 -3.17 1 91.19 169 GLY A C 1
ATOM 1314 O O . GLY A 1 169 ? -5.23 -17.172 -2.115 1 91.19 169 GLY A O 1
ATOM 1315 N N . ILE A 1 170 ? -3.803 -16.172 -3.406 1 93.44 170 ILE A N 1
ATOM 1316 C CA . ILE A 1 170 ? -3.629 -15.078 -2.459 1 93.44 170 ILE A CA 1
ATOM 1317 C C . ILE A 1 170 ? -4.953 -14.336 -2.285 1 93.44 170 ILE A C 1
ATOM 1319 O O . ILE A 1 170 ? -5.246 -13.82 -1.201 1 93.44 170 ILE A O 1
ATOM 1323 N N . ALA A 1 171 ? -5.754 -14.312 -3.367 1 95.94 171 ALA A N 1
ATOM 1324 C CA . ALA A 1 171 ? -6.973 -13.523 -3.27 1 95.94 171 ALA A CA 1
ATOM 1325 C C . ALA A 1 171 ? -8.203 -14.359 -3.621 1 95.94 171 ALA A C 1
ATOM 1327 O O . ALA A 1 171 ? -9.336 -13.898 -3.473 1 95.94 171 ALA A O 1
ATOM 1328 N N . HIS A 1 172 ? -7.973 -15.516 -4.137 1 95.5 172 HIS A N 1
ATOM 1329 C CA . HIS A 1 172 ? -9.055 -16.406 -4.547 1 95.5 172 HIS A CA 1
ATOM 1330 C C . HIS A 1 172 ? -8.852 -17.812 -3.998 1 95.5 172 HIS A C 1
ATOM 1332 O O . HIS A 1 172 ? -7.715 -18.219 -3.756 1 95.5 172 HIS A O 1
ATOM 1338 N N . LYS A 1 173 ? -9.961 -18.516 -3.865 1 93.69 173 LYS A N 1
ATOM 1339 C CA . LYS A 1 173 ? -9.875 -19.922 -3.457 1 93.69 173 LYS A CA 1
ATOM 1340 C C . LYS A 1 173 ? -9.156 -20.766 -4.508 1 93.69 173 LYS A C 1
ATOM 1342 O O . LYS A 1 173 ? -9.438 -20.641 -5.703 1 93.69 173 LYS A O 1
ATOM 1347 N N . LEU A 1 174 ? -8.227 -21.609 -4.055 1 92.25 174 LEU A N 1
ATOM 1348 C CA . LEU A 1 174 ? -7.523 -22.5 -4.977 1 92.25 174 LEU A CA 1
ATOM 1349 C C . LEU A 1 174 ? -8.484 -23.516 -5.59 1 92.25 174 LEU A C 1
ATOM 1351 O O . LEU A 1 174 ? -9.352 -24.047 -4.902 1 92.25 174 LEU A O 1
ATOM 1355 N N . PRO A 1 175 ? -8.367 -23.719 -6.801 1 92.19 175 PRO A N 1
ATOM 1356 C CA . PRO A 1 175 ? -9.164 -24.781 -7.41 1 92.19 175 PRO A CA 1
ATOM 1357 C C . PRO A 1 175 ? -8.727 -26.188 -6.977 1 92.19 175 PRO A C 1
ATOM 1359 O O . PRO A 1 175 ? -7.711 -26.328 -6.289 1 92.19 175 PRO A O 1
ATOM 1362 N N . ASP A 1 176 ? -9.648 -27.109 -7.277 1 90.38 176 ASP A N 1
ATOM 1363 C CA . ASP A 1 176 ? -9.188 -28.5 -7.141 1 90.38 176 ASP A CA 1
ATOM 1364 C C . ASP A 1 176 ? -8.055 -28.797 -8.117 1 90.38 176 ASP A C 1
ATOM 1366 O O . ASP A 1 176 ? -8.297 -29.078 -9.289 1 90.38 176 ASP A O 1
ATOM 1370 N N . MET A 1 177 ? -6.918 -28.797 -7.543 1 88.56 177 MET A N 1
ATOM 1371 C CA . MET A 1 177 ? -5.715 -28.922 -8.367 1 88.56 177 MET A CA 1
ATOM 1372 C C . MET A 1 177 ? -5.637 -30.297 -9.008 1 88.56 177 MET A C 1
ATOM 1374 O O . MET A 1 177 ? -4.879 -30.5 -9.961 1 88.56 177 MET A O 1
ATOM 1378 N N . SER A 1 178 ? -6.402 -31.25 -8.445 1 90.44 178 SER A N 1
ATOM 1379 C CA . SER A 1 178 ? -6.328 -32.625 -8.945 1 90.44 178 SER A CA 1
ATOM 1380 C C . SER A 1 178 ? -7.27 -32.844 -10.117 1 90.44 178 SER A C 1
ATOM 1382 O O . SER A 1 178 ? -7.16 -33.844 -10.836 1 90.44 178 SER A O 1
ATOM 1384 N N . SER A 1 179 ? -8.148 -31.953 -10.297 1 88.62 179 SER A N 1
ATOM 1385 C CA . SER A 1 179 ? -9.18 -32.125 -11.312 1 88.62 179 SER A CA 1
ATOM 1386 C C . SER A 1 179 ? -8.57 -32.25 -12.703 1 88.62 179 SER A C 1
ATOM 1388 O O . SER A 1 179 ? -9.039 -33.031 -13.531 1 88.62 179 SER A O 1
ATOM 1390 N N . GLY A 1 180 ? -7.531 -31.547 -12.906 1 87.62 180 GLY A N 1
ATOM 1391 C CA . GLY A 1 180 ? -6.895 -31.578 -14.211 1 87.62 180 GLY A CA 1
ATOM 1392 C C . GLY A 1 180 ? -6.305 -32.938 -14.555 1 87.62 180 GLY A C 1
ATOM 1393 O O . GLY A 1 180 ? -6.648 -33.531 -15.578 1 87.62 180 GLY A O 1
ATOM 1394 N N . TYR A 1 181 ? -5.469 -33.406 -13.68 1 91.56 181 TYR A N 1
ATOM 1395 C CA . TYR A 1 181 ? -4.824 -34.688 -14.016 1 91.56 181 TYR A CA 1
ATOM 1396 C C . TYR A 1 181 ? -5.777 -35.844 -13.805 1 91.56 181 TYR A C 1
ATOM 1398 O O . TYR A 1 181 ? -5.621 -36.906 -14.43 1 91.56 181 TYR A O 1
ATOM 1406 N N . LYS A 1 182 ? -6.816 -35.719 -13.008 1 92.5 182 LYS A N 1
ATOM 1407 C CA . LYS A 1 182 ? -7.852 -36.75 -12.898 1 92.5 182 LYS A CA 1
ATOM 1408 C C . LYS A 1 182 ? -8.602 -36.906 -14.219 1 92.5 182 LYS A C 1
ATOM 1410 O O . LYS A 1 182 ? -8.883 -38.031 -14.648 1 92.5 182 LYS A O 1
ATOM 1415 N N . LYS A 1 183 ? -8.898 -35.812 -14.773 1 91.31 183 LYS A N 1
ATOM 1416 C CA . LYS A 1 183 ? -9.562 -35.844 -16.062 1 91.31 183 LYS A CA 1
ATOM 1417 C C . LYS A 1 183 ? -8.664 -36.5 -17.125 1 91.31 183 LYS A C 1
ATOM 1419 O O . LYS A 1 183 ? -9.133 -37.25 -17.969 1 91.31 183 LYS A O 1
ATOM 1424 N N . LEU A 1 184 ? -7.453 -36.094 -17.125 1 93 184 LEU A N 1
ATOM 1425 C CA . LEU A 1 184 ? -6.508 -36.719 -18.062 1 93 184 LEU A CA 1
ATOM 1426 C C . LEU A 1 184 ? -6.469 -38.219 -17.875 1 93 184 LEU A C 1
ATOM 1428 O O . LEU A 1 184 ? -6.445 -38.969 -18.859 1 93 184 LEU A O 1
ATOM 1432 N N . PHE A 1 185 ? -6.453 -38.719 -16.688 1 95.5 185 PHE A N 1
ATOM 1433 C CA . PHE A 1 185 ? -6.43 -40.125 -16.406 1 95.5 185 PHE A CA 1
ATOM 1434 C C . PHE A 1 185 ? -7.711 -40.812 -16.906 1 95.5 185 PHE A C 1
ATOM 1436 O O . PHE A 1 185 ? -7.664 -41.875 -17.5 1 95.5 185 PHE A O 1
ATOM 1443 N N . GLU A 1 186 ? -8.812 -40.219 -16.672 1 94.75 186 GLU A N 1
ATOM 1444 C CA . GLU A 1 186 ? -10.094 -40.75 -17.141 1 94.75 186 GLU A CA 1
ATOM 1445 C C . GLU A 1 186 ? -10.109 -40.875 -18.656 1 94.75 186 GLU A C 1
ATOM 1447 O O . GLU A 1 186 ? -10.602 -41.875 -19.203 1 94.75 186 GLU A O 1
ATOM 1452 N N . ASP A 1 187 ? -9.648 -39.906 -19.266 1 95.06 187 ASP A N 1
ATOM 1453 C CA . ASP A 1 187 ? -9.562 -39.969 -20.719 1 95.06 187 ASP A CA 1
ATOM 1454 C C . ASP A 1 187 ? -8.664 -41.125 -21.188 1 95.06 187 ASP A C 1
ATOM 1456 O O . ASP A 1 187 ? -8.992 -41.812 -22.141 1 95.06 187 ASP A O 1
ATOM 1460 N N . LEU A 1 188 ? -7.566 -41.219 -20.547 1 96.12 188 LEU A N 1
ATOM 1461 C CA . LEU A 1 188 ? -6.645 -42.312 -20.875 1 96.12 188 LEU A CA 1
ATOM 1462 C C . LEU A 1 188 ? -7.305 -43.656 -20.641 1 96.12 188 LEU A C 1
ATOM 1464 O O . LEU A 1 188 ? -7.148 -44.562 -21.469 1 96.12 188 LEU A O 1
ATOM 1468 N N . GLN A 1 189 ? -8.039 -43.781 -19.578 1 95.31 189 GLN A N 1
ATOM 1469 C CA . GLN A 1 189 ? -8.734 -45.031 -19.266 1 95.31 189 GLN A CA 1
ATOM 1470 C C . GLN A 1 189 ? -9.797 -45.344 -20.328 1 95.31 189 GLN A C 1
ATOM 1472 O O . GLN A 1 189 ? -9.961 -46.5 -20.734 1 95.31 189 GLN A O 1
ATOM 1477 N N . ALA A 1 190 ? -10.484 -44.375 -20.703 1 95.19 190 ALA A N 1
ATOM 1478 C CA . ALA A 1 190 ? -11.492 -44.531 -21.75 1 95.19 190 ALA A CA 1
ATOM 1479 C C . ALA A 1 190 ? -10.852 -45 -23.062 1 95.19 190 ALA A C 1
ATOM 1481 O O . ALA A 1 190 ? -11.383 -45.875 -23.734 1 95.19 190 ALA A O 1
ATOM 1482 N N . GLU A 1 191 ? -9.797 -44.406 -23.328 1 95.19 191 GLU A N 1
ATOM 1483 C CA . GLU A 1 191 ? -9.086 -44.812 -24.547 1 95.19 191 GLU A CA 1
ATOM 1484 C C . GLU A 1 191 ? -8.531 -46.219 -24.438 1 95.19 191 GLU A C 1
ATOM 1486 O O . GLU A 1 191 ? -8.477 -46.938 -25.422 1 95.19 191 GLU A O 1
ATOM 1491 N N . ALA A 1 192 ? -8.062 -46.531 -23.234 1 94.69 192 ALA A N 1
ATOM 1492 C CA . ALA A 1 192 ? -7.523 -47.875 -23 1 94.69 192 ALA A CA 1
ATOM 1493 C C . ALA A 1 192 ? -8.562 -48.938 -23.312 1 94.69 192 ALA A C 1
ATOM 1495 O O . ALA A 1 192 ? -8.219 -50 -23.812 1 94.69 192 ALA A O 1
ATOM 1496 N N . GLY A 1 193 ? -9.789 -48.719 -23 1 92.75 193 GLY A N 1
ATOM 1497 C CA . GLY A 1 193 ? -10.859 -49.656 -23.281 1 92.75 193 GLY A CA 1
ATOM 1498 C C . GLY A 1 193 ? -11.062 -49.938 -24.75 1 92.75 193 GLY A C 1
ATOM 1499 O O . GLY A 1 193 ? -11.586 -50.969 -25.141 1 92.75 193 GLY A O 1
ATOM 1500 N N . GLN A 1 194 ? -10.633 -49.031 -25.547 1 93.06 194 GLN A N 1
ATOM 1501 C CA . GLN A 1 194 ? -10.836 -49.125 -26.984 1 93.06 194 GLN A CA 1
ATOM 1502 C C . GLN A 1 194 ? -9.57 -49.625 -27.688 1 93.06 194 GLN A C 1
ATOM 1504 O O . GLN A 1 194 ? -9.594 -49.938 -28.875 1 93.06 194 GLN A O 1
ATOM 1509 N N . LEU A 1 195 ? -8.555 -49.719 -26.922 1 94.06 195 LEU A N 1
ATOM 1510 C CA . LEU A 1 195 ? -7.273 -50.125 -27.516 1 94.06 195 LEU A CA 1
ATOM 1511 C C . LEU A 1 195 ? -7.285 -51.594 -27.922 1 94.06 195 LEU A C 1
ATOM 1513 O O . LEU A 1 195 ? -7.789 -52.438 -27.188 1 94.06 195 LEU A O 1
ATOM 1517 N N . ARG A 1 196 ? -6.812 -51.875 -29.141 1 94.19 196 ARG A N 1
ATOM 1518 C CA . ARG A 1 196 ? -6.637 -53.219 -29.656 1 94.19 196 ARG A CA 1
ATOM 1519 C C . ARG A 1 196 ? -5.207 -53.438 -30.141 1 94.19 196 ARG A C 1
ATOM 1521 O O . ARG A 1 196 ? -4.922 -53.344 -31.344 1 94.19 196 ARG A O 1
ATOM 1528 N N . PRO A 1 197 ? -4.375 -53.781 -29.125 1 96 197 PRO A N 1
ATOM 1529 C CA . PRO A 1 197 ? -2.965 -53.938 -29.484 1 96 197 PRO A CA 1
ATOM 1530 C C . PRO A 1 197 ? -2.723 -55.125 -30.438 1 96 197 PRO A C 1
ATOM 1532 O O . PRO A 1 197 ? -3.434 -56.125 -30.375 1 96 197 PRO A O 1
ATOM 1535 N N . LYS A 1 198 ? -1.693 -54.906 -31.281 1 96 198 LYS A N 1
ATOM 1536 C CA . LYS A 1 198 ? -1.238 -55.938 -32.188 1 96 198 LYS A CA 1
ATOM 1537 C C . LYS A 1 198 ? 0.238 -56.281 -31.984 1 96 198 LYS A C 1
ATOM 1539 O O . LYS A 1 198 ? 0.959 -55.5 -31.359 1 96 198 LYS A O 1
ATOM 1544 N N . ALA A 1 199 ? 0.569 -57.469 -32.531 1 96.38 199 ALA A N 1
ATOM 1545 C CA . ALA A 1 199 ? 1.979 -57.844 -32.438 1 96.38 199 ALA A CA 1
ATOM 1546 C C . ALA A 1 199 ? 2.863 -56.781 -33.094 1 96.38 199 ALA A C 1
ATOM 1548 O O . ALA A 1 199 ? 2.57 -56.312 -34.188 1 96.38 199 ALA A O 1
ATOM 1549 N N . GLY A 1 200 ? 3.883 -56.406 -32.375 1 96.56 200 GLY A N 1
ATOM 1550 C CA . GLY A 1 200 ? 4.785 -55.375 -32.875 1 96.56 200 GLY A CA 1
ATOM 1551 C C . GLY A 1 200 ? 4.555 -54 -32.25 1 96.56 200 GLY A C 1
ATOM 1552 O O . GLY A 1 200 ? 5.438 -53.156 -32.25 1 96.56 200 GLY A O 1
ATOM 1553 N N . ASP A 1 201 ? 3.318 -53.812 -31.703 1 97.25 201 ASP A N 1
ATOM 1554 C CA . ASP A 1 201 ? 2.986 -52.531 -31.062 1 97.25 201 ASP A CA 1
ATOM 1555 C C . ASP A 1 201 ? 3.729 -52.375 -29.75 1 97.25 201 ASP A C 1
ATOM 1557 O O . ASP A 1 201 ? 4.09 -53.344 -29.109 1 97.25 201 ASP A O 1
ATOM 1561 N N . THR A 1 202 ? 4.047 -51.156 -29.453 1 98.19 202 THR A N 1
ATOM 1562 C CA . THR A 1 202 ? 4.52 -50.875 -28.109 1 98.19 202 THR A CA 1
ATOM 1563 C C . THR A 1 202 ? 3.402 -50.25 -27.281 1 98.19 202 THR A C 1
ATOM 1565 O O . THR A 1 202 ? 2.758 -49.281 -27.688 1 98.19 202 THR A O 1
ATOM 1568 N N . VAL A 1 203 ? 3.127 -50.844 -26.172 1 98.12 203 VAL A N 1
ATOM 1569 C CA . VAL A 1 203 ? 2.086 -50.344 -25.281 1 98.12 203 VAL A CA 1
ATOM 1570 C C . VAL A 1 203 ? 2.686 -50.031 -23.906 1 98.12 203 VAL A C 1
ATOM 1572 O O . VAL A 1 203 ? 3.797 -50.438 -23.594 1 98.12 203 VAL A O 1
ATOM 1575 N N . TYR A 1 204 ? 2.02 -49.25 -23.125 1 98.38 204 TYR A N 1
ATOM 1576 C CA . TYR A 1 204 ? 2.445 -48.781 -21.812 1 98.38 204 TYR A CA 1
ATOM 1577 C C . TYR A 1 204 ? 1.327 -48.938 -20.781 1 98.38 204 TYR A C 1
ATOM 1579 O O . TYR A 1 204 ? 0.184 -48.531 -21.047 1 98.38 204 TYR A O 1
ATOM 1587 N N . PRO A 1 205 ? 1.649 -49.562 -19.641 1 98.06 205 PRO A N 1
ATOM 1588 C CA . PRO A 1 205 ? 0.616 -49.625 -18.609 1 98.06 205 PRO A CA 1
ATOM 1589 C C . PRO A 1 205 ? 0.323 -48.25 -18 1 98.06 205 PRO A C 1
ATOM 1591 O O . PRO A 1 205 ? 1.244 -47.438 -17.781 1 98.06 205 PRO A O 1
ATOM 1594 N N . LEU A 1 206 ? -0.912 -47.938 -17.719 1 97.06 206 LEU A N 1
ATOM 1595 C CA . LEU A 1 206 ? -1.324 -46.688 -17.078 1 97.06 206 LEU A CA 1
ATOM 1596 C C . LEU A 1 206 ? -1.053 -46.75 -15.578 1 97.06 206 LEU A C 1
ATOM 1598 O O . LEU A 1 206 ? -0.856 -45.688 -14.945 1 97.06 206 LEU A O 1
ATOM 1602 N N . GLN A 1 207 ? -1.148 -47.875 -15.055 1 96.5 207 GLN A N 1
ATOM 1603 C CA . GLN A 1 207 ? -0.843 -48.188 -13.672 1 96.5 207 GLN A CA 1
ATOM 1604 C C . GLN A 1 207 ? -0.04 -49.5 -13.578 1 96.5 207 GLN A C 1
ATOM 1606 O O . GLN A 1 207 ? 0.106 -50.219 -14.578 1 96.5 207 GLN A O 1
ATOM 1611 N N . THR A 1 208 ? 0.448 -49.688 -12.367 1 97.62 208 THR A N 1
ATOM 1612 C CA . THR A 1 208 ? 1.17 -50.938 -12.172 1 97.62 208 THR A CA 1
ATOM 1613 C C . THR A 1 208 ? 0.28 -52.125 -12.492 1 97.62 208 THR A C 1
ATOM 1615 O O . THR A 1 208 ? -0.868 -52.188 -12.055 1 97.62 208 THR A O 1
ATOM 1618 N N . VAL A 1 209 ? 0.836 -53.031 -13.32 1 96.75 209 VAL A N 1
ATOM 1619 C CA . VAL A 1 209 ? 0.07 -54.219 -13.688 1 96.75 209 VAL A CA 1
ATOM 1620 C C . VAL A 1 209 ? 0.838 -55.5 -13.281 1 96.75 209 VAL A C 1
ATOM 1622 O O . VAL A 1 209 ? 2.066 -55.469 -13.172 1 96.75 209 VAL A O 1
ATOM 1625 N N . GLU A 1 210 ? 0.117 -56.531 -13.125 1 96.31 210 GLU A N 1
ATOM 1626 C CA . GLU A 1 210 ? 0.728 -57.812 -12.797 1 96.31 210 GLU A CA 1
ATOM 1627 C C . GLU A 1 210 ? 1.264 -58.5 -14.047 1 96.31 210 GLU A C 1
ATOM 1629 O O . GLU A 1 210 ? 0.678 -58.406 -15.125 1 96.31 210 GLU A O 1
ATOM 1634 N N . LEU A 1 211 ? 2.342 -59.156 -13.852 1 97.19 211 LEU A N 1
ATOM 1635 C CA . LEU A 1 211 ? 2.883 -59.969 -14.953 1 97.19 211 LEU A CA 1
ATOM 1636 C C . LEU A 1 211 ? 2.867 -61.438 -14.609 1 97.19 211 LEU A C 1
ATOM 1638 O O . LEU A 1 211 ? 2.936 -61.812 -13.43 1 97.19 211 LEU A O 1
ATOM 1642 N N . TYR A 1 212 ? 2.791 -62.281 -15.672 1 96.5 212 TYR A N 1
ATOM 1643 C CA . TYR A 1 212 ? 2.727 -63.719 -15.555 1 96.5 212 TYR A CA 1
ATOM 1644 C C . TYR A 1 212 ? 3.701 -64.375 -16.516 1 96.5 212 TYR A C 1
ATOM 1646 O O . TYR A 1 212 ? 3.896 -63.938 -17.641 1 96.5 212 TYR A O 1
ATOM 1654 N N . LEU A 1 213 ? 4.312 -65.5 -16.062 1 94.88 213 LEU A N 1
ATOM 1655 C CA . LEU A 1 213 ? 5.254 -66.188 -16.922 1 94.88 213 LEU A CA 1
ATOM 1656 C C . LEU A 1 213 ? 4.52 -67 -17.984 1 94.88 213 LEU A C 1
ATOM 1658 O O . LEU A 1 213 ? 5.043 -67.188 -19.078 1 94.88 213 LEU A O 1
ATOM 1662 N N . ASP A 1 214 ? 3.371 -67.438 -17.516 1 92.25 214 ASP A N 1
ATOM 1663 C CA . ASP A 1 214 ? 2.48 -68.125 -18.453 1 92.25 214 ASP A CA 1
ATOM 1664 C C . ASP A 1 214 ? 1.172 -67.312 -18.625 1 92.25 214 ASP A C 1
ATOM 1666 O O . ASP A 1 214 ? 0.881 -66.438 -17.859 1 92.25 214 ASP A O 1
ATOM 1670 N N . GLU A 1 215 ? 0.487 -67.75 -19.719 1 91 215 GLU A N 1
ATOM 1671 C CA . GLU A 1 215 ? -0.799 -67.062 -19.938 1 91 215 GLU A CA 1
ATOM 1672 C C . GLU A 1 215 ? -1.655 -67.125 -18.672 1 91 215 GLU A C 1
ATOM 1674 O O . GLU A 1 215 ? -1.839 -68.188 -18.078 1 91 215 GLU A O 1
ATOM 1679 N N . PRO A 1 216 ? -2.072 -65.938 -18.328 1 84.75 216 PRO A N 1
ATOM 1680 C CA . PRO A 1 216 ? -2.758 -65.812 -17.031 1 84.75 216 PRO A CA 1
ATOM 1681 C C . PRO A 1 216 ? -4.062 -66.625 -17.016 1 84.75 216 PRO A C 1
ATOM 1683 O O . PRO A 1 216 ? -4.84 -66.562 -17.969 1 84.75 216 PRO A O 1
ATOM 1686 N N . LYS A 1 217 ? -4.199 -67.5 -16.031 1 83.38 217 LYS A N 1
ATOM 1687 C CA . LYS A 1 217 ? -5.426 -68.188 -15.688 1 83.38 217 LYS A CA 1
ATOM 1688 C C . LYS A 1 217 ? -5.961 -67.75 -14.328 1 83.38 217 LYS A C 1
ATOM 1690 O O . LYS A 1 217 ? -5.23 -67.188 -13.539 1 83.38 217 LYS A O 1
ATOM 1695 N N . ASP A 1 218 ? -7.242 -67.938 -14.18 1 79.62 218 ASP A N 1
ATOM 1696 C CA . ASP A 1 218 ? -7.848 -67.562 -12.914 1 79.62 218 ASP A CA 1
ATOM 1697 C C . ASP A 1 218 ? -7.168 -68.25 -11.734 1 79.62 218 ASP A C 1
ATOM 1699 O O . ASP A 1 218 ? -6.895 -69.438 -11.789 1 79.62 218 ASP A O 1
ATOM 1703 N N . GLY A 1 219 ? -6.738 -67.562 -10.781 1 81.69 219 GLY A N 1
ATOM 1704 C CA . GLY A 1 219 ? -6.211 -68.125 -9.539 1 81.69 219 GLY A CA 1
ATOM 1705 C C . GLY A 1 219 ? -4.695 -68.188 -9.523 1 81.69 219 GLY A C 1
ATOM 1706 O O . GLY A 1 219 ? -4.102 -68.562 -8.5 1 81.69 219 GLY A O 1
ATOM 1707 N N . VAL A 1 220 ? -4.023 -68 -10.664 1 85.81 220 VAL A N 1
ATOM 1708 C CA . VAL A 1 220 ? -2.568 -68.062 -10.703 1 85.81 220 VAL A CA 1
ATOM 1709 C C . VAL A 1 220 ? -1.96 -66.812 -10.117 1 85.81 220 VAL A C 1
ATOM 1711 O O . VAL A 1 220 ? -2.453 -65.688 -10.359 1 85.81 220 VAL A O 1
ATOM 1714 N N . LYS A 1 221 ? -0.981 -67.062 -9.234 1 91.19 221 LYS A N 1
ATOM 1715 C CA . LYS A 1 221 ? -0.292 -65.938 -8.609 1 91.19 221 LYS A CA 1
ATOM 1716 C C . LYS A 1 221 ? 0.618 -65.25 -9.609 1 91.19 221 LYS A C 1
ATOM 1718 O O . LYS A 1 221 ? 1.284 -65.875 -10.414 1 91.19 221 LYS A O 1
ATOM 1723 N N . ALA A 1 222 ? 0.641 -63.906 -9.492 1 94.69 222 ALA A N 1
ATOM 1724 C CA . ALA A 1 222 ? 1.479 -63.094 -10.375 1 94.69 222 ALA A CA 1
ATOM 1725 C C . ALA A 1 222 ? 2.959 -63.375 -10.109 1 94.69 222 ALA A C 1
ATOM 1727 O O . ALA A 1 222 ? 3.355 -63.625 -8.969 1 94.69 222 ALA A O 1
ATOM 1728 N N . ALA A 1 223 ? 3.758 -63.312 -11.203 1 96.38 223 ALA A N 1
ATOM 1729 C CA . ALA A 1 223 ? 5.199 -63.531 -11.117 1 96.38 223 ALA A CA 1
ATOM 1730 C C . ALA A 1 223 ? 5.953 -62.219 -10.945 1 96.38 223 ALA A C 1
ATOM 1732 O O . ALA A 1 223 ? 7.184 -62.219 -10.922 1 96.38 223 ALA A O 1
ATOM 1733 N N . GLY A 1 224 ? 5.266 -61.156 -10.852 1 97.31 224 GLY A N 1
ATOM 1734 C CA . GLY A 1 224 ? 5.855 -59.812 -10.703 1 97.31 224 GLY A CA 1
ATOM 1735 C C . GLY A 1 224 ? 4.91 -58.688 -11.086 1 97.31 224 GLY A C 1
ATOM 1736 O O . GLY A 1 224 ? 3.695 -58.906 -11.148 1 97.31 224 GLY A O 1
ATOM 1737 N N . LYS A 1 225 ? 5.512 -57.5 -11.18 1 97.75 225 LYS A N 1
ATOM 1738 C CA . LYS A 1 225 ? 4.738 -56.344 -11.547 1 97.75 225 LYS A CA 1
ATOM 1739 C C . LYS A 1 225 ? 5.492 -55.469 -12.562 1 97.75 225 LYS A C 1
ATOM 1741 O O . LYS A 1 225 ? 6.719 -55.375 -12.492 1 97.75 225 LYS A O 1
ATOM 1746 N N . VAL A 1 226 ? 4.758 -55 -13.539 1 98 226 VAL A N 1
ATOM 1747 C CA . VAL A 1 226 ? 5.281 -54 -14.469 1 98 226 VAL A CA 1
ATOM 1748 C C . VAL A 1 226 ? 4.816 -52.594 -14.047 1 98 226 VAL A C 1
ATOM 1750 O O . VAL A 1 226 ? 3.613 -52.344 -13.906 1 98 226 VAL A O 1
ATOM 1753 N N . ILE A 1 227 ? 5.723 -51.688 -13.867 1 97.38 227 ILE A N 1
ATOM 1754 C CA . ILE A 1 227 ? 5.418 -50.344 -13.359 1 97.38 227 ILE A CA 1
ATOM 17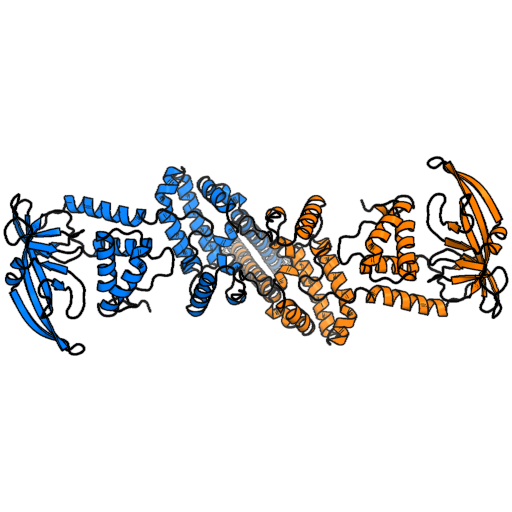55 C C . ILE A 1 227 ? 4.844 -49.5 -14.477 1 97.38 227 ILE A C 1
ATOM 1757 O O . ILE A 1 227 ? 5.156 -49.688 -15.656 1 97.38 227 ILE A O 1
ATOM 1761 N N . ALA A 1 228 ? 4.051 -48.562 -14.086 1 97.81 228 ALA A N 1
ATOM 1762 C CA . ALA A 1 228 ? 3.408 -47.656 -15.047 1 97.81 228 ALA A CA 1
ATOM 1763 C C . ALA A 1 228 ? 4.441 -47 -15.953 1 97.81 228 ALA A C 1
ATOM 1765 O O . ALA A 1 228 ? 5.562 -46.719 -15.523 1 97.81 228 ALA A O 1
ATOM 1766 N N . ALA A 1 229 ? 4.074 -46.781 -17.234 1 97.88 229 ALA A N 1
ATOM 1767 C CA . ALA A 1 229 ? 4.848 -46.062 -18.234 1 97.88 229 ALA A CA 1
ATOM 1768 C C . ALA A 1 229 ? 6.031 -46.875 -18.734 1 97.88 229 ALA A C 1
ATOM 1770 O O . ALA A 1 229 ? 6.902 -46.375 -19.438 1 97.88 229 ALA A O 1
ATOM 1771 N N . THR A 1 230 ? 6.125 -48.188 -18.359 1 98.31 230 THR A N 1
ATOM 1772 C CA . THR A 1 230 ? 7.168 -49.062 -18.875 1 98.31 230 THR A CA 1
ATOM 1773 C C . THR A 1 230 ? 6.832 -49.531 -20.297 1 98.31 230 THR A C 1
ATOM 1775 O O . THR A 1 230 ? 5.73 -50.031 -20.547 1 98.31 230 THR A O 1
ATOM 1778 N N . PRO A 1 231 ? 7.734 -49.375 -21.188 1 98.19 231 PRO A N 1
ATOM 1779 C CA . PRO A 1 231 ? 7.453 -49.812 -22.547 1 98.19 231 PRO A CA 1
ATOM 1780 C C . PRO A 1 231 ? 7.344 -51.344 -22.641 1 98.19 231 PRO A C 1
ATOM 1782 O O . PRO A 1 231 ? 8.188 -52.062 -22.094 1 98.19 231 PRO A O 1
ATOM 1785 N N . MET A 1 232 ? 6.309 -51.812 -23.281 1 98.38 232 MET A N 1
ATOM 1786 C CA . MET A 1 232 ? 6.066 -53.219 -23.547 1 98.38 232 MET A CA 1
ATOM 1787 C C . MET A 1 232 ? 5.812 -53.469 -25.016 1 98.38 232 MET A C 1
ATOM 1789 O O . MET A 1 232 ? 4.863 -52.938 -25.594 1 98.38 232 MET A O 1
ATOM 1793 N N . VAL A 1 233 ? 6.684 -54.281 -25.609 1 98.19 233 VAL A N 1
ATOM 1794 C CA . VAL A 1 233 ? 6.465 -54.625 -27 1 98.19 233 VAL A CA 1
ATOM 1795 C C . VAL A 1 233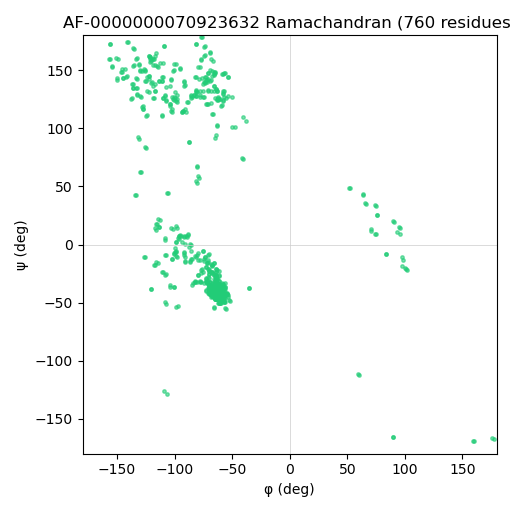 ? 5.582 -55.875 -27.094 1 98.19 233 VAL A C 1
ATOM 1797 O O . VAL A 1 233 ? 5.938 -56.938 -26.578 1 98.19 233 VAL A O 1
ATOM 1800 N N . VAL A 1 234 ? 4.504 -55.75 -27.766 1 98.12 234 VAL A N 1
ATOM 1801 C CA . VAL A 1 234 ? 3.547 -56.844 -27.875 1 98.12 234 VAL A CA 1
ATOM 1802 C C . VAL A 1 234 ? 4.078 -57.906 -28.828 1 98.12 234 VAL A C 1
ATOM 1804 O O . VAL A 1 234 ? 4.438 -57.594 -29.969 1 98.12 234 VAL A O 1
ATOM 1807 N N . GLU A 1 235 ? 4.109 -59.125 -28.344 1 97.69 235 GLU A N 1
ATOM 1808 C CA . GLU A 1 235 ? 4.555 -60.25 -29.188 1 97.69 235 GLU A CA 1
ATOM 1809 C C . GLU A 1 235 ? 3.375 -61.094 -29.672 1 97.69 235 GLU A C 1
ATOM 1811 O O . GLU A 1 235 ? 3.396 -61.625 -30.781 1 97.69 235 GLU A O 1
ATOM 1816 N N . ALA A 1 236 ? 2.412 -61.219 -28.781 1 96.62 236 ALA A N 1
ATOM 1817 C CA . ALA A 1 236 ? 1.228 -62 -29.141 1 96.62 236 ALA A CA 1
ATOM 1818 C C . ALA A 1 236 ? 0.013 -61.531 -28.328 1 96.62 236 ALA A C 1
ATOM 1820 O O . ALA A 1 236 ? 0.156 -60.969 -27.266 1 96.62 236 ALA A O 1
ATOM 1821 N N . VAL A 1 237 ? -1.122 -61.75 -28.906 1 95.75 237 VAL A N 1
ATOM 1822 C CA . VAL A 1 237 ? -2.389 -61.438 -28.266 1 95.75 237 VAL A CA 1
ATOM 1823 C C . VAL A 1 237 ? -3.215 -62.719 -28.094 1 95.75 237 VAL A C 1
ATOM 1825 O O . VAL A 1 237 ? -3.402 -63.469 -29.031 1 95.75 237 VAL A O 1
ATOM 1828 N N . SER A 1 238 ? -3.611 -62.938 -26.938 1 93.38 238 SER A N 1
ATOM 1829 C CA . SER A 1 238 ? -4.477 -64.062 -26.625 1 93.38 238 SER A CA 1
ATOM 1830 C C . SER A 1 238 ? -5.68 -63.656 -25.797 1 93.38 238 SER A C 1
ATOM 1832 O O . SER A 1 238 ? -5.633 -63.688 -24.562 1 93.38 238 SER A O 1
ATOM 1834 N N . GLY A 1 239 ? -6.809 -63.312 -26.469 1 88.5 239 GLY A N 1
ATOM 1835 C CA . GLY A 1 239 ? -7.996 -62.875 -25.766 1 88.5 239 GLY A CA 1
ATOM 1836 C C . GLY A 1 239 ? -7.77 -61.656 -24.938 1 88.5 239 GLY A C 1
ATOM 1837 O O . GLY A 1 239 ? -7.445 -60.594 -25.469 1 88.5 239 GLY A O 1
ATOM 1838 N N . LYS A 1 240 ? -7.84 -61.875 -23.578 1 91.31 240 LYS A N 1
ATOM 1839 C CA . LYS A 1 240 ? -7.711 -60.75 -22.656 1 91.31 240 LYS A CA 1
ATOM 1840 C C . LYS A 1 240 ? -6.289 -60.656 -22.109 1 91.31 240 LYS A C 1
ATOM 1842 O O . LYS A 1 240 ? -6.043 -59.938 -21.141 1 91.31 240 LYS A O 1
ATOM 1847 N N . ALA A 1 241 ? -5.434 -61.344 -22.781 1 95.19 241 ALA A N 1
ATOM 1848 C CA . ALA A 1 241 ? -4.043 -61.344 -22.344 1 95.19 241 ALA A CA 1
ATOM 1849 C C . ALA A 1 241 ? -3.098 -61 -23.484 1 95.19 241 ALA A C 1
ATOM 1851 O O . ALA A 1 241 ? -3.408 -61.25 -24.656 1 95.19 241 ALA A O 1
ATOM 1852 N N . LEU A 1 242 ? -2.035 -60.406 -23.141 1 97 242 LEU A N 1
ATOM 1853 C CA . LEU A 1 242 ? -0.987 -60.031 -24.094 1 97 242 LEU A CA 1
ATOM 1854 C C . LEU A 1 242 ? 0.35 -60.656 -23.688 1 97 242 LEU A C 1
ATOM 1856 O O . LEU A 1 242 ? 0.71 -60.625 -22.5 1 97 242 LEU A O 1
ATOM 1860 N N . GLN A 1 243 ? 0.977 -61.25 -24.625 1 97.81 243 GLN A N 1
ATOM 1861 C CA . GLN A 1 243 ? 2.387 -61.562 -24.406 1 97.81 243 GLN A CA 1
ATOM 1862 C C . GLN A 1 243 ? 3.271 -60.375 -24.781 1 97.81 243 GLN A C 1
ATOM 1864 O O . GLN A 1 243 ? 3.168 -59.844 -25.891 1 97.81 243 GLN A O 1
ATOM 1869 N N . VAL A 1 244 ? 4.086 -59.969 -23.875 1 98.31 244 VAL A N 1
ATOM 1870 C CA . VAL A 1 244 ? 4.863 -58.75 -24.125 1 98.31 244 VAL A CA 1
ATOM 1871 C C . VAL A 1 244 ? 6.336 -59.031 -23.828 1 98.31 244 VAL A C 1
ATOM 1873 O O . VAL A 1 244 ? 6.668 -59.875 -22.984 1 98.31 244 VAL A O 1
ATOM 1876 N N . LYS A 1 245 ? 7.137 -58.312 -24.547 1 98.31 245 LYS A N 1
ATOM 1877 C CA . LYS A 1 245 ? 8.578 -58.312 -24.328 1 98.31 245 LYS A CA 1
ATOM 1878 C C . LYS A 1 245 ? 9.023 -57.062 -23.562 1 98.31 245 LYS A C 1
ATOM 1880 O O . LYS A 1 245 ? 8.68 -55.969 -23.953 1 98.31 245 LYS A O 1
ATOM 1885 N N . LEU A 1 246 ? 9.719 -57.25 -22.5 1 97.88 246 LEU A N 1
ATOM 1886 C CA . LEU A 1 246 ? 10.242 -56.188 -21.641 1 97.88 246 LEU A CA 1
ATOM 1887 C C . LEU A 1 246 ? 11.766 -56.156 -21.703 1 97.88 246 LEU A C 1
ATOM 1889 O O . LEU A 1 246 ? 12.414 -57.188 -21.828 1 97.88 246 LEU A O 1
ATOM 1893 N N . GLU A 1 247 ? 12.242 -55 -21.703 1 96.38 247 GLU A N 1
ATOM 1894 C CA . GLU A 1 247 ? 13.688 -54.781 -21.672 1 96.38 247 GLU A CA 1
ATOM 1895 C C . GLU A 1 247 ? 14.102 -53.875 -20.516 1 96.38 247 GLU A C 1
ATOM 1897 O O . GLU A 1 247 ? 13.32 -53.031 -20.078 1 96.38 247 GLU A O 1
ATOM 1902 N N . GLY A 1 248 ? 15.344 -54.062 -19.984 1 96.62 248 GLY A N 1
ATOM 1903 C CA . GLY A 1 248 ? 15.883 -53.25 -18.922 1 96.62 248 GLY A CA 1
ATOM 1904 C C . GLY A 1 248 ? 17.25 -53.719 -18.438 1 96.62 248 GLY A C 1
ATOM 1905 O O . GLY A 1 248 ? 17.938 -54.469 -19.141 1 96.62 248 GLY A O 1
ATOM 1906 N N . TRP A 1 249 ? 17.625 -53.188 -17.328 1 96.81 249 TRP A N 1
ATOM 1907 C CA . TRP A 1 249 ? 18.938 -53.469 -16.766 1 96.81 249 TRP A CA 1
ATOM 1908 C C . TRP A 1 249 ? 18.797 -54.062 -15.367 1 96.81 249 TRP A C 1
ATOM 1910 O O . TRP A 1 249 ? 17.922 -53.656 -14.594 1 96.81 249 TRP A O 1
ATOM 1920 N N . GLN A 1 250 ? 19.609 -54.969 -15.062 1 96.56 250 GLN A N 1
ATOM 1921 C CA . GLN A 1 250 ? 19.672 -55.562 -13.727 1 96.56 250 GLN A CA 1
ATOM 1922 C C . GLN A 1 250 ? 21.031 -55.281 -13.078 1 96.56 250 GLN A C 1
ATOM 1924 O O . GLN A 1 250 ? 22.062 -55.344 -13.742 1 96.56 250 GLN A O 1
ATOM 1929 N N . GLN A 1 251 ? 21 -54.969 -11.898 1 95.25 251 GLN A N 1
ATOM 1930 C CA . GLN A 1 251 ? 22.219 -54.812 -11.102 1 95.25 251 GLN A CA 1
ATOM 1931 C C . GLN A 1 251 ? 22.594 -56.094 -10.398 1 95.25 251 GLN A C 1
ATOM 1933 O O . GLN A 1 251 ? 21.734 -56.812 -9.867 1 95.25 251 GLN A O 1
ATOM 1938 N N . GLU A 1 252 ? 23.859 -56.281 -10.422 1 94.38 252 GLU A N 1
ATOM 1939 C CA . GLU A 1 252 ? 24.328 -57.469 -9.695 1 94.38 252 GLU A CA 1
ATOM 1940 C C . GLU A 1 252 ? 23.984 -57.375 -8.211 1 94.38 252 GLU A C 1
ATOM 1942 O O . GLU A 1 252 ? 24.281 -56.375 -7.566 1 94.38 252 GLU A O 1
ATOM 1947 N N . GLY A 1 253 ? 23.312 -58.375 -7.727 1 92.31 253 GLY A N 1
ATOM 1948 C CA . GLY A 1 253 ? 22.891 -58.375 -6.34 1 92.31 253 GLY A CA 1
ATOM 1949 C C . GLY A 1 253 ? 21.438 -57.969 -6.16 1 92.31 253 GLY A C 1
ATOM 1950 O O . GLY A 1 253 ? 20.859 -58.125 -5.09 1 92.31 253 GLY A O 1
ATOM 1951 N N . ALA A 1 254 ? 20.906 -57.312 -7.121 1 92.06 254 ALA A N 1
ATOM 1952 C CA . ALA A 1 254 ? 19.516 -56.875 -7.105 1 92.06 254 ALA A CA 1
ATOM 1953 C C . ALA A 1 254 ? 18.797 -57.281 -8.398 1 92.06 254 ALA A C 1
ATOM 1955 O O . ALA A 1 254 ? 18.203 -56.438 -9.07 1 92.06 254 ALA A O 1
ATOM 1956 N N . GLU A 1 255 ? 18.703 -58.5 -8.617 1 93.44 255 GLU A N 1
ATOM 1957 C CA . GLU A 1 255 ? 18.266 -59 -9.914 1 93.44 255 GLU A CA 1
ATOM 1958 C C . GLU A 1 255 ? 16.734 -59.062 -9.984 1 93.44 255 GLU A C 1
ATOM 1960 O O . GLU A 1 255 ? 16.172 -59.344 -11.047 1 93.44 255 GLU A O 1
ATOM 1965 N N . ARG A 1 256 ? 16.109 -58.781 -8.852 1 95.62 256 ARG A N 1
ATOM 1966 C CA . ARG A 1 256 ? 14.648 -58.812 -8.82 1 95.62 256 ARG A CA 1
ATOM 1967 C C . ARG A 1 256 ? 14.047 -57.594 -9.523 1 95.62 256 ARG A C 1
ATOM 1969 O O . ARG A 1 256 ? 12.852 -57.594 -9.82 1 95.62 256 ARG A O 1
ATOM 1976 N N . MET A 1 257 ? 14.938 -56.719 -9.75 1 96 257 MET A N 1
ATOM 1977 C CA . MET A 1 257 ? 14.438 -55.469 -10.367 1 96 257 MET A CA 1
ATOM 1978 C C . MET A 1 257 ? 15.055 -55.281 -11.75 1 96 257 MET A C 1
ATOM 1980 O O . MET A 1 257 ? 16.25 -55.5 -11.938 1 96 257 MET A O 1
ATOM 1984 N N . LEU A 1 258 ? 14.211 -54.969 -12.75 1 97.12 258 LEU A N 1
ATOM 1985 C CA . LEU A 1 258 ? 14.672 -54.469 -14.039 1 97.12 258 LEU A CA 1
ATOM 1986 C C . LEU A 1 258 ? 14.562 -52.938 -14.117 1 97.12 258 LEU A C 1
ATOM 1988 O O . LEU A 1 258 ? 13.477 -52.375 -13.945 1 97.12 258 LEU A O 1
ATOM 1992 N N . TYR A 1 259 ? 15.633 -52.312 -14.383 1 97.06 259 TYR A N 1
ATOM 1993 C CA . TYR A 1 259 ? 15.695 -50.875 -14.406 1 97.06 259 TYR A CA 1
ATOM 1994 C C . TYR A 1 259 ? 15.633 -50.344 -15.836 1 97.06 259 TYR A C 1
ATOM 1996 O O . TYR A 1 259 ? 16.016 -51.031 -16.781 1 97.06 259 TYR A O 1
ATOM 2004 N N . ALA A 1 260 ? 15.188 -49.125 -15.953 1 96.81 260 ALA A N 1
ATOM 2005 C CA . ALA A 1 260 ? 14.992 -48.5 -17.266 1 96.81 260 ALA A CA 1
ATOM 2006 C C . ALA A 1 260 ? 16.328 -48.188 -17.922 1 96.81 260 ALA A C 1
ATOM 2008 O O . ALA A 1 260 ? 16.438 -48.156 -19.156 1 96.81 260 ALA A O 1
ATOM 2009 N N . ALA A 1 261 ? 17.312 -47.844 -17.078 1 94.88 261 ALA A N 1
ATOM 2010 C CA . ALA A 1 261 ? 18.625 -47.469 -17.594 1 94.88 261 ALA A CA 1
ATOM 2011 C C . ALA A 1 261 ? 19.734 -47.906 -16.656 1 94.88 261 ALA A C 1
ATOM 2013 O O . ALA A 1 261 ? 19.547 -47.969 -15.438 1 94.88 261 ALA A O 1
ATOM 2014 N N . GLN A 1 262 ? 20.797 -48.188 -17.297 1 93.56 262 GLN A N 1
ATOM 2015 C CA . GLN A 1 262 ? 21.969 -48.625 -16.531 1 93.56 262 GLN A CA 1
ATOM 2016 C C . GLN A 1 262 ? 22.422 -47.562 -15.547 1 93.56 262 GLN A C 1
ATOM 2018 O O . GLN A 1 262 ? 22.594 -46.406 -15.922 1 93.56 262 GLN A O 1
ATOM 2023 N N . GLY A 1 263 ? 22.516 -47.969 -14.312 1 92.56 263 GLY A N 1
ATOM 2024 C CA . GLY A 1 263 ? 23.047 -47.062 -13.297 1 92.56 263 GLY A CA 1
ATOM 2025 C C . GLY A 1 263 ? 22 -46.125 -12.75 1 92.56 263 GLY A C 1
ATOM 2026 O O . GLY A 1 263 ? 22.281 -45.344 -11.82 1 92.56 263 GLY A O 1
ATOM 2027 N N . ARG A 1 264 ? 20.859 -46.125 -13.336 1 94.38 264 ARG A N 1
ATOM 2028 C CA . ARG A 1 264 ? 19.766 -45.281 -12.883 1 94.38 264 ARG A CA 1
ATOM 2029 C C . ARG A 1 264 ? 18.688 -46.094 -12.195 1 94.38 264 ARG A C 1
ATOM 2031 O O . ARG A 1 264 ? 18.172 -47.062 -12.766 1 94.38 264 ARG A O 1
ATOM 2038 N N . ARG A 1 265 ? 18.391 -45.75 -11 1 93.44 265 ARG A N 1
ATOM 2039 C CA . ARG A 1 265 ? 17.422 -46.5 -10.227 1 93.44 265 ARG A CA 1
ATOM 2040 C C . ARG A 1 265 ? 15.992 -46.125 -10.625 1 93.44 265 ARG A C 1
ATOM 2042 O O . ARG A 1 265 ? 15.195 -45.688 -9.789 1 93.44 265 ARG A O 1
ATOM 2049 N N . ILE A 1 266 ? 15.695 -46.312 -11.867 1 97.31 266 ILE A N 1
ATOM 2050 C CA . ILE A 1 266 ? 14.367 -46.125 -12.43 1 97.31 266 ILE A CA 1
ATOM 2051 C C . ILE A 1 266 ? 13.703 -47.5 -12.641 1 97.31 266 ILE A C 1
ATOM 2053 O O . ILE A 1 266 ? 14.078 -48.219 -13.555 1 97.31 266 ILE A O 1
ATOM 2057 N N . PHE A 1 267 ? 12.656 -47.719 -11.906 1 95.75 267 PHE A N 1
ATOM 2058 C CA . PHE A 1 267 ? 12.07 -49.062 -11.859 1 95.75 267 PHE A CA 1
ATOM 2059 C C . PHE A 1 267 ? 11.133 -49.281 -13.047 1 95.75 267 PHE A C 1
ATOM 2061 O O . PHE A 1 267 ? 10.234 -48.469 -13.289 1 95.75 267 PHE A O 1
ATOM 2068 N N . ASN A 1 268 ? 11.336 -50.344 -13.734 1 97.38 268 ASN A N 1
ATOM 2069 C CA . ASN A 1 268 ? 10.43 -50.781 -14.789 1 97.38 268 ASN A CA 1
ATOM 2070 C C . ASN A 1 268 ? 9.625 -52.031 -14.367 1 97.38 268 ASN A C 1
ATOM 2072 O O . ASN A 1 268 ? 8.406 -52.031 -14.492 1 97.38 268 ASN A O 1
ATOM 2076 N N . VAL A 1 269 ? 10.383 -53.031 -13.859 1 97.94 269 VAL A N 1
ATOM 2077 C CA . VAL A 1 269 ? 9.75 -54.312 -13.555 1 97.94 269 VAL A CA 1
ATOM 2078 C C . VAL A 1 269 ? 10.242 -54.812 -12.203 1 97.94 269 VAL A C 1
ATOM 2080 O O . VAL A 1 269 ? 11.438 -54.75 -11.898 1 97.94 269 VAL A O 1
ATOM 2083 N N . ALA A 1 270 ? 9.359 -55.281 -11.375 1 97.62 270 ALA A N 1
ATOM 2084 C CA . ALA A 1 270 ? 9.664 -56 -10.133 1 97.62 270 ALA A CA 1
ATOM 2085 C C . ALA A 1 270 ? 9.289 -57.469 -10.242 1 97.62 270 ALA A C 1
ATOM 2087 O O . ALA A 1 270 ? 8.133 -57.812 -10.5 1 97.62 270 ALA A O 1
ATOM 2088 N N . LEU A 1 271 ? 10.234 -58.312 -9.961 1 97.56 271 LEU A N 1
ATOM 2089 C CA . LEU A 1 271 ? 10.023 -59.75 -10.18 1 97.56 271 LEU A CA 1
ATOM 2090 C C . LEU A 1 271 ? 9.945 -60.469 -8.852 1 97.56 271 LEU A C 1
ATOM 2092 O O . LEU A 1 271 ? 10.641 -60.125 -7.891 1 97.56 271 LEU A O 1
ATOM 2096 N N . ALA A 1 272 ? 9.07 -61.469 -8.875 1 95.88 272 ALA A N 1
ATOM 2097 C CA . ALA A 1 272 ? 9.133 -62.438 -7.793 1 95.88 272 ALA A CA 1
ATOM 2098 C C . ALA A 1 272 ? 10.422 -63.281 -7.867 1 95.88 272 ALA A C 1
ATOM 2100 O O . ALA A 1 272 ? 11.023 -63.406 -8.938 1 95.88 272 ALA A O 1
ATOM 2101 N N . PRO A 1 273 ? 10.797 -63.875 -6.773 1 93.62 273 PRO A N 1
ATOM 2102 C CA . PRO A 1 273 ? 12.047 -64.625 -6.762 1 93.62 273 PRO A CA 1
ATOM 2103 C C . PRO A 1 273 ? 12.062 -65.75 -7.797 1 93.62 273 PRO A C 1
ATOM 2105 O O . PRO A 1 273 ? 13.094 -66 -8.422 1 93.62 273 PRO A O 1
ATOM 2108 N N . THR A 1 274 ? 10.961 -66.312 -8.039 1 89.12 274 THR A N 1
ATOM 2109 C CA . THR A 1 274 ? 10.883 -67.438 -8.938 1 89.12 274 THR A CA 1
ATOM 2110 C C . THR A 1 274 ? 10.93 -67 -10.398 1 89.12 274 THR A C 1
ATOM 2112 O O . THR A 1 274 ? 11.156 -67.812 -11.297 1 89.12 274 THR A O 1
ATOM 2115 N N . ALA A 1 275 ? 10.75 -65.75 -10.562 1 93.94 275 ALA A N 1
ATOM 2116 C CA . ALA A 1 275 ? 10.641 -65.25 -11.93 1 93.94 275 ALA A CA 1
ATOM 2117 C C . ALA A 1 275 ? 11.969 -64.625 -12.414 1 93.94 275 ALA A C 1
ATOM 2119 O O . ALA A 1 275 ? 12.133 -64.375 -13.594 1 93.94 275 ALA A O 1
ATOM 2120 N N . VAL A 1 276 ? 12.922 -64.562 -11.609 1 94.69 276 VAL A N 1
ATOM 2121 C CA . VAL A 1 276 ? 14.203 -63.906 -11.922 1 94.69 276 VAL A CA 1
ATOM 2122 C C . VAL A 1 276 ? 14.922 -64.688 -13.008 1 94.69 276 VAL A C 1
ATOM 2124 O O . VAL A 1 276 ? 15.562 -64.125 -13.891 1 94.69 276 VAL A O 1
ATOM 2127 N N . ALA A 1 277 ? 14.758 -66 -12.961 1 93.5 277 ALA A N 1
ATOM 2128 C CA . ALA A 1 277 ? 15.461 -66.875 -13.883 1 93.5 277 ALA A CA 1
ATOM 2129 C C . ALA A 1 277 ? 14.914 -66.75 -15.305 1 93.5 277 ALA A C 1
ATOM 2131 O O . ALA A 1 277 ? 15.562 -67.125 -16.266 1 93.5 277 ALA A O 1
ATOM 2132 N N . ALA A 1 278 ? 13.789 -66.125 -15.383 1 95.5 278 ALA A N 1
ATOM 2133 C CA . ALA A 1 278 ? 13.148 -66 -16.688 1 95.5 278 ALA A CA 1
ATOM 2134 C C . ALA A 1 278 ? 13.766 -64.875 -17.5 1 95.5 278 ALA A C 1
ATOM 2136 O O . ALA A 1 278 ? 13.539 -64.75 -18.703 1 95.5 278 ALA A O 1
ATOM 2137 N N . VAL A 1 279 ? 14.578 -64.125 -16.922 1 97.25 279 VAL A N 1
ATOM 2138 C CA . VAL A 1 279 ? 15.211 -63 -17.625 1 97.25 279 VAL A CA 1
ATOM 2139 C C . VAL A 1 279 ? 16.391 -63.5 -18.438 1 97.25 279 VAL A C 1
ATOM 2141 O O . VAL A 1 279 ? 17.266 -64.188 -17.922 1 97.25 279 VAL A O 1
ATOM 2144 N N . VAL A 1 280 ? 16.422 -63.156 -19.719 1 96.94 280 VAL A N 1
ATOM 2145 C CA . VAL A 1 280 ? 17.531 -63.531 -20.594 1 96.94 280 VAL A CA 1
ATOM 2146 C C . VAL A 1 280 ? 18.609 -62.438 -20.562 1 96.94 280 VAL A C 1
ATOM 2148 O O . VAL A 1 280 ? 18.391 -61.312 -21.031 1 96.94 280 VAL A O 1
ATOM 2151 N N . PRO A 1 281 ? 19.781 -62.75 -20.031 1 95.81 281 PRO A N 1
ATOM 2152 C CA . PRO A 1 281 ? 20.828 -61.75 -19.906 1 95.81 281 PRO A CA 1
ATOM 2153 C C . PRO A 1 281 ? 21.453 -61.375 -21.25 1 95.81 281 PRO A C 1
ATOM 2155 O O . PRO A 1 281 ? 21.594 -62.25 -22.125 1 95.81 281 PRO A O 1
ATOM 2158 N N . GLY A 1 282 ? 21.703 -60.094 -21.359 1 95.31 282 GLY A N 1
ATOM 2159 C CA . GLY A 1 282 ? 22.422 -59.594 -22.516 1 95.31 282 GLY A CA 1
ATOM 2160 C C . GLY A 1 282 ? 23.828 -59.125 -22.203 1 95.31 282 GLY A C 1
ATOM 2161 O O . GLY A 1 282 ? 24.594 -59.875 -21.594 1 95.31 282 GLY A O 1
ATOM 2162 N N . ALA A 1 283 ? 24.062 -57.938 -22.594 1 94.19 283 ALA A N 1
ATOM 2163 C CA . ALA A 1 283 ? 25.406 -57.375 -22.422 1 94.19 283 ALA A CA 1
ATOM 2164 C C . ALA A 1 283 ? 25.656 -57 -20.969 1 94.19 283 ALA A C 1
ATOM 2166 O O . ALA A 1 283 ? 24.766 -56.469 -20.297 1 94.19 283 ALA A O 1
ATOM 2167 N N . ARG A 1 284 ? 26.875 -57.344 -20.562 1 94.5 284 ARG A N 1
ATOM 2168 C CA . ARG A 1 284 ? 27.328 -57.031 -19.203 1 94.5 284 ARG A CA 1
ATOM 2169 C C . ARG A 1 284 ? 28.297 -55.844 -19.219 1 94.5 284 ARG A C 1
ATOM 2171 O O . ARG A 1 284 ? 29.141 -55.75 -20.109 1 94.5 284 ARG A O 1
ATOM 2178 N N . MET A 1 285 ? 28.062 -54.969 -18.25 1 94.19 285 MET A N 1
ATOM 2179 C CA . MET A 1 285 ? 28.984 -53.844 -18.188 1 94.19 285 MET A CA 1
ATOM 2180 C C . MET A 1 285 ? 29.219 -53.406 -16.734 1 94.19 285 MET A C 1
ATOM 2182 O O . MET A 1 285 ? 28.375 -53.656 -15.875 1 94.19 285 MET A O 1
ATOM 2186 N N . THR A 1 286 ? 30.375 -52.875 -16.516 1 94.25 286 THR A N 1
ATOM 2187 C CA . THR A 1 286 ? 30.719 -52.312 -15.219 1 94.25 286 THR A CA 1
ATOM 2188 C C . THR A 1 286 ? 30.672 -50.781 -15.25 1 94.25 286 THR A C 1
ATOM 2190 O O . THR A 1 286 ? 31.328 -50.156 -16.078 1 94.25 286 THR A O 1
ATOM 2193 N N . ASP A 1 287 ? 29.859 -50.25 -14.43 1 90.94 287 ASP A N 1
ATOM 2194 C CA . ASP A 1 287 ? 29.766 -48.812 -14.344 1 90.94 287 ASP A CA 1
ATOM 2195 C C . ASP A 1 287 ? 31.094 -48.188 -13.891 1 90.94 287 ASP A C 1
ATOM 2197 O O . ASP A 1 287 ? 31.594 -48.531 -12.812 1 90.94 287 ASP A O 1
ATOM 2201 N N . PRO A 1 288 ? 31.641 -47.312 -14.602 1 88.44 288 PRO A N 1
ATOM 2202 C CA . PRO A 1 288 ? 32.969 -46.781 -14.258 1 88.44 288 PRO A CA 1
ATOM 2203 C C . PRO A 1 288 ? 32.938 -45.906 -13.016 1 88.44 288 PRO A C 1
ATOM 2205 O O . PRO A 1 288 ? 33.969 -45.781 -12.32 1 88.44 288 PRO A O 1
ATOM 2208 N N . ASP A 1 289 ? 31.922 -45.281 -12.711 1 85.69 289 ASP A N 1
ATOM 2209 C CA . ASP A 1 289 ? 31.844 -44.344 -11.594 1 85.69 289 ASP A CA 1
ATOM 2210 C C . ASP A 1 289 ? 31.562 -45.062 -10.281 1 85.69 289 ASP A C 1
ATOM 2212 O O . ASP A 1 289 ? 32.094 -44.688 -9.227 1 85.69 289 ASP A O 1
ATOM 2216 N N . THR A 1 290 ? 30.812 -46.125 -10.32 1 89.5 290 THR A N 1
ATOM 2217 C CA . THR A 1 290 ? 30.359 -46.75 -9.086 1 89.5 290 THR A CA 1
ATOM 2218 C C . THR A 1 290 ? 30.922 -48.156 -8.945 1 89.5 290 THR A C 1
ATOM 2220 O O . THR A 1 290 ? 30.812 -48.781 -7.883 1 89.5 290 THR A O 1
ATOM 2223 N N . ASP A 1 291 ? 31.453 -48.75 -10.016 1 91.88 291 ASP A N 1
ATOM 2224 C CA . ASP A 1 291 ? 32.031 -50.094 -10.07 1 91.88 291 ASP A CA 1
ATOM 2225 C C . ASP A 1 291 ? 30.938 -51.156 -9.953 1 91.88 291 ASP A C 1
ATOM 2227 O O . ASP A 1 291 ? 31.219 -52.344 -9.758 1 91.88 291 ASP A O 1
ATOM 2231 N N . GLN A 1 292 ? 29.766 -50.719 -10.102 1 92.81 292 GLN A N 1
ATOM 2232 C CA . GLN A 1 292 ? 28.656 -51.656 -10.102 1 92.81 292 GLN A CA 1
ATOM 2233 C C . GLN A 1 292 ? 28.531 -52.375 -11.445 1 92.81 292 GLN A C 1
ATOM 2235 O O . GLN A 1 292 ? 28.766 -51.75 -12.5 1 92.81 292 GLN A O 1
ATOM 2240 N N . VAL A 1 293 ? 28.172 -53.656 -11.328 1 95.94 293 VAL A N 1
ATOM 2241 C CA . VAL A 1 293 ? 28.031 -54.469 -12.547 1 95.94 293 VAL A CA 1
ATOM 2242 C C . VAL A 1 293 ? 26.562 -54.531 -12.961 1 95.94 293 VAL A C 1
ATOM 2244 O O . VAL A 1 293 ? 25.688 -54.812 -12.141 1 95.94 293 VAL A O 1
ATOM 2247 N N . TRP A 1 294 ? 26.359 -54.219 -14.188 1 96.31 294 TRP A N 1
ATOM 2248 C CA . TRP A 1 294 ? 25.016 -54.219 -14.742 1 96.31 294 TRP A CA 1
ATOM 2249 C C . TRP A 1 294 ? 24.906 -55.156 -15.945 1 96.31 294 TRP A C 1
ATOM 2251 O O . TRP A 1 294 ? 25.875 -55.312 -16.688 1 96.31 294 TRP A O 1
ATOM 2261 N N . THR A 1 295 ? 23.797 -55.781 -16.109 1 96.44 295 THR A N 1
ATOM 2262 C CA . THR A 1 295 ? 23.531 -56.656 -17.25 1 96.44 295 THR A CA 1
ATOM 2263 C C . THR A 1 295 ? 22.188 -56.281 -17.891 1 96.44 295 THR A C 1
ATOM 2265 O O . THR A 1 295 ? 21.188 -56.125 -17.203 1 96.44 295 THR A O 1
ATOM 2268 N N . ASP A 1 296 ? 22.297 -56.094 -19.141 1 96 296 ASP A N 1
ATOM 2269 C CA . ASP A 1 296 ? 21 -55.875 -19.797 1 96 296 ASP A CA 1
ATOM 2270 C C . ASP A 1 296 ? 20.172 -57.156 -19.797 1 96 296 ASP A C 1
ATOM 2272 O O . ASP A 1 296 ? 20.734 -58.25 -19.719 1 96 296 ASP A O 1
ATOM 2276 N N . GLY A 1 297 ? 18.844 -57 -19.766 1 96.38 297 GLY A N 1
ATOM 2277 C CA . GLY A 1 297 ? 17.969 -58.156 -19.688 1 96.38 297 GLY A CA 1
ATOM 2278 C C . GLY A 1 297 ? 16.703 -58 -20.516 1 96.38 297 GLY A C 1
ATOM 2279 O O . GLY A 1 297 ? 16.234 -56.875 -20.719 1 96.38 297 GLY A O 1
ATOM 2280 N N . THR A 1 298 ? 16.344 -59.094 -21.047 1 97.12 298 THR A N 1
ATOM 2281 C CA . THR A 1 298 ? 15.078 -59.188 -21.766 1 97.12 298 THR A CA 1
ATOM 2282 C C . THR A 1 298 ? 14.156 -60.219 -21.125 1 97.12 298 THR A C 1
ATOM 2284 O O . THR A 1 298 ? 14.609 -61.281 -20.703 1 97.12 298 THR A O 1
ATOM 2287 N N . LEU A 1 299 ? 12.898 -59.906 -21.047 1 97.06 299 LEU A N 1
ATOM 2288 C CA . LEU A 1 299 ? 11.906 -60.75 -20.391 1 97.06 299 LEU A CA 1
ATOM 2289 C C . LEU A 1 299 ? 10.617 -60.812 -21.219 1 97.06 299 LEU A C 1
ATOM 2291 O O . LEU A 1 299 ? 10.094 -59.781 -21.625 1 97.06 299 LEU A O 1
ATOM 2295 N N . THR A 1 300 ? 10.219 -62.031 -21.531 1 97.62 300 THR A N 1
ATOM 2296 C CA . THR A 1 300 ? 8.93 -62.219 -22.203 1 97.62 300 THR A CA 1
ATOM 2297 C C . THR A 1 300 ? 7.887 -62.75 -21.219 1 97.62 300 THR A C 1
ATOM 2299 O O . THR A 1 300 ? 8.062 -63.812 -20.625 1 97.62 300 THR A O 1
ATOM 2302 N N . VAL A 1 301 ? 6.824 -62 -21.016 1 97.5 301 VAL A N 1
ATOM 2303 C CA . VAL A 1 301 ? 5.82 -62.344 -20.016 1 97.5 301 VAL A CA 1
ATOM 2304 C C . VAL A 1 301 ? 4.426 -62.031 -20.547 1 97.5 301 VAL A C 1
ATOM 2306 O O . VAL A 1 301 ? 4.277 -61.562 -21.688 1 97.5 301 VAL A O 1
ATOM 2309 N N . TRP A 1 302 ? 3.461 -62.406 -19.766 1 97.25 302 TRP A N 1
ATOM 2310 C CA . TRP A 1 302 ? 2.066 -62.125 -20.094 1 97.25 302 TRP A CA 1
ATOM 2311 C C . TRP A 1 302 ? 1.479 -61.094 -19.141 1 97.25 302 TRP A C 1
ATOM 2313 O O . TRP A 1 302 ? 1.772 -61.125 -17.938 1 97.25 302 TRP A O 1
ATOM 2323 N N . VAL A 1 303 ? 0.664 -60.188 -19.656 1 96.69 303 VAL A N 1
ATOM 2324 C CA . VAL A 1 303 ? -0.09 -59.219 -18.875 1 96.69 303 VAL A CA 1
ATOM 2325 C C . VAL A 1 303 ? -1.543 -59.188 -19.344 1 96.69 303 VAL A C 1
ATOM 2327 O O . VAL A 1 303 ? -1.856 -59.656 -20.438 1 96.69 303 VAL A O 1
ATOM 2330 N N . LYS A 1 304 ? -2.367 -58.656 -18.453 1 94.31 304 LYS A N 1
ATOM 2331 C CA . LYS A 1 304 ? -3.754 -58.469 -18.859 1 94.31 304 LYS A CA 1
ATOM 2332 C C . LYS A 1 304 ? -3.881 -57.281 -19.828 1 94.31 304 LYS A C 1
ATOM 2334 O O . LYS A 1 304 ? -3.205 -56.281 -19.672 1 94.31 304 LYS A O 1
ATOM 2339 N N . ASN A 1 305 ? -4.73 -57.531 -20.797 1 92.25 305 ASN A N 1
ATOM 2340 C CA . ASN A 1 305 ? -4.988 -56.5 -21.781 1 92.25 305 ASN A CA 1
ATOM 2341 C C . ASN A 1 305 ? -5.98 -55.469 -21.25 1 92.25 305 ASN A C 1
ATOM 2343 O O . ASN A 1 305 ? -7.094 -55.344 -21.766 1 92.25 305 ASN A O 1
ATOM 2347 N N . ALA A 1 306 ? -5.559 -54.781 -20.312 1 92.5 306 ALA A N 1
ATOM 2348 C CA . ALA A 1 306 ? -6.375 -53.75 -19.656 1 92.5 306 ALA A CA 1
ATOM 2349 C C . ALA A 1 306 ? -5.512 -52.625 -19.125 1 92.5 306 ALA A C 1
ATOM 2351 O O . ALA A 1 306 ? -4.383 -52.844 -18.672 1 92.5 306 ALA A O 1
ATOM 2352 N N . ASP A 1 307 ? -6.031 -51.344 -19.219 1 94.88 307 ASP A N 1
ATOM 2353 C CA . ASP A 1 307 ? -5.379 -50.156 -18.656 1 94.88 307 ASP A CA 1
ATOM 2354 C C . ASP A 1 307 ? -4.027 -49.906 -19.328 1 94.88 307 ASP A C 1
ATOM 2356 O O . ASP A 1 307 ? -3.02 -49.719 -18.641 1 94.88 307 ASP A O 1
ATOM 2360 N N . LEU A 1 308 ? -4.039 -50.062 -20.609 1 97.31 308 LEU A N 1
ATOM 2361 C CA . LEU A 1 308 ? -2.852 -49.844 -21.422 1 97.31 308 LEU A CA 1
ATOM 2362 C C . LEU A 1 308 ? -3.08 -48.688 -22.406 1 97.31 308 LEU A C 1
ATOM 2364 O O . LEU A 1 308 ? -4.223 -48.375 -22.734 1 97.31 308 LEU A O 1
ATOM 2368 N N . THR A 1 309 ? -2.008 -48.062 -22.812 1 97.56 309 THR A N 1
ATOM 2369 C CA . THR A 1 309 ? -2.055 -47.031 -23.844 1 97.56 309 THR A CA 1
ATOM 2370 C C . THR A 1 309 ? -0.918 -47.219 -24.844 1 97.56 309 THR A C 1
ATOM 2372 O O . THR A 1 309 ? 0.083 -47.875 -24.547 1 97.56 309 THR A O 1
ATOM 2375 N N . ASP A 1 310 ? -1.15 -46.75 -26.016 1 96.88 310 ASP A N 1
ATOM 2376 C CA . ASP A 1 310 ? -0.115 -46.844 -27.047 1 96.88 310 ASP A CA 1
ATOM 2377 C C . ASP A 1 310 ? 0.683 -45.562 -27.141 1 96.88 310 ASP A C 1
ATOM 2379 O O . ASP A 1 310 ? 1.544 -45.406 -28 1 96.88 310 ASP A O 1
ATOM 2383 N N . SER A 1 311 ? 0.432 -44.625 -26.281 1 96.94 311 SER A N 1
ATOM 2384 C CA . SER A 1 311 ? 1.113 -43.344 -26.344 1 96.94 311 SER A CA 1
ATOM 2385 C C . SER A 1 311 ? 1.815 -43.031 -25.016 1 96.94 311 SER A C 1
ATOM 2387 O O . SER A 1 311 ? 1.166 -42.719 -24.031 1 96.94 311 SER A O 1
ATOM 2389 N N . LEU A 1 312 ? 3.088 -43.062 -25.141 1 96.94 312 LEU A N 1
ATOM 2390 C CA . LEU A 1 312 ? 3.873 -42.719 -23.969 1 96.94 312 LEU A CA 1
ATOM 2391 C C . LEU A 1 312 ? 3.734 -41.25 -23.641 1 96.94 312 LEU A C 1
ATOM 2393 O O . LEU A 1 312 ? 3.742 -40.844 -22.469 1 96.94 312 LEU A O 1
ATOM 2397 N N . ASP A 1 313 ? 3.568 -40.406 -24.641 1 96.5 313 ASP A N 1
ATOM 2398 C CA . ASP A 1 313 ? 3.443 -38.969 -24.484 1 96.5 313 ASP A CA 1
ATOM 2399 C C . ASP A 1 313 ? 2.215 -38.625 -23.641 1 96.5 313 ASP A C 1
ATOM 2401 O O . ASP A 1 313 ? 2.254 -37.688 -22.844 1 96.5 313 ASP A O 1
ATOM 2405 N N . LYS A 1 314 ? 1.191 -39.375 -23.859 1 96.5 314 LYS A N 1
ATOM 2406 C CA . LYS A 1 314 ? -0.029 -39.094 -23.109 1 96.5 314 LYS A CA 1
ATOM 2407 C C . LYS A 1 314 ? 0.151 -39.469 -21.641 1 96.5 314 LYS A C 1
ATOM 2409 O O . LYS A 1 314 ? -0.38 -38.781 -20.75 1 96.5 314 LYS A O 1
ATOM 2414 N N . VAL A 1 315 ? 0.88 -40.5 -21.375 1 97.12 315 VAL A N 1
ATOM 2415 C CA . VAL A 1 315 ? 1.161 -40.875 -20 1 97.12 315 VAL A CA 1
ATOM 2416 C C . VAL A 1 315 ? 2.012 -39.812 -19.312 1 97.12 315 VAL A C 1
ATOM 2418 O O . VAL A 1 315 ? 1.748 -39.438 -18.172 1 97.12 315 VAL A O 1
ATOM 2421 N N . TRP A 1 316 ? 2.992 -39.375 -20.047 1 97 316 TRP A N 1
ATOM 2422 C CA . TRP A 1 316 ? 3.873 -38.344 -19.469 1 97 316 TRP A CA 1
ATOM 2423 C C . TRP A 1 316 ? 3.127 -37.031 -19.266 1 97 316 TRP A C 1
ATOM 2425 O O . TRP A 1 316 ? 3.385 -36.312 -18.297 1 97 316 TRP A O 1
ATOM 2435 N N . SER A 1 317 ? 2.217 -36.688 -20.141 1 95.38 317 SER A N 1
ATOM 2436 C CA . SER A 1 317 ? 1.385 -35.5 -19.953 1 95.38 317 SER A CA 1
ATOM 2437 C C . SER A 1 317 ? 0.565 -35.625 -18.672 1 95.38 317 SER A C 1
ATOM 2439 O O . SER A 1 317 ? 0.457 -34.625 -17.922 1 95.38 317 SER A O 1
ATOM 2441 N N . TYR A 1 318 ? -0.009 -36.781 -18.469 1 96.56 318 TYR A N 1
ATOM 2442 C CA . TYR A 1 318 ? -0.744 -37.062 -17.25 1 96.56 318 TYR A CA 1
ATOM 2443 C C . TYR A 1 318 ? 0.164 -36.938 -16.031 1 96.56 318 TYR A C 1
ATOM 2445 O O . TYR A 1 318 ? -0.147 -36.219 -15.086 1 96.56 318 TYR A O 1
ATOM 2453 N N . ALA A 1 319 ? 1.29 -37.531 -16.047 1 97.12 319 ALA A N 1
ATOM 2454 C CA . ALA A 1 319 ? 2.23 -37.531 -14.922 1 97.12 319 ALA A CA 1
ATOM 2455 C C . ALA A 1 319 ? 2.777 -36.125 -14.664 1 97.12 319 ALA A C 1
ATOM 2457 O O . ALA A 1 319 ? 2.92 -35.719 -13.516 1 97.12 319 ALA A O 1
ATOM 2458 N N . GLY A 1 320 ? 3.105 -35.5 -15.695 1 94.88 320 GLY A N 1
ATOM 2459 C CA . GLY A 1 320 ? 3.598 -34.156 -15.578 1 94.88 320 GLY A CA 1
ATOM 2460 C C . GLY A 1 320 ? 2.59 -33.188 -14.953 1 94.88 320 GLY A C 1
ATOM 2461 O O . GLY A 1 320 ? 2.945 -32.375 -14.109 1 94.88 320 GLY A O 1
ATOM 2462 N N . SER A 1 321 ? 1.392 -33.281 -15.438 1 93.25 321 SER A N 1
ATOM 2463 C CA . SER A 1 321 ? 0.319 -32.469 -14.859 1 93.25 321 SER A CA 1
ATOM 2464 C C . SER A 1 321 ? 0.139 -32.781 -13.375 1 93.25 321 SER A C 1
ATOM 2466 O O . SER A 1 321 ? -0.093 -31.875 -12.578 1 93.25 321 SER A O 1
ATOM 2468 N N . MET A 1 322 ? 0.223 -34.031 -13.062 1 94.94 322 MET A N 1
ATOM 2469 C CA . MET A 1 322 ? 0.117 -34.469 -11.664 1 94.94 322 MET A CA 1
ATOM 2470 C C . MET A 1 322 ? 1.271 -33.906 -10.836 1 94.94 322 MET A C 1
ATOM 2472 O O . MET A 1 322 ? 1.063 -33.406 -9.727 1 94.94 322 MET A O 1
ATOM 2476 N N . PHE A 1 323 ? 2.436 -33.969 -11.336 1 94.38 323 PHE A N 1
ATOM 2477 C CA . PHE A 1 323 ? 3.619 -33.406 -10.688 1 94.38 323 PHE A CA 1
ATOM 2478 C C . PHE A 1 323 ? 3.434 -31.922 -10.391 1 94.38 323 PHE A C 1
ATOM 2480 O O . PHE A 1 323 ? 3.641 -31.469 -9.266 1 94.38 323 PHE A O 1
ATOM 2487 N N . SER A 1 324 ? 3.006 -31.234 -11.406 1 89.44 324 SER A N 1
ATOM 2488 C CA . SER A 1 324 ? 2.812 -29.781 -11.281 1 89.44 324 SER A CA 1
ATOM 2489 C C . SER A 1 324 ? 1.715 -29.453 -10.273 1 89.44 324 SER A C 1
ATOM 2491 O O . SER A 1 324 ? 1.873 -28.562 -9.453 1 89.44 324 SER A O 1
ATOM 2493 N N . ALA A 1 325 ? 0.651 -30.156 -10.359 1 90 325 ALA A N 1
ATOM 2494 C CA . ALA A 1 325 ? -0.516 -29.891 -9.523 1 90 325 ALA A CA 1
ATOM 2495 C C . ALA A 1 325 ? -0.251 -30.266 -8.07 1 90 325 ALA A C 1
ATOM 2497 O O . ALA A 1 325 ? -0.632 -29.547 -7.148 1 90 325 ALA A O 1
ATOM 2498 N N . ALA A 1 326 ? 0.365 -31.359 -7.871 1 89.81 326 ALA A N 1
ATOM 2499 C CA . ALA A 1 326 ? 0.533 -31.906 -6.531 1 89.81 326 ALA A CA 1
ATOM 2500 C C . ALA A 1 326 ? 1.713 -31.266 -5.812 1 89.81 326 ALA A C 1
ATOM 2502 O O . ALA A 1 326 ? 1.686 -31.078 -4.594 1 89.81 326 ALA A O 1
ATOM 2503 N N . CYS A 1 327 ? 2.654 -30.906 -6.547 1 86.75 327 CYS A N 1
ATOM 2504 C CA . CYS A 1 327 ? 3.889 -30.469 -5.902 1 86.75 327 CYS A CA 1
ATOM 2505 C C . CYS A 1 327 ? 4.105 -28.969 -6.086 1 86.75 327 CYS A C 1
ATOM 2507 O O . CYS A 1 327 ? 4.84 -28.344 -5.32 1 86.75 327 CYS A O 1
ATOM 2509 N N . GLY A 1 328 ? 3.562 -28.375 -7.043 1 79.88 328 GLY A N 1
ATOM 2510 C CA . GLY A 1 328 ? 3.797 -26.984 -7.379 1 79.88 328 GLY A CA 1
ATOM 2511 C C . GLY A 1 328 ? 2.865 -26.031 -6.652 1 79.88 328 GLY A C 1
ATOM 2512 O O . GLY A 1 328 ? 2.879 -24.828 -6.91 1 79.88 328 GLY A O 1
ATOM 2513 N N . THR A 1 329 ? 2.119 -26.453 -5.754 1 76.38 329 THR A N 1
ATOM 2514 C CA . THR A 1 329 ? 1.15 -25.609 -5.066 1 76.38 329 THR A CA 1
ATOM 2515 C C . THR A 1 329 ? 1.828 -24.781 -3.973 1 76.38 329 THR A C 1
ATOM 2517 O O . THR A 1 329 ? 1.467 -23.625 -3.742 1 76.38 329 THR A O 1
ATOM 2520 N N . CYS A 1 330 ? 2.906 -25.375 -3.346 1 71.12 330 CYS A N 1
ATOM 2521 C CA . CYS A 1 330 ? 3.447 -24.75 -2.146 1 71.12 330 CYS A CA 1
ATOM 2522 C C . CYS A 1 330 ? 4.801 -24.109 -2.432 1 71.12 330 CYS A C 1
ATOM 2524 O O . CYS A 1 330 ? 5.246 -23.234 -1.688 1 71.12 330 CYS A O 1
ATOM 2526 N N . HIS A 1 331 ? 5.469 -24.578 -3.355 1 75.75 331 HIS A N 1
ATOM 2527 C CA . HIS A 1 331 ? 6.773 -24.031 -3.713 1 75.75 331 HIS A CA 1
ATOM 2528 C C . HIS A 1 331 ? 7.055 -24.203 -5.203 1 75.75 331 HIS A C 1
ATOM 2530 O O . HIS A 1 331 ? 6.414 -25.016 -5.867 1 75.75 331 HIS A O 1
ATOM 2536 N N . VAL A 1 332 ? 7.953 -23.406 -5.633 1 77.81 332 VAL A N 1
ATOM 2537 C CA . VAL A 1 332 ? 8.352 -23.5 -7.031 1 77.81 332 VAL A CA 1
ATOM 2538 C C . VAL A 1 332 ? 8.969 -24.875 -7.293 1 77.81 332 VAL A C 1
ATOM 2540 O O . VAL A 1 332 ? 9.789 -25.359 -6.508 1 77.81 332 VAL A O 1
ATOM 2543 N N . LEU A 1 333 ? 8.461 -25.422 -8.359 1 83.44 333 LEU A N 1
ATOM 2544 C CA . LEU A 1 333 ? 8.977 -26.734 -8.719 1 83.44 333 LEU A CA 1
ATOM 2545 C C . LEU A 1 333 ? 10.305 -26.609 -9.469 1 83.44 333 LEU A C 1
ATOM 2547 O O . LEU A 1 333 ? 10.445 -25.766 -10.352 1 83.44 333 LEU A O 1
ATOM 2551 N N . PRO A 1 334 ? 11.258 -27.422 -9.008 1 82.31 334 PRO A N 1
ATOM 2552 C CA . PRO A 1 334 ? 12.453 -27.469 -9.859 1 82.31 334 PRO A CA 1
ATOM 2553 C C . PRO A 1 334 ? 12.164 -28.078 -11.234 1 82.31 334 PRO A C 1
ATOM 2555 O O . PRO A 1 334 ? 11.25 -28.891 -11.367 1 82.31 334 PRO A O 1
ATOM 2558 N N . HIS A 1 335 ? 12.898 -27.547 -12.156 1 86.44 335 HIS A N 1
ATOM 2559 C CA . HIS A 1 335 ? 12.867 -28.25 -13.43 1 86.44 335 HIS A CA 1
ATOM 2560 C C . HIS A 1 335 ? 13.281 -29.719 -13.266 1 86.44 335 HIS A C 1
ATOM 2562 O O . HIS A 1 335 ? 14.125 -30.031 -12.422 1 86.44 335 HIS A O 1
ATOM 2568 N N . THR A 1 336 ? 12.703 -30.547 -14.07 1 91.62 336 THR A N 1
ATOM 2569 C CA . THR A 1 336 ? 12.992 -31.969 -13.945 1 91.62 336 THR A CA 1
ATOM 2570 C C . THR A 1 336 ? 14.469 -32.25 -14.195 1 91.62 336 THR A C 1
ATOM 2572 O O . THR A 1 336 ? 15.031 -33.219 -13.664 1 91.62 336 THR A O 1
ATOM 2575 N N . SER A 1 337 ? 15.086 -31.391 -14.961 1 92.25 337 SER A N 1
ATOM 2576 C CA . SER A 1 337 ? 16.484 -31.609 -15.297 1 92.25 337 SER A CA 1
ATOM 2577 C C . SER A 1 337 ? 17.406 -30.953 -14.281 1 92.25 337 SER A C 1
ATOM 2579 O O . SER A 1 337 ? 18.609 -30.844 -14.5 1 92.25 337 SER A O 1
ATOM 2581 N N . HIS A 1 338 ? 16.844 -30.469 -13.273 1 89.56 338 HIS A N 1
ATOM 2582 C CA . HIS A 1 338 ? 17.656 -29.844 -12.227 1 89.56 338 HIS A CA 1
ATOM 2583 C C . HIS A 1 338 ? 18.422 -30.906 -11.43 1 89.56 338 HIS A C 1
ATOM 2585 O O . HIS A 1 338 ? 19.531 -30.641 -10.953 1 89.56 338 HIS A O 1
ATOM 2591 N N . PHE A 1 339 ? 17.859 -32.031 -11.312 1 93.12 339 PHE A N 1
ATOM 2592 C CA . PHE A 1 339 ? 18.453 -33.094 -10.547 1 93.12 339 PHE A CA 1
ATOM 2593 C C . PHE A 1 339 ? 18.75 -34.312 -11.445 1 93.12 339 PHE A C 1
ATOM 2595 O O . PHE A 1 339 ? 18.203 -34.438 -12.531 1 93.12 339 PHE A O 1
ATOM 2602 N N . LEU A 1 340 ? 19.688 -35.156 -10.898 1 95 340 LEU A N 1
ATOM 2603 C CA . LEU A 1 340 ? 19.938 -36.438 -11.531 1 95 340 LEU A CA 1
ATOM 2604 C C . LEU A 1 340 ? 18.828 -37.438 -11.203 1 95 340 LEU A C 1
ATOM 2606 O O . LEU A 1 340 ? 18.109 -37.25 -10.219 1 95 340 LEU A O 1
ATOM 2610 N N . ALA A 1 341 ? 18.719 -38.438 -12.039 1 96.44 341 ALA A N 1
ATOM 2611 C CA . ALA A 1 341 ? 17.656 -39.406 -11.875 1 96.44 341 ALA A CA 1
ATOM 2612 C C . ALA A 1 341 ? 17.656 -40 -10.461 1 96.44 341 ALA A C 1
ATOM 2614 O O . ALA A 1 341 ? 16.594 -40.094 -9.82 1 96.44 341 ALA A O 1
ATOM 2615 N N . ASN A 1 342 ? 18.766 -40.312 -10 1 95.75 342 ASN A N 1
ATOM 2616 C CA . ASN A 1 342 ? 18.844 -40.938 -8.68 1 95.75 342 ASN A CA 1
ATOM 2617 C C . ASN A 1 342 ? 18.656 -39.906 -7.566 1 95.75 342 ASN A C 1
ATOM 2619 O O . ASN A 1 342 ? 18.25 -40.25 -6.457 1 95.75 342 ASN A O 1
ATOM 2623 N N . GLN A 1 343 ? 18.922 -38.688 -7.801 1 95.19 343 GLN A N 1
ATOM 2624 C CA . GLN A 1 343 ? 18.75 -37.625 -6.816 1 95.19 343 GLN A CA 1
ATOM 2625 C C . GLN A 1 343 ? 17.266 -37.312 -6.594 1 95.19 343 GLN A C 1
ATOM 2627 O O . GLN A 1 343 ? 16.859 -36.938 -5.496 1 95.19 343 GLN A O 1
ATOM 2632 N N . TRP A 1 344 ? 16.5 -37.531 -7.586 1 96 344 TRP A N 1
ATOM 2633 C CA . TRP A 1 344 ? 15.07 -37.25 -7.488 1 96 344 TRP A CA 1
ATOM 2634 C C . TRP A 1 344 ? 14.422 -38.156 -6.43 1 96 344 TRP A C 1
ATOM 2636 O O . TRP A 1 344 ? 13.43 -37.75 -5.809 1 96 344 TRP A O 1
ATOM 2646 N N . ILE A 1 345 ? 14.984 -39.344 -6.211 1 96.06 345 ILE A N 1
ATOM 2647 C CA . ILE A 1 345 ? 14.414 -40.281 -5.246 1 96.06 345 ILE A CA 1
ATOM 2648 C C . ILE A 1 345 ? 14.406 -39.656 -3.857 1 96.06 345 ILE A C 1
ATOM 2650 O O . ILE A 1 345 ? 13.367 -39.594 -3.203 1 96.06 345 ILE A O 1
ATOM 2654 N N . GLY A 1 346 ? 15.484 -39.156 -3.471 1 94.69 346 GLY A N 1
ATOM 2655 C CA . GLY A 1 346 ? 15.57 -38.5 -2.176 1 94.69 346 GLY A CA 1
ATOM 2656 C C . GLY A 1 346 ? 14.727 -37.219 -2.082 1 94.69 346 GLY A C 1
ATOM 2657 O O . GLY A 1 346 ? 14.047 -37 -1.077 1 94.69 346 GLY A O 1
ATOM 2658 N N . THR A 1 347 ? 14.781 -36.469 -3.09 1 92.56 347 THR A N 1
ATOM 2659 C CA . THR A 1 347 ? 14.047 -35.188 -3.135 1 92.56 347 THR A CA 1
ATOM 2660 C C . THR A 1 347 ? 12.547 -35.438 -3.006 1 92.56 347 THR A C 1
ATOM 2662 O O . THR A 1 347 ? 11.875 -34.781 -2.205 1 92.56 347 THR A O 1
ATOM 2665 N N . LEU A 1 348 ? 12.031 -36.344 -3.734 1 94.44 348 LEU A N 1
ATOM 2666 C CA . LEU A 1 348 ? 10.602 -36.625 -3.705 1 94.44 348 LEU A CA 1
ATOM 2667 C C . LEU A 1 348 ? 10.203 -37.312 -2.389 1 94.44 348 LEU A C 1
ATOM 2669 O O . LEU A 1 348 ? 9.133 -37.031 -1.85 1 94.44 348 LEU A O 1
ATOM 2673 N N . ASN A 1 349 ? 11.039 -38.156 -1.906 1 94.12 349 ASN A N 1
ATOM 2674 C CA . ASN A 1 349 ? 10.734 -38.844 -0.653 1 94.12 349 ASN A CA 1
ATOM 2675 C C . ASN A 1 349 ? 10.609 -37.844 0.507 1 94.12 349 ASN A C 1
ATOM 2677 O O . ASN A 1 349 ? 9.805 -38.062 1.416 1 94.12 349 ASN A O 1
ATOM 2681 N N . ALA A 1 350 ? 11.391 -36.844 0.457 1 90.25 350 ALA A N 1
ATOM 2682 C CA . ALA A 1 350 ? 11.328 -35.812 1.482 1 90.25 350 ALA A CA 1
ATOM 2683 C C . ALA A 1 350 ? 9.977 -35.094 1.462 1 90.25 350 ALA A C 1
ATOM 2685 O O . ALA A 1 350 ? 9.508 -34.625 2.494 1 90.25 350 ALA A O 1
ATOM 2686 N N . MET A 1 351 ? 9.266 -35.125 0.414 1 88.88 351 MET A N 1
ATOM 2687 C CA . MET A 1 351 ? 8.023 -34.375 0.249 1 88.88 351 MET A CA 1
ATOM 2688 C C . MET A 1 351 ? 6.816 -35.312 0.297 1 88.88 351 MET A C 1
ATOM 2690 O O . MET A 1 351 ? 5.672 -34.875 0.326 1 88.88 351 MET A O 1
ATOM 2694 N N . LYS A 1 352 ? 7.023 -36.594 0.282 1 91.19 352 LYS A N 1
ATOM 2695 C CA . LYS A 1 352 ? 5.992 -37.594 0.139 1 91.19 352 LYS A CA 1
ATOM 2696 C C . LYS A 1 352 ? 4.895 -37.438 1.182 1 91.19 352 LYS A C 1
ATOM 2698 O O . LYS A 1 352 ? 3.707 -37.469 0.85 1 91.19 352 LYS A O 1
ATOM 2703 N N . PRO A 1 353 ? 5.25 -37.156 2.432 1 88.5 353 PRO A N 1
ATOM 2704 C CA . PRO A 1 353 ? 4.191 -37.031 3.434 1 88.5 353 PRO A CA 1
ATOM 2705 C C . PRO A 1 353 ? 3.258 -35.875 3.17 1 88.5 353 PRO A C 1
ATOM 2707 O O . PRO A 1 353 ? 2.113 -35.844 3.635 1 88.5 353 PRO A O 1
ATOM 2710 N N . LYS A 1 354 ? 3.623 -34.844 2.465 1 83.88 354 LYS A N 1
ATOM 2711 C CA . LYS A 1 354 ? 2.842 -33.625 2.229 1 83.88 354 LYS A CA 1
ATOM 2712 C C . LYS A 1 354 ? 2.146 -33.688 0.872 1 83.88 354 LYS A C 1
ATOM 2714 O O . LYS A 1 354 ? 1.302 -32.844 0.569 1 83.88 354 LYS A O 1
ATOM 2719 N N . ALA A 1 355 ? 2.51 -34.688 0.081 1 86.69 355 ALA A N 1
ATOM 2720 C CA . ALA A 1 355 ? 1.95 -34.781 -1.266 1 86.69 355 ALA A CA 1
ATOM 2721 C C . ALA A 1 355 ? 0.572 -35.406 -1.244 1 86.69 355 ALA A C 1
ATOM 2723 O O . ALA A 1 355 ? 0.37 -36.438 -0.577 1 86.69 355 ALA A O 1
ATOM 2724 N N . PRO A 1 356 ? -0.384 -34.781 -1.916 1 89.62 356 PRO A N 1
ATOM 2725 C CA . PRO A 1 356 ? -1.719 -35.406 -1.994 1 89.62 356 PRO A CA 1
ATOM 2726 C C . PRO A 1 356 ? -1.816 -36.469 -3.064 1 89.62 356 PRO A C 1
ATOM 2728 O O . PRO A 1 356 ? -2.715 -36.438 -3.91 1 89.62 356 PRO A O 1
ATOM 2731 N N . LEU A 1 357 ? -0.929 -37.438 -3.008 1 94.44 357 LEU A N 1
ATOM 2732 C CA . LEU A 1 357 ? -0.862 -38.531 -3.984 1 94.44 357 LEU A CA 1
ATOM 2733 C C . LEU A 1 357 ? -0.923 -39.875 -3.297 1 94.44 357 LEU A C 1
ATOM 2735 O O . LEU A 1 357 ? -0.388 -40.062 -2.199 1 94.44 357 LEU A O 1
ATOM 2739 N N . ASN A 1 358 ? -1.638 -40.812 -3.891 1 94.19 358 ASN A N 1
ATOM 2740 C CA . ASN A 1 358 ? -1.544 -42.188 -3.406 1 94.19 358 ASN A CA 1
ATOM 2741 C C . ASN A 1 358 ? -0.255 -42.844 -3.873 1 94.19 358 ASN A C 1
ATOM 2743 O O . ASN A 1 358 ? 0.541 -42.25 -4.59 1 94.19 358 ASN A O 1
ATOM 2747 N N . GLU A 1 359 ? -0.029 -44.031 -3.494 1 95.19 359 GLU A N 1
ATOM 2748 C CA . GLU A 1 359 ? 1.237 -44.719 -3.732 1 95.19 359 GLU A CA 1
ATOM 2749 C C . GLU A 1 359 ? 1.489 -44.906 -5.227 1 95.19 359 GLU A C 1
ATOM 2751 O O . GLU A 1 359 ? 2.607 -44.688 -5.703 1 95.19 359 GLU A O 1
ATOM 2756 N N . GLU A 1 360 ? 0.501 -45.344 -5.957 1 96.12 360 GLU A N 1
ATOM 2757 C CA . GLU A 1 360 ? 0.622 -45.562 -7.395 1 96.12 360 GLU A CA 1
ATOM 2758 C C . GLU A 1 360 ? 0.945 -44.25 -8.117 1 96.12 360 GLU A C 1
ATOM 2760 O O . GLU A 1 360 ? 1.825 -44.219 -8.977 1 96.12 360 GLU A O 1
ATOM 2765 N N . GLN A 1 361 ? 0.262 -43.25 -7.672 1 96.19 361 GLN A N 1
ATOM 2766 C CA . GLN A 1 361 ? 0.473 -41.938 -8.266 1 96.19 361 GLN A CA 1
ATOM 2767 C C . GLN A 1 361 ? 1.874 -41.406 -7.957 1 96.19 361 GLN A C 1
ATOM 2769 O O . GLN A 1 361 ? 2.547 -40.875 -8.836 1 96.19 361 GLN A O 1
ATOM 2774 N N . PHE A 1 362 ? 2.27 -41.562 -6.793 1 96.69 362 PHE A N 1
ATOM 2775 C CA . PHE A 1 362 ? 3.594 -41.125 -6.383 1 96.69 362 PHE A CA 1
ATOM 2776 C C . PHE A 1 362 ? 4.68 -41.812 -7.195 1 96.69 362 PHE A C 1
ATOM 2778 O O . PHE A 1 362 ? 5.633 -41.188 -7.645 1 96.69 362 PHE A O 1
ATOM 2785 N N . ARG A 1 363 ? 4.547 -43.062 -7.383 1 96.12 363 ARG A N 1
ATOM 2786 C CA . ARG A 1 363 ? 5.512 -43.844 -8.156 1 96.12 363 ARG A CA 1
ATOM 2787 C C . ARG A 1 363 ? 5.598 -43.344 -9.594 1 96.12 363 ARG A C 1
ATOM 2789 O O . ARG A 1 363 ? 6.688 -43.25 -10.164 1 96.12 363 ARG A O 1
ATOM 2796 N N . LEU A 1 364 ? 4.43 -43.125 -10.109 1 97.44 364 LEU A N 1
ATOM 2797 C CA . LEU A 1 364 ? 4.422 -42.625 -11.484 1 97.44 364 LEU A CA 1
ATOM 2798 C C . LEU A 1 364 ? 5.105 -41.281 -11.586 1 97.44 364 LEU A C 1
ATOM 2800 O O . LEU A 1 364 ? 5.871 -41.031 -12.516 1 97.44 364 LEU A O 1
ATOM 2804 N N . VAL A 1 365 ? 4.816 -40.375 -10.656 1 96.94 365 VAL A N 1
ATOM 2805 C CA . VAL A 1 365 ? 5.438 -39.062 -10.641 1 96.94 365 VAL A CA 1
ATOM 2806 C C . VAL A 1 365 ? 6.953 -39.188 -10.492 1 96.94 365 VAL A C 1
ATOM 2808 O O . VAL A 1 365 ? 7.715 -38.5 -11.172 1 96.94 365 VAL A O 1
ATOM 2811 N N . GLN A 1 366 ? 7.359 -40.062 -9.609 1 97 366 GLN A N 1
ATOM 2812 C CA . GLN A 1 366 ? 8.789 -40.312 -9.445 1 97 366 GLN A CA 1
ATOM 2813 C C . GLN A 1 366 ? 9.43 -40.75 -10.758 1 97 366 GLN A C 1
ATOM 2815 O O . GLN A 1 366 ? 10.469 -40.25 -11.156 1 97 366 GLN A O 1
ATOM 2820 N N . LYS A 1 367 ? 8.812 -41.688 -11.359 1 97.69 367 LYS A N 1
ATOM 2821 C CA . LYS A 1 367 ? 9.336 -42.188 -12.633 1 97.69 367 LYS A CA 1
ATOM 2822 C C . LYS A 1 367 ? 9.383 -41.062 -13.672 1 97.69 367 LYS A C 1
ATOM 2824 O O . LYS A 1 367 ? 10.328 -40.969 -14.453 1 97.69 367 LYS A O 1
ATOM 2829 N N . TYR A 1 368 ? 8.367 -40.281 -13.695 1 97.44 368 TYR A N 1
ATOM 2830 C CA . TYR A 1 368 ? 8.297 -39.156 -14.633 1 97.44 368 TYR A CA 1
ATOM 2831 C C . TYR A 1 368 ? 9.5 -38.25 -14.477 1 97.44 368 TYR A C 1
ATOM 2833 O O . TYR A 1 368 ? 10.188 -37.938 -15.453 1 97.44 368 TYR A O 1
ATOM 2841 N N . VAL A 1 369 ? 9.742 -37.75 -13.258 1 96.94 369 VAL A N 1
ATOM 2842 C CA . VAL A 1 369 ? 10.82 -36.812 -13.047 1 96.94 369 VAL A CA 1
ATOM 2843 C C . VAL A 1 369 ? 12.172 -37.469 -13.289 1 96.94 369 VAL A C 1
ATOM 2845 O O . VAL A 1 369 ? 13.109 -36.844 -13.781 1 96.94 369 VAL A O 1
ATOM 2848 N N . GLN A 1 370 ? 12.281 -38.75 -12.984 1 97.44 370 GLN A N 1
ATOM 2849 C CA . GLN A 1 370 ? 13.531 -39.469 -13.219 1 97.44 370 GLN A CA 1
ATOM 2850 C C . GLN A 1 370 ? 13.805 -39.625 -14.711 1 97.44 370 GLN A C 1
ATOM 2852 O O . GLN A 1 370 ? 14.93 -39.438 -15.164 1 97.44 370 GLN A O 1
ATOM 2857 N N . MET A 1 371 ? 12.773 -40 -15.453 1 97.19 371 MET A N 1
ATOM 2858 C CA . MET A 1 371 ? 12.922 -40.219 -16.891 1 97.19 371 MET A CA 1
ATOM 2859 C C . MET A 1 371 ? 13.203 -38.938 -17.625 1 97.19 371 MET A C 1
ATOM 2861 O O . MET A 1 371 ? 13.633 -38.938 -18.781 1 97.19 371 MET A O 1
ATOM 2865 N N . HIS A 1 372 ? 12.922 -37.844 -16.969 1 96.12 372 HIS A N 1
ATOM 2866 C CA . HIS A 1 372 ? 13.188 -36.531 -17.547 1 96.12 372 HIS A CA 1
ATOM 2867 C C . HIS A 1 372 ? 14.281 -35.781 -16.797 1 96.12 372 HIS A C 1
ATOM 2869 O O . HIS A 1 372 ? 14.352 -34.562 -16.844 1 96.12 372 HIS A O 1
ATOM 2875 N N . ALA A 1 373 ? 15.078 -36.5 -16.094 1 96.19 373 ALA A N 1
ATOM 2876 C CA . ALA A 1 373 ? 16.156 -35.938 -15.289 1 96.19 373 ALA A CA 1
ATOM 2877 C C . ALA A 1 373 ? 17.312 -35.469 -16.172 1 96.19 373 ALA A C 1
ATOM 2879 O O . ALA A 1 373 ? 17.312 -35.688 -17.391 1 96.19 373 ALA A O 1
ATOM 2880 N N . LYS A 1 374 ? 18.25 -34.75 -15.539 1 93.81 374 LYS A N 1
ATOM 2881 C CA . LYS A 1 374 ? 19.391 -34.188 -16.219 1 93.81 374 LYS A CA 1
ATOM 2882 C C . LYS A 1 374 ? 20.172 -35.25 -16.984 1 93.81 374 LYS A C 1
ATOM 2884 O O . LYS A 1 374 ? 20.578 -35.031 -18.125 1 93.81 374 LYS A O 1
ATOM 2889 N N . ASP A 1 375 ? 20.391 -36.406 -16.406 1 93.88 375 ASP A N 1
ATOM 2890 C CA . ASP A 1 375 ? 21.234 -37.469 -16.969 1 93.88 375 ASP A CA 1
ATOM 2891 C C . ASP A 1 375 ? 20.406 -38.438 -17.812 1 93.88 375 ASP A C 1
ATOM 2893 O O . ASP A 1 375 ? 20.859 -39.531 -18.141 1 93.88 375 ASP A O 1
ATOM 2897 N N . MET A 1 376 ? 19.109 -38.125 -18.047 1 93.62 376 MET A N 1
ATOM 2898 C CA . MET A 1 376 ? 18.234 -38.969 -18.875 1 93.62 376 MET A CA 1
ATOM 2899 C C . MET A 1 376 ? 17.766 -38.188 -20.109 1 93.62 376 MET A C 1
ATOM 2901 O O . MET A 1 376 ? 16.797 -38.562 -20.766 1 93.62 376 MET A O 1
ATOM 2905 N N . GLY A 1 377 ? 18.406 -37.125 -20.328 1 82.38 377 GLY A N 1
ATOM 2906 C CA . GLY A 1 377 ? 18.109 -36.312 -21.516 1 82.38 377 GLY A CA 1
ATOM 2907 C C . GLY A 1 377 ? 17.109 -35.219 -21.25 1 82.38 377 GLY A C 1
ATOM 2908 O O . GLY A 1 377 ? 16.5 -34.688 -22.188 1 82.38 377 GLY A O 1
ATOM 2909 N N . GLY A 1 378 ? 16.812 -35 -20.062 1 72.06 378 GLY A N 1
ATOM 2910 C CA . GLY A 1 378 ? 15.914 -33.906 -19.75 1 72.06 378 GLY A CA 1
ATOM 2911 C C . GLY A 1 378 ? 16.422 -32.562 -20.25 1 72.06 378 GLY A C 1
ATOM 2912 O O . GLY A 1 378 ? 17.625 -32.344 -20.281 1 72.06 378 GLY A O 1
ATOM 2913 N N . GLU A 1 379 ? 15.602 -31.875 -21.047 1 60.72 379 GLU A N 1
ATOM 2914 C CA . GLU A 1 379 ? 15.992 -30.578 -21.594 1 60.72 379 GLU A CA 1
ATOM 2915 C C . GLU A 1 379 ? 16.109 -29.516 -20.5 1 60.72 379 GLU A C 1
ATOM 2917 O O . GLU A 1 379 ? 15.234 -29.422 -19.641 1 60.72 379 GLU A O 1
ATOM 2922 N N . VAL A 1 380 ? 17.281 -29.062 -20.25 1 51.19 380 VAL A N 1
ATOM 2923 C CA . VAL A 1 380 ? 17.531 -27.922 -19.375 1 51.19 380 VAL A CA 1
ATOM 2924 C C . VAL A 1 380 ? 16.922 -26.656 -19.984 1 51.19 380 VAL A C 1
ATOM 2926 O O . VAL A 1 380 ? 17.109 -26.375 -21.156 1 51.19 380 VAL A O 1
ATOM 2929 N N . GLU A 1 381 ? 15.672 -26.328 -19.641 1 40.53 381 GLU A N 1
ATOM 2930 C CA . GLU A 1 381 ? 15.367 -24.969 -20.109 1 40.53 381 GLU A CA 1
ATOM 2931 C C . GLU A 1 381 ? 16.484 -24 -19.75 1 40.53 381 GLU A C 1
ATOM 2933 O O . GLU A 1 381 ? 16.875 -23.891 -18.578 1 40.53 381 GLU A O 1
ATOM 2938 N N . GLU A 1 382 ? 17.297 -23.688 -20.656 1 36.16 382 GLU A N 1
ATOM 2939 C CA . GLU A 1 382 ? 18.141 -22.516 -20.438 1 36.16 382 GLU A CA 1
ATOM 2940 C C . GLU A 1 382 ? 17.312 -21.328 -19.984 1 36.16 382 GLU A C 1
ATOM 2942 O O . GLU A 1 382 ? 16.203 -21.094 -20.469 1 36.16 382 GLU A O 1
ATOM 2947 N N . MET B 1 1 ? -4.438 15.594 -67.25 1 25.94 1 MET B N 1
ATOM 2948 C CA . MET B 1 1 ? -3.824 15.328 -65.938 1 25.94 1 MET B CA 1
ATOM 2949 C C . MET B 1 1 ? -4.734 15.789 -64.812 1 25.94 1 MET B C 1
ATOM 2951 O O . MET B 1 1 ? -5.027 16.969 -64.688 1 25.94 1 MET B O 1
ATOM 2955 N N . ARG B 1 2 ? -5.844 15.031 -64.375 1 31.22 2 ARG B N 1
ATOM 2956 C CA . ARG B 1 2 ? -7.043 15.344 -63.594 1 31.22 2 ARG B CA 1
ATOM 2957 C C . ARG B 1 2 ? -6.68 15.883 -62.219 1 31.22 2 ARG B C 1
ATOM 2959 O O . ARG B 1 2 ? -5.664 15.484 -61.625 1 31.22 2 ARG B O 1
ATOM 2966 N N . ARG B 1 3 ? -7.066 17.047 -61.906 1 41.06 3 ARG B N 1
ATOM 2967 C CA . ARG B 1 3 ? -6.832 17.812 -60.688 1 41.06 3 ARG B CA 1
ATOM 2968 C C . ARG B 1 3 ? -6.945 16.938 -59.438 1 41.06 3 ARG B C 1
ATOM 2970 O O . ARG B 1 3 ? -7.992 16.328 -59.188 1 41.06 3 ARG B O 1
ATOM 2977 N N . PRO B 1 4 ? -6.133 16.094 -59.031 1 43.78 4 PRO B N 1
ATOM 2978 C CA . PRO B 1 4 ? -6.008 15.07 -57.969 1 43.78 4 PRO B CA 1
ATOM 2979 C C . PRO B 1 4 ? -6.605 15.508 -56.656 1 43.78 4 PRO B C 1
ATOM 2981 O O . PRO B 1 4 ? -6.359 16.641 -56.188 1 43.78 4 PRO B O 1
ATOM 2984 N N . SER B 1 5 ? -7.93 15.047 -55.969 1 47.44 5 SER B N 1
ATOM 2985 C CA . SER B 1 5 ? -9.148 15.43 -55.281 1 47.44 5 SER B CA 1
ATOM 2986 C C . SER B 1 5 ? -8.828 16 -53.906 1 47.44 5 SER B C 1
ATOM 2988 O O . SER B 1 5 ? -7.875 15.57 -53.25 1 47.44 5 SER B O 1
ATOM 2990 N N . THR B 1 6 ? -9.18 17.266 -53.469 1 52.69 6 THR B N 1
ATOM 2991 C CA . THR B 1 6 ? -9.188 18.109 -52.281 1 52.69 6 THR B CA 1
ATOM 2992 C C . THR B 1 6 ? -9.484 17.281 -51.031 1 52.69 6 THR B C 1
ATOM 2994 O O . THR B 1 6 ? -8.914 17.531 -49.969 1 52.69 6 THR B O 1
ATOM 2997 N N . ARG B 1 7 ? -10.344 16.312 -51.094 1 56.19 7 ARG B N 1
ATOM 2998 C CA . ARG B 1 7 ? -10.742 15.484 -49.969 1 56.19 7 ARG B CA 1
ATOM 2999 C C . ARG B 1 7 ? -9.586 14.617 -49.5 1 56.19 7 ARG B C 1
ATOM 3001 O O . ARG B 1 7 ? -9.398 14.43 -48.281 1 56.19 7 ARG B O 1
ATOM 3008 N N . TRP B 1 8 ? -8.875 14.016 -50.438 1 61.47 8 TRP B N 1
ATOM 3009 C CA . TRP B 1 8 ? -7.746 13.195 -50 1 61.47 8 TRP B CA 1
ATOM 3010 C C . TRP B 1 8 ? -6.676 14.055 -49.344 1 61.47 8 TRP B C 1
ATOM 3012 O O . TRP B 1 8 ? -6.043 13.625 -48.375 1 61.47 8 TRP B O 1
ATOM 3022 N N . GLY B 1 9 ? -6.617 15.242 -49.844 1 63.78 9 GLY B N 1
ATOM 3023 C CA . GLY B 1 9 ? -5.688 16.172 -49.219 1 63.78 9 GLY B CA 1
ATOM 3024 C C . GLY B 1 9 ? -6.066 16.531 -47.781 1 63.78 9 GLY B C 1
ATOM 3025 O O . GLY B 1 9 ? -5.215 16.531 -46.906 1 63.78 9 GLY B O 1
ATOM 3026 N N . LEU B 1 10 ? -7.391 16.719 -47.719 1 66.69 10 LEU B N 1
ATOM 3027 C CA . LEU B 1 10 ? -7.879 17.078 -46.406 1 66.69 10 LEU B CA 1
ATOM 3028 C C . LEU B 1 10 ? -7.766 15.898 -45.438 1 66.69 10 LEU B C 1
ATOM 3030 O O . LEU B 1 10 ? -7.395 16.078 -44.281 1 66.69 10 LEU B O 1
ATOM 3034 N N . GLY B 1 11 ? -8.008 14.68 -45.906 1 73.06 11 GLY B N 1
ATOM 3035 C CA . GLY B 1 11 ? -7.891 13.5 -45.094 1 73.06 11 GLY B CA 1
ATOM 3036 C C . GLY B 1 11 ? -6.469 13.242 -44.625 1 73.06 11 GLY B C 1
ATOM 3037 O O . GLY B 1 11 ? -6.246 12.914 -43.438 1 73.06 11 GLY B O 1
ATOM 3038 N N . THR B 1 12 ? -5.578 13.383 -45.562 1 76.62 12 THR B N 1
ATOM 3039 C CA . THR B 1 12 ? -4.172 13.188 -45.219 1 76.62 12 THR B CA 1
ATOM 3040 C C . THR B 1 12 ? -3.701 14.242 -44.219 1 76.62 12 THR B C 1
ATOM 3042 O O . THR B 1 12 ? -2.896 13.953 -43.344 1 76.62 12 THR B O 1
ATOM 3045 N N . LEU B 1 13 ? -4.215 15.406 -44.375 1 72.5 13 LEU B N 1
ATOM 3046 C CA . LEU B 1 13 ? -3.842 16.469 -43.438 1 72.5 13 LEU B CA 1
ATOM 3047 C C . LEU B 1 13 ? -4.414 16.203 -42.031 1 72.5 13 LEU B C 1
ATOM 3049 O O . LEU B 1 13 ? -3.734 16.406 -41.031 1 72.5 13 LEU B O 1
ATOM 3053 N N . VAL B 1 14 ? -5.641 15.758 -42.031 1 73.81 14 VAL B N 1
ATOM 3054 C CA . VAL B 1 14 ? -6.266 15.453 -40.75 1 73.81 14 VAL B CA 1
ATOM 3055 C C . VAL B 1 14 ? -5.539 14.281 -40.094 1 73.81 14 VAL B C 1
ATOM 3057 O O . VAL B 1 14 ? -5.254 14.312 -38.906 1 73.81 14 VAL B O 1
ATOM 3060 N N . LEU B 1 15 ? -5.164 13.289 -40.844 1 76.25 15 LEU B N 1
ATOM 3061 C CA . LEU B 1 15 ? -4.461 12.141 -40.281 1 76.25 15 LEU B CA 1
ATOM 3062 C C . LEU B 1 15 ? -3.051 12.523 -39.844 1 76.25 15 LEU B C 1
ATOM 3064 O O . LEU B 1 15 ? -2.559 12.039 -38.844 1 76.25 15 LEU B O 1
ATOM 3068 N N . GLY B 1 16 ? -2.432 13.289 -40.625 1 74.88 16 GLY B N 1
ATOM 3069 C CA . GLY B 1 16 ? -1.123 13.797 -40.219 1 74.88 16 GLY B CA 1
ATOM 3070 C C . GLY B 1 16 ? -1.155 14.617 -38.969 1 74.88 16 GLY B C 1
ATOM 3071 O O . GLY B 1 16 ? -0.295 14.469 -38.094 1 74.88 16 GLY B O 1
ATOM 3072 N N . GLY B 1 17 ? -2.049 15.547 -38.969 1 73.25 17 GLY B N 1
ATOM 3073 C CA . GLY B 1 17 ? -2.232 16.312 -37.75 1 73.25 17 GLY B CA 1
ATOM 3074 C C . GLY B 1 17 ? -2.533 15.461 -36.531 1 73.25 17 GLY B C 1
ATOM 3075 O O . GLY B 1 17 ? -2 15.703 -35.438 1 73.25 17 GLY B O 1
ATOM 3076 N N . ALA B 1 18 ? -3.361 14.508 -36.75 1 74.12 18 ALA B N 1
ATOM 3077 C CA . ALA B 1 18 ? -3.666 13.578 -35.656 1 74.12 18 ALA B CA 1
ATOM 3078 C C . ALA B 1 18 ? -2.416 12.836 -35.219 1 74.12 18 ALA B C 1
ATOM 3080 O O . ALA B 1 18 ? -2.211 12.617 -34.031 1 74.12 18 ALA B O 1
ATOM 3081 N N . PHE B 1 19 ? -1.654 12.477 -36.062 1 76 19 PHE B N 1
ATOM 3082 C CA . PHE B 1 19 ? -0.424 11.766 -35.75 1 76 19 PHE B CA 1
ATOM 3083 C C . PHE B 1 19 ? 0.526 12.664 -34.938 1 76 19 PHE B C 1
ATOM 3085 O O . PHE B 1 19 ? 1.104 12.234 -33.938 1 76 19 PHE B O 1
ATOM 3092 N N . VAL B 1 20 ? 0.728 13.875 -35.344 1 75.69 20 VAL B N 1
ATOM 3093 C CA . VAL B 1 20 ? 1.588 14.828 -34.625 1 75.69 20 VAL B CA 1
ATOM 3094 C C . VAL B 1 20 ? 1.009 15.125 -33.25 1 75.69 20 VAL B C 1
ATOM 3096 O O . VAL B 1 20 ? 1.75 15.25 -32.281 1 75.69 20 VAL B O 1
ATOM 3099 N N . GLY B 1 21 ? -0.205 15.297 -33.25 1 73.56 21 GLY B N 1
ATOM 3100 C CA . GLY B 1 21 ? -0.859 15.492 -31.969 1 73.56 21 GLY B CA 1
ATOM 3101 C C . GLY B 1 21 ? -0.657 14.336 -31.016 1 73.56 21 GLY B C 1
ATOM 3102 O O . GLY B 1 21 ? -0.38 14.539 -29.828 1 73.56 21 GLY B O 1
ATOM 3103 N N . ALA B 1 22 ? -0.707 13.18 -31.547 1 73.94 22 ALA B N 1
ATOM 3104 C CA . ALA B 1 22 ? -0.491 12 -30.719 1 73.94 22 ALA B CA 1
ATOM 3105 C C . ALA B 1 22 ? 0.96 11.914 -30.25 1 73.94 22 ALA B C 1
ATOM 3107 O O . ALA B 1 22 ? 1.229 11.586 -29.094 1 73.94 22 ALA B O 1
ATOM 3108 N N . LEU B 1 23 ? 1.804 12.172 -31.094 1 78.06 23 LEU B N 1
ATOM 3109 C CA . LEU B 1 23 ? 3.217 12.156 -30.734 1 78.06 23 LEU B CA 1
ATOM 3110 C C . LEU B 1 23 ? 3.521 13.211 -29.688 1 78.06 23 LEU B C 1
ATOM 3112 O O . LEU B 1 23 ? 4.281 12.961 -28.75 1 78.06 23 LEU B O 1
ATOM 3116 N N . GLY B 1 24 ? 3.018 14.383 -29.891 1 77 24 GLY B N 1
ATOM 3117 C CA . GLY B 1 24 ? 3.184 15.445 -28.906 1 77 24 GLY B CA 1
ATOM 3118 C C . GLY B 1 24 ? 2.592 15.102 -27.562 1 77 24 GLY B C 1
ATOM 3119 O O . GLY B 1 24 ? 3.219 15.336 -26.531 1 77 24 GLY B O 1
ATOM 3120 N N . TRP B 1 25 ? 1.505 14.539 -27.625 1 76.44 25 TRP B N 1
ATOM 3121 C CA . TRP B 1 25 ? 0.835 14.156 -26.375 1 76.44 25 TRP B CA 1
ATOM 3122 C C . TRP B 1 25 ? 1.61 13.062 -25.656 1 76.44 25 TRP B C 1
ATOM 3124 O O . TRP B 1 25 ? 1.747 13.102 -24.438 1 76.44 25 TRP B O 1
ATOM 3134 N N . ASN B 1 26 ? 2.094 12.133 -26.406 1 76.69 26 ASN B N 1
ATOM 3135 C CA . ASN B 1 26 ? 2.877 11.07 -25.797 1 76.69 26 ASN B CA 1
ATOM 3136 C C . ASN B 1 26 ? 4.207 11.586 -25.266 1 76.69 26 ASN B C 1
ATOM 3138 O O . ASN B 1 26 ? 4.691 11.109 -24.234 1 76.69 26 ASN B O 1
ATOM 3142 N N . GLY B 1 27 ? 4.73 12.406 -25.984 1 81.38 27 GLY B N 1
ATOM 3143 C CA . GLY B 1 27 ? 5.941 13.031 -25.484 1 81.38 27 GLY B CA 1
ATOM 3144 C C . GLY B 1 27 ? 5.73 13.805 -24.203 1 81.38 27 GLY B C 1
ATOM 3145 O O . GLY B 1 27 ? 6.539 13.719 -23.281 1 81.38 27 GLY B O 1
ATOM 3146 N N . PHE B 1 28 ? 4.66 14.5 -24.172 1 81.81 28 PHE B N 1
ATOM 3147 C CA . PHE B 1 28 ? 4.312 15.258 -22.969 1 81.81 28 PHE B CA 1
ATOM 3148 C C . PHE B 1 28 ? 4.082 14.32 -21.781 1 81.81 28 PHE B C 1
ATOM 3150 O O . PHE B 1 28 ? 4.594 14.555 -20.688 1 81.81 28 PHE B O 1
ATOM 3157 N N . HIS B 1 29 ? 3.398 13.297 -22 1 79 29 HIS B N 1
ATOM 3158 C CA . HIS B 1 29 ? 3.139 12.328 -20.953 1 79 29 HIS B CA 1
ATOM 3159 C C . HIS B 1 29 ? 4.434 11.688 -20.453 1 79 29 HIS B C 1
ATOM 3161 O O . HIS B 1 29 ? 4.594 11.445 -19.266 1 79 29 HIS B O 1
ATOM 3167 N N . TYR B 1 30 ? 5.238 11.445 -21.359 1 84 30 TYR B N 1
ATOM 3168 C CA . TYR B 1 30 ? 6.535 10.883 -21 1 84 30 TYR B CA 1
ATOM 3169 C C . TYR B 1 30 ? 7.324 11.852 -20.125 1 84 30 TYR B C 1
ATOM 3171 O O . TYR B 1 30 ? 7.941 11.445 -19.141 1 84 30 TYR B O 1
ATOM 3179 N N . ALA B 1 31 ? 7.293 13.023 -20.5 1 87.19 31 ALA B N 1
ATOM 3180 C CA . ALA B 1 31 ? 7.988 14.039 -19.703 1 87.19 31 ALA B CA 1
ATOM 3181 C C . ALA B 1 31 ? 7.406 14.133 -18.297 1 87.19 31 ALA B C 1
ATOM 3183 O O . ALA B 1 31 ? 8.148 14.242 -17.328 1 87.19 31 ALA B O 1
ATOM 3184 N N . VAL B 1 32 ? 6.156 14.109 -18.172 1 86.25 32 VAL B N 1
ATOM 3185 C CA . VAL B 1 32 ? 5.492 14.172 -16.875 1 86.25 32 VAL B CA 1
ATOM 3186 C C . VAL B 1 32 ? 5.879 12.953 -16.031 1 86.25 32 VAL B C 1
ATOM 3188 O O . VAL B 1 32 ? 6.215 13.086 -14.859 1 86.25 32 VAL B O 1
ATOM 3191 N N . GLU B 1 33 ? 5.938 11.883 -16.672 1 84.56 33 GLU B N 1
ATOM 3192 C CA . GLU B 1 33 ? 6.305 10.656 -15.969 1 84.56 33 GLU B CA 1
ATOM 3193 C C . GLU B 1 33 ? 7.742 10.719 -15.469 1 84.56 33 GLU B C 1
ATOM 3195 O O . GLU B 1 33 ? 8.031 10.336 -14.328 1 84.56 33 GLU B O 1
ATOM 3200 N N . GLN B 1 34 ? 8.578 11.242 -16.312 1 88.69 34 GLN B N 1
ATOM 3201 C CA . GLN B 1 34 ? 9.992 11.289 -15.961 1 88.69 34 GLN B CA 1
ATOM 3202 C C . GLN B 1 34 ? 10.242 12.297 -14.836 1 88.69 34 GLN B C 1
ATOM 3204 O O . GLN B 1 34 ? 11.18 12.133 -14.047 1 88.69 34 GLN B O 1
ATOM 3209 N N . THR B 1 35 ? 9.344 13.234 -14.773 1 89.62 35 THR B N 1
ATOM 3210 C CA . THR B 1 35 ? 9.539 14.273 -13.766 1 89.62 35 THR B CA 1
ATOM 3211 C C . THR B 1 35 ? 8.766 13.945 -12.492 1 89.62 35 THR B C 1
ATOM 3213 O O . THR B 1 35 ? 8.617 14.797 -11.609 1 89.62 35 THR B O 1
ATOM 3216 N N . THR B 1 36 ? 8.219 12.773 -12.422 1 91 36 THR B N 1
ATOM 3217 C CA . THR B 1 36 ? 7.5 12.336 -11.234 1 91 36 THR B CA 1
ATOM 3218 C C . THR B 1 36 ? 8.203 11.141 -10.586 1 91 36 THR B C 1
ATOM 3220 O O . THR B 1 36 ? 7.641 10.477 -9.719 1 91 36 THR B O 1
ATOM 3223 N N . THR B 1 37 ? 9.461 10.961 -10.969 1 91.75 37 THR B N 1
ATOM 3224 C CA . THR B 1 37 ? 10.227 9.852 -10.422 1 91.75 37 THR B CA 1
ATOM 3225 C C . THR B 1 37 ? 11.07 10.297 -9.227 1 91.75 37 THR B C 1
ATOM 3227 O O . THR B 1 37 ? 11.422 11.477 -9.125 1 91.75 37 THR B O 1
ATOM 3230 N N . THR B 1 38 ? 11.281 9.367 -8.383 1 93.88 38 THR B N 1
ATOM 3231 C CA . THR B 1 38 ? 12.148 9.648 -7.246 1 93.88 38 THR B CA 1
ATOM 3232 C C . THR B 1 38 ? 13.516 10.133 -7.715 1 93.88 38 THR B C 1
ATOM 3234 O O . THR B 1 38 ? 14.094 11.047 -7.121 1 93.88 38 THR B O 1
ATOM 3237 N N . LYS B 1 39 ? 14.016 9.547 -8.797 1 93 39 LYS B N 1
ATOM 3238 C CA . LYS B 1 39 ? 15.305 9.945 -9.359 1 93 39 LYS B CA 1
ATOM 3239 C C . LYS B 1 39 ? 15.297 11.422 -9.742 1 93 39 LYS B C 1
ATOM 3241 O O . LYS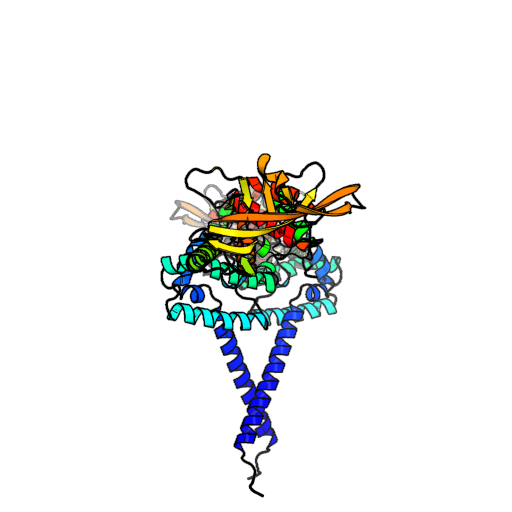 B 1 39 ? 16.25 12.148 -9.453 1 93 39 LYS B O 1
ATOM 3246 N N . PHE B 1 40 ? 14.297 11.844 -10.375 1 91.5 40 PHE B N 1
ATOM 3247 C CA . PHE B 1 40 ? 14.188 13.25 -10.75 1 91.5 40 PHE B CA 1
ATOM 3248 C C . PHE B 1 40 ? 14.102 14.133 -9.516 1 91.5 40 PHE B C 1
ATOM 3250 O O . PHE B 1 40 ? 14.781 15.156 -9.43 1 91.5 40 PHE B O 1
ATOM 3257 N N . CYS B 1 41 ? 13.273 13.789 -8.547 1 88.75 41 CYS B N 1
ATOM 3258 C CA . CYS B 1 41 ? 13.086 14.562 -7.324 1 88.75 41 CYS B CA 1
ATOM 3259 C C . CYS B 1 41 ? 14.406 14.734 -6.582 1 88.75 41 CYS B C 1
ATOM 3261 O O . CYS B 1 41 ? 14.672 15.789 -6.004 1 88.75 41 CYS B O 1
ATOM 3263 N N . LEU B 1 42 ? 15.234 13.781 -6.645 1 91.44 42 LEU B N 1
ATOM 3264 C CA . LEU B 1 42 ? 16.5 13.789 -5.91 1 91.44 42 LEU B CA 1
ATOM 3265 C C . LEU B 1 42 ? 17.578 14.508 -6.699 1 91.44 42 LEU B C 1
ATOM 3267 O O . LEU B 1 42 ? 18.719 14.617 -6.238 1 91.44 42 LEU B O 1
ATOM 3271 N N . SER B 1 43 ? 17.219 14.945 -7.812 1 87.12 43 SER B N 1
ATOM 3272 C CA . SER B 1 43 ? 18.188 15.695 -8.594 1 87.12 43 SER B CA 1
ATOM 3273 C C . SER B 1 43 ? 18.469 17.062 -7.969 1 87.12 43 SER B C 1
ATOM 3275 O O . SER B 1 43 ? 19.469 17.703 -8.273 1 87.12 43 SER B O 1
ATOM 3277 N N . CYS B 1 44 ? 17.547 17.516 -7.148 1 81.81 44 CYS B N 1
ATOM 3278 C CA . CYS B 1 44 ? 17.766 18.75 -6.41 1 81.81 44 CYS B CA 1
ATOM 3279 C C . CYS B 1 44 ? 18.391 18.484 -5.051 1 81.81 44 CYS B C 1
ATOM 3281 O O . CYS B 1 44 ? 17.953 17.594 -4.32 1 81.81 44 CYS B O 1
ATOM 3283 N N . HIS B 1 45 ? 19.359 19.266 -4.672 1 78.88 45 HIS B N 1
ATOM 3284 C CA . HIS B 1 45 ? 20.141 19.078 -3.455 1 78.88 45 HIS B CA 1
ATOM 3285 C C . HIS B 1 45 ? 19.281 19.234 -2.213 1 78.88 45 HIS B C 1
ATOM 3287 O O . HIS B 1 45 ? 19.516 18.594 -1.192 1 78.88 45 HIS B O 1
ATOM 3293 N N . SER B 1 46 ? 18.297 20.031 -2.311 1 84.19 46 SER B N 1
ATOM 3294 C CA . SER B 1 46 ? 17.469 20.312 -1.134 1 84.19 46 SER B CA 1
ATOM 3295 C C . SER B 1 46 ? 16.625 19.109 -0.738 1 84.19 46 SER B C 1
ATOM 3297 O O . SER B 1 46 ? 16.125 19.031 0.382 1 84.19 46 SER B O 1
ATOM 3299 N N . MET B 1 47 ? 16.656 18.109 -1.614 1 88.06 47 MET B N 1
ATOM 3300 C CA . MET B 1 47 ? 15.766 16.969 -1.373 1 88.06 47 MET B CA 1
ATOM 3301 C C . MET B 1 47 ? 16.531 15.82 -0.73 1 88.06 47 MET B C 1
ATOM 3303 O O . MET B 1 47 ? 15.922 14.852 -0.27 1 88.06 47 MET B O 1
ATOM 3307 N N . GLN B 1 48 ? 17.828 15.945 -0.606 1 89.88 48 GLN B N 1
ATOM 3308 C CA . GLN B 1 48 ? 18.641 14.852 -0.105 1 89.88 48 GLN B CA 1
ATOM 3309 C C . GLN B 1 48 ? 18.375 14.594 1.374 1 89.88 48 GLN B C 1
ATOM 3311 O O . GLN B 1 48 ? 18.281 13.438 1.803 1 89.88 48 GLN B O 1
ATOM 3316 N N . GLY B 1 49 ? 18.266 15.633 2.104 1 91.44 49 GLY B N 1
ATOM 3317 C CA . GLY B 1 49 ? 17.938 15.469 3.512 1 91.44 49 GLY B CA 1
ATOM 3318 C C . GLY B 1 49 ? 16.594 14.805 3.736 1 91.44 49 GLY B C 1
ATOM 3319 O O . GLY B 1 49 ? 16.484 13.906 4.578 1 91.44 49 GLY B O 1
ATOM 3320 N N . ASN B 1 50 ? 15.617 15.242 3.014 1 93.94 50 ASN B N 1
ATOM 3321 C CA . ASN B 1 50 ? 14.289 14.648 3.098 1 93.94 50 ASN B CA 1
ATOM 3322 C C . ASN B 1 50 ? 14.312 13.172 2.713 1 93.94 50 ASN B C 1
ATOM 3324 O O . ASN B 1 50 ? 13.586 12.367 3.289 1 93.94 50 ASN B O 1
ATOM 3328 N N . TYR B 1 51 ? 15.219 12.875 1.73 1 96.31 51 TYR B N 1
ATOM 3329 C CA . TYR B 1 51 ? 15.344 11.484 1.301 1 96.31 51 TYR B CA 1
ATOM 3330 C C . TYR B 1 51 ? 15.883 10.609 2.426 1 96.31 51 TYR B C 1
ATOM 3332 O O . TYR B 1 51 ? 15.406 9.492 2.643 1 96.31 51 TYR B O 1
ATOM 3340 N N . GLU B 1 52 ? 16.828 11.094 3.117 1 96.06 52 GLU B N 1
ATOM 3341 C CA . GLU B 1 52 ? 17.406 10.344 4.227 1 96.06 52 GLU B CA 1
ATOM 3342 C C . GLU B 1 52 ? 16.391 10.133 5.344 1 96.06 52 GLU B C 1
ATOM 3344 O O . GLU B 1 52 ? 16.344 9.062 5.953 1 96.06 52 GLU B O 1
ATOM 3349 N N . GLU B 1 53 ? 15.586 11.148 5.613 1 96.38 53 GLU B N 1
ATOM 3350 C CA . GLU B 1 53 ? 14.523 11.016 6.602 1 96.38 53 GLU B CA 1
ATOM 3351 C C . GLU B 1 53 ? 13.484 9.977 6.16 1 96.38 53 GLU B C 1
ATOM 3353 O O . GLU B 1 53 ? 13.086 9.117 6.945 1 96.38 53 GLU B O 1
ATOM 3358 N N . TYR B 1 54 ? 13.172 10.07 4.977 1 97 54 TYR B N 1
ATOM 3359 C CA . TYR B 1 54 ? 12.195 9.195 4.348 1 97 54 TYR B CA 1
ATOM 3360 C C . TYR B 1 54 ? 12.633 7.734 4.438 1 97 54 TYR B C 1
ATOM 3362 O O . TYR B 1 54 ? 11.82 6.848 4.691 1 97 54 TYR B O 1
ATOM 3370 N N . LYS B 1 55 ? 13.859 7.434 4.293 1 97.25 55 LYS B N 1
ATOM 3371 C CA . LYS B 1 55 ? 14.414 6.082 4.266 1 97.25 55 LYS B CA 1
ATOM 3372 C C . LYS B 1 55 ? 14.242 5.395 5.617 1 97.25 55 LYS B C 1
ATOM 3374 O O . LYS B 1 55 ? 14.344 4.168 5.711 1 97.25 55 LYS B O 1
ATOM 3379 N N . THR B 1 56 ? 13.961 6.168 6.625 1 96.5 56 THR B N 1
ATOM 3380 C CA . THR B 1 56 ? 13.867 5.602 7.965 1 96.5 56 THR B CA 1
ATOM 3381 C C . THR B 1 56 ? 12.422 5.289 8.328 1 96.5 56 THR B C 1
ATOM 3383 O O . THR B 1 56 ? 12.125 4.918 9.461 1 96.5 56 THR B O 1
ATOM 3386 N N . THR B 1 57 ? 11.57 5.422 7.398 1 97.12 57 THR B N 1
ATOM 3387 C CA . THR B 1 57 ? 10.148 5.285 7.707 1 97.12 57 THR B CA 1
ATOM 3388 C C . THR B 1 57 ? 9.594 3.992 7.113 1 97.12 57 THR B C 1
ATOM 3390 O O . THR B 1 57 ? 10.25 3.336 6.309 1 97.12 57 THR B O 1
ATOM 3393 N N . VAL B 1 58 ? 8.344 3.662 7.492 1 95.94 58 VAL B N 1
ATOM 3394 C CA . VAL B 1 58 ? 7.641 2.465 7.043 1 95.94 58 VAL B CA 1
ATOM 3395 C C . VAL B 1 58 ? 7.25 2.619 5.574 1 95.94 58 VAL B C 1
ATOM 3397 O O . VAL B 1 58 ? 6.93 1.635 4.902 1 95.94 58 VAL B O 1
ATOM 3400 N N . HIS B 1 59 ? 7.285 3.871 5.043 1 97.56 59 HIS B N 1
ATOM 3401 C CA . HIS B 1 59 ? 6.906 4.102 3.654 1 97.56 59 HIS B CA 1
ATOM 3402 C C . HIS B 1 59 ? 8.055 3.785 2.705 1 97.56 59 HIS B C 1
ATOM 3404 O O . HIS B 1 59 ? 7.859 3.703 1.49 1 97.56 59 HIS B O 1
ATOM 3410 N N . TYR B 1 60 ? 9.234 3.574 3.283 1 97.62 60 TYR B N 1
ATOM 3411 C CA . TYR B 1 60 ? 10.383 3.174 2.484 1 97.62 60 TYR B CA 1
ATOM 3412 C C . TYR B 1 60 ? 10.578 1.663 2.529 1 97.62 60 TYR B C 1
ATOM 3414 O O . TYR B 1 60 ? 10.727 1.02 1.489 1 97.62 60 TYR B O 1
ATOM 3422 N N . VAL B 1 61 ? 10.648 1.138 3.721 1 97.44 61 VAL B N 1
ATOM 3423 C CA . VAL B 1 61 ? 10.836 -0.293 3.938 1 97.44 61 VAL B CA 1
ATOM 3424 C C . VAL B 1 61 ? 9.852 -0.789 4.992 1 97.44 61 VAL B C 1
ATOM 3426 O O . VAL B 1 61 ? 9.641 -0.129 6.016 1 97.44 61 VAL B O 1
ATOM 3429 N N . ASN B 1 62 ? 9.219 -1.893 4.754 1 96.5 62 ASN B N 1
ATOM 3430 C CA . ASN B 1 62 ? 8.281 -2.533 5.672 1 96.5 62 ASN B CA 1
ATOM 3431 C C . ASN B 1 62 ? 8.164 -4.027 5.395 1 96.5 62 ASN B C 1
ATOM 3433 O O . ASN B 1 62 ? 8.688 -4.523 4.395 1 96.5 62 ASN B O 1
ATOM 3437 N N . PRO B 1 63 ? 7.496 -4.777 6.18 1 95.56 63 PRO B N 1
ATOM 3438 C CA . PRO B 1 63 ? 7.465 -6.234 6.027 1 95.56 63 PRO B CA 1
ATOM 3439 C C . PRO B 1 63 ? 6.773 -6.676 4.738 1 95.56 63 PRO B C 1
ATOM 3441 O O . PRO B 1 63 ? 7.09 -7.742 4.199 1 95.56 63 PRO B O 1
ATOM 3444 N N . MET B 1 64 ? 5.883 -5.918 4.203 1 95 64 MET B N 1
ATOM 3445 C CA . MET B 1 64 ? 5.113 -6.309 3.025 1 95 64 MET B CA 1
ATOM 3446 C C . MET B 1 64 ? 5.812 -5.848 1.747 1 95 64 MET B C 1
ATOM 3448 O O . MET B 1 64 ? 5.453 -6.285 0.651 1 95 64 MET B O 1
ATOM 3452 N N . GLY B 1 65 ? 6.766 -4.957 1.895 1 96.81 65 GLY B N 1
ATOM 3453 C CA . GLY B 1 65 ? 7.512 -4.484 0.74 1 96.81 65 GLY B CA 1
ATOM 3454 C C . GLY B 1 65 ? 6.734 -3.498 -0.111 1 96.81 65 GLY B C 1
ATOM 3455 O O . GLY B 1 65 ? 6.938 -3.418 -1.323 1 96.81 65 GLY B O 1
ATOM 3456 N N . VAL B 1 66 ? 5.781 -2.799 0.498 1 96.88 66 VAL B N 1
ATOM 3457 C CA . VAL B 1 66 ? 5.039 -1.751 -0.197 1 96.88 66 VAL B CA 1
ATOM 3458 C C . VAL B 1 66 ? 5.711 -0.4 0.038 1 96.88 66 VAL B C 1
ATOM 3460 O O . VAL B 1 66 ? 5.754 0.091 1.169 1 96.88 66 VAL B O 1
ATOM 3463 N N . ARG B 1 67 ? 6.234 0.198 -1.044 1 95.94 67 ARG B N 1
ATOM 3464 C CA . ARG B 1 67 ? 6.957 1.46 -0.916 1 95.94 67 ARG B CA 1
ATOM 3465 C C . ARG B 1 67 ? 6.145 2.615 -1.494 1 95.94 67 ARG B C 1
ATOM 3467 O O . ARG B 1 67 ? 5.621 2.518 -2.605 1 95.94 67 ARG B O 1
ATOM 3474 N N . ALA B 1 68 ? 5.973 3.689 -0.718 1 96.25 68 ALA B N 1
ATOM 3475 C CA . ALA B 1 68 ? 5.426 4.941 -1.231 1 96.25 68 ALA B CA 1
ATOM 3476 C C . ALA B 1 68 ? 6.539 5.895 -1.659 1 96.25 68 ALA B C 1
ATOM 3478 O O . ALA B 1 68 ? 7.281 6.406 -0.819 1 96.25 68 ALA B O 1
ATOM 3479 N N . GLU B 1 69 ? 6.562 6.129 -2.938 1 95 69 GLU B N 1
ATOM 3480 C CA . GLU B 1 69 ? 7.598 7.027 -3.439 1 95 69 GLU B CA 1
ATOM 3481 C C . GLU B 1 69 ? 7.203 8.492 -3.246 1 95 69 GLU B C 1
ATOM 3483 O O . GLU B 1 69 ? 6.066 8.789 -2.867 1 95 69 GLU B O 1
ATOM 3488 N N . CYS B 1 70 ? 8.141 9.359 -3.533 1 94.88 70 CYS B N 1
ATOM 3489 C CA . CYS B 1 70 ? 7.922 10.781 -3.318 1 94.88 70 CYS B CA 1
ATOM 3490 C C . CYS B 1 70 ? 6.637 11.242 -3.994 1 94.88 70 CYS B C 1
ATOM 3492 O O . CYS B 1 70 ? 5.789 11.875 -3.359 1 94.88 70 CYS B O 1
ATOM 3494 N N . ALA B 1 71 ? 6.473 10.867 -5.211 1 93.81 71 ALA B N 1
ATOM 3495 C CA . ALA B 1 71 ? 5.352 11.344 -6.016 1 93.81 71 ALA B CA 1
ATOM 3496 C C . ALA B 1 71 ? 4.035 10.75 -5.531 1 93.81 71 ALA B C 1
ATOM 3498 O O . ALA B 1 71 ? 2.967 11.328 -5.746 1 93.81 71 ALA B O 1
ATOM 3499 N N . ASP B 1 72 ? 4.082 9.656 -4.875 1 94.12 72 ASP B N 1
ATOM 3500 C CA . ASP B 1 72 ? 2.865 9.023 -4.379 1 94.12 72 ASP B CA 1
ATOM 3501 C C . ASP B 1 72 ? 2.172 9.906 -3.34 1 94.12 72 ASP B C 1
ATOM 3503 O O . ASP B 1 72 ? 0.945 9.883 -3.225 1 94.12 72 ASP B O 1
ATOM 3507 N N . CYS B 1 73 ? 2.918 10.641 -2.662 1 94.81 73 CYS B N 1
ATOM 3508 C CA . CYS B 1 73 ? 2.369 11.5 -1.62 1 94.81 73 CYS B CA 1
ATOM 3509 C C . CYS B 1 73 ? 2.238 12.938 -2.111 1 94.81 73 CYS B C 1
ATOM 3511 O O . CYS B 1 73 ? 1.259 13.617 -1.804 1 94.81 73 CYS B O 1
ATOM 3513 N N . HIS B 1 74 ? 3.186 13.383 -2.912 1 94.12 74 HIS B N 1
ATOM 3514 C CA . HIS B 1 74 ? 3.344 14.82 -3.141 1 94.12 74 HIS B CA 1
ATOM 3515 C C . HIS B 1 74 ? 2.752 15.227 -4.484 1 94.12 74 HIS B C 1
ATOM 3517 O O . HIS B 1 74 ? 2.586 16.422 -4.754 1 94.12 74 HIS B O 1
ATOM 3523 N N . VAL B 1 75 ? 2.447 14.242 -5.312 1 92.56 75 VAL B N 1
ATOM 3524 C CA . VAL B 1 75 ? 1.971 14.57 -6.648 1 92.56 75 VAL B CA 1
ATOM 3525 C C . VAL B 1 75 ? 0.656 13.844 -6.926 1 92.56 75 VAL B C 1
ATOM 3527 O O . VAL B 1 75 ? 0.633 12.617 -7.062 1 92.56 75 VAL B O 1
ATOM 3530 N N . PRO B 1 76 ? -0.395 14.695 -7.109 1 90.38 76 PRO B N 1
ATOM 3531 C CA . PRO B 1 76 ? -1.641 14.023 -7.496 1 90.38 76 PRO B CA 1
ATOM 3532 C C . PRO B 1 76 ? -1.504 13.219 -8.781 1 90.38 76 PRO B C 1
ATOM 3534 O O . PRO B 1 76 ? -0.738 13.602 -9.672 1 90.38 76 PRO B O 1
ATOM 3537 N N . LYS B 1 77 ? -2.209 12.125 -8.875 1 82.25 77 LYS B N 1
ATOM 3538 C CA . LYS B 1 77 ? -1.982 11.141 -9.93 1 82.25 77 LYS B CA 1
ATOM 3539 C C . LYS B 1 77 ? -2.635 11.57 -11.242 1 82.25 77 LYS B C 1
ATOM 3541 O O . LYS B 1 77 ? -2.248 11.109 -12.312 1 82.25 77 LYS B O 1
ATOM 3546 N N . SER B 1 78 ? -3.678 12.367 -11.18 1 77.88 78 SER B N 1
ATOM 3547 C CA . SER B 1 78 ? -4.34 12.68 -12.445 1 77.88 78 SER B CA 1
ATOM 3548 C C . SER B 1 78 ? -5.113 13.992 -12.352 1 77.88 78 SER B C 1
ATOM 3550 O O . SER B 1 78 ? -5.301 14.531 -11.258 1 77.88 78 SER B O 1
ATOM 3552 N N . GLY B 1 79 ? -5.352 14.5 -13.539 1 76 79 GLY B N 1
ATOM 3553 C CA . GLY B 1 79 ? -6.254 15.641 -13.617 1 76 79 GLY B CA 1
ATOM 3554 C C . GLY B 1 79 ? -5.543 16.969 -13.484 1 76 79 GLY B C 1
ATOM 3555 O O . GLY B 1 79 ? -4.348 17.078 -13.766 1 76 79 GLY B O 1
ATOM 3556 N N . TRP B 1 80 ? -6.375 17.906 -13.266 1 83 80 TRP B N 1
ATOM 3557 C CA . TRP B 1 80 ? -5.883 19.281 -13.188 1 83 80 TRP B CA 1
ATOM 3558 C C . TRP B 1 80 ? -4.953 19.453 -11.992 1 83 80 TRP B C 1
ATOM 3560 O O . TRP B 1 80 ? -4.02 20.266 -12.031 1 83 80 TRP B O 1
ATOM 3570 N N . ARG B 1 81 ? -5.102 18.672 -11 1 84.56 81 ARG B N 1
ATOM 3571 C CA . ARG B 1 81 ? -4.281 18.766 -9.797 1 84.56 81 ARG B CA 1
ATOM 3572 C C . ARG B 1 81 ? -2.84 18.344 -10.086 1 84.56 81 ARG B C 1
ATOM 3574 O O . ARG B 1 81 ? -1.902 18.906 -9.516 1 84.56 81 ARG B O 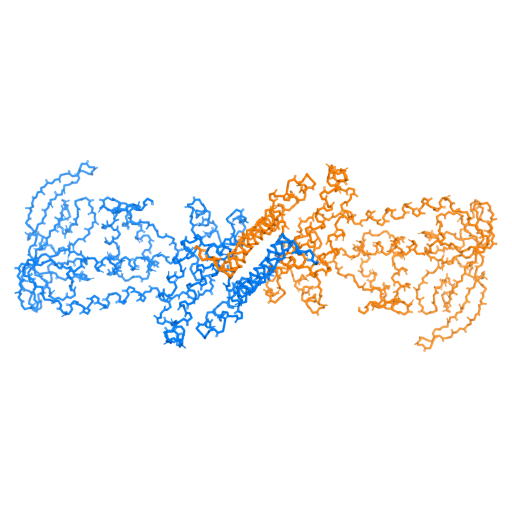1
ATOM 3581 N N . LEU B 1 82 ? -2.721 17.359 -10.938 1 86.31 82 LEU B N 1
ATOM 3582 C CA . LEU B 1 82 ? -1.386 16.953 -11.352 1 86.31 82 LEU B CA 1
ATOM 3583 C C . LEU B 1 82 ? -0.632 18.094 -12.008 1 86.31 82 LEU B C 1
ATOM 3585 O O . LEU B 1 82 ? 0.503 18.391 -11.625 1 86.31 82 LEU B O 1
ATOM 3589 N N . TYR B 1 83 ? -1.284 18.797 -12.859 1 85.31 83 TYR B N 1
ATOM 3590 C CA . TYR B 1 83 ? -0.632 19.875 -13.602 1 85.31 83 TYR B CA 1
ATOM 3591 C C . TYR B 1 83 ? -0.372 21.062 -12.703 1 85.31 83 TYR B C 1
ATOM 3593 O O . TYR B 1 83 ? 0.658 21.734 -12.828 1 85.31 83 TYR B O 1
ATOM 3601 N N . ARG B 1 84 ? -1.301 21.312 -11.898 1 85.69 84 ARG B N 1
ATOM 3602 C CA . ARG B 1 84 ? -1.075 22.375 -10.93 1 85.69 84 ARG B CA 1
ATOM 3603 C C . ARG B 1 84 ? 0.155 22.078 -10.078 1 85.69 84 ARG B C 1
ATOM 3605 O O . ARG B 1 84 ? 0.977 22.969 -9.844 1 85.69 84 ARG B O 1
ATOM 3612 N N . ALA B 1 85 ? 0.22 20.891 -9.617 1 86.38 85 ALA B N 1
ATOM 3613 C CA . ALA B 1 85 ? 1.364 20.5 -8.805 1 86.38 85 ALA B CA 1
ATOM 3614 C C . ALA B 1 85 ? 2.672 20.688 -9.562 1 86.38 85 ALA B C 1
ATOM 3616 O O . ALA B 1 85 ? 3.68 21.109 -8.992 1 86.38 85 ALA B O 1
ATOM 3617 N N . LYS B 1 86 ? 2.656 20.438 -10.805 1 86.38 86 LYS B N 1
ATOM 3618 C CA . LYS B 1 86 ? 3.867 20.562 -11.609 1 86.38 86 LYS B CA 1
ATOM 3619 C C . LYS B 1 86 ? 4.27 22.031 -11.766 1 86.38 86 LYS B C 1
ATOM 3621 O O . LYS B 1 86 ? 5.457 22.359 -11.766 1 86.38 86 LYS B O 1
ATOM 3626 N N . VAL B 1 87 ? 3.287 22.844 -11.906 1 83.88 87 VAL B N 1
ATOM 3627 C CA . VAL B 1 87 ? 3.553 24.281 -12.008 1 83.88 87 VAL B CA 1
ATOM 3628 C C . VAL B 1 87 ? 4.141 24.797 -10.703 1 83.88 87 VAL B C 1
ATOM 3630 O O . VAL B 1 87 ? 5.102 25.562 -10.703 1 83.88 87 VAL B O 1
ATOM 3633 N N . LEU B 1 88 ? 3.557 24.391 -9.633 1 83.06 88 LEU B N 1
ATOM 3634 C CA . LEU B 1 88 ? 4.07 24.797 -8.328 1 83.06 88 LEU B CA 1
ATOM 3635 C C . LEU B 1 88 ? 5.488 24.297 -8.117 1 83.06 88 LEU B C 1
ATOM 3637 O O . LEU B 1 88 ? 6.328 25 -7.551 1 83.06 88 LEU B O 1
ATOM 3641 N N . ALA B 1 89 ? 5.754 23.109 -8.602 1 83.56 89 ALA B N 1
ATOM 3642 C CA . ALA B 1 89 ? 7.09 22.531 -8.477 1 83.56 89 ALA B CA 1
ATOM 3643 C C . ALA B 1 89 ? 8.109 23.344 -9.273 1 83.56 89 ALA B C 1
ATOM 3645 O O . ALA B 1 89 ? 9.281 23.422 -8.898 1 83.56 89 ALA B O 1
ATOM 3646 N N . ALA B 1 90 ? 7.652 23.875 -10.344 1 83.88 90 ALA B N 1
ATOM 3647 C CA . ALA B 1 90 ? 8.539 24.734 -11.133 1 83.88 90 ALA B CA 1
ATOM 3648 C C . ALA B 1 90 ? 8.992 25.953 -10.328 1 83.88 90 ALA B C 1
ATOM 3650 O O . ALA B 1 90 ? 10.133 26.391 -10.461 1 83.88 90 ALA B O 1
ATOM 3651 N N . LYS B 1 91 ? 8.102 26.422 -9.547 1 80.06 91 LYS B N 1
ATOM 3652 C CA . LYS B 1 91 ? 8.461 27.516 -8.656 1 80.06 91 LYS B CA 1
ATOM 3653 C C . LYS B 1 91 ? 9.539 27.094 -7.66 1 80.06 91 LYS B C 1
ATOM 3655 O O . LYS B 1 91 ? 10.453 27.875 -7.363 1 80.06 91 LYS B O 1
ATOM 3660 N N . ASP B 1 92 ? 9.414 25.969 -7.168 1 79.31 92 ASP B N 1
ATOM 3661 C CA . ASP B 1 92 ? 10.406 25.438 -6.242 1 79.31 92 ASP B CA 1
ATOM 3662 C C . ASP B 1 92 ? 11.766 25.297 -6.922 1 79.31 92 ASP B C 1
ATOM 3664 O O . ASP B 1 92 ? 12.805 25.516 -6.297 1 79.31 92 ASP B O 1
ATOM 3668 N N . LEU B 1 93 ? 11.742 24.844 -8.172 1 80.69 93 LEU B N 1
ATOM 3669 C CA . LEU B 1 93 ? 12.977 24.75 -8.945 1 80.69 93 LEU B CA 1
ATOM 3670 C C . LEU B 1 93 ? 13.68 26.109 -9 1 80.69 93 LEU B C 1
ATOM 3672 O O . LEU B 1 93 ? 14.906 26.172 -8.891 1 80.69 93 LEU B O 1
ATOM 3676 N N . TRP B 1 94 ? 12.875 27.109 -9.086 1 80.44 94 TRP B N 1
ATOM 3677 C CA . TRP B 1 94 ? 13.43 28.469 -9.086 1 80.44 94 TRP B CA 1
ATOM 3678 C C . TRP B 1 94 ? 14.07 28.797 -7.738 1 80.44 94 TRP B C 1
ATOM 3680 O O . TRP B 1 94 ? 15.133 29.422 -7.684 1 80.44 94 TRP B O 1
ATOM 3690 N N . GLY B 1 95 ? 13.445 28.391 -6.668 1 76.5 95 GLY B N 1
ATOM 3691 C CA . GLY B 1 95 ? 14.016 28.562 -5.34 1 76.5 95 GLY B CA 1
ATOM 3692 C C . GLY B 1 95 ? 15.336 27.844 -5.152 1 76.5 95 GLY B C 1
ATOM 3693 O O . GLY B 1 95 ? 16.266 28.375 -4.535 1 76.5 95 GLY B O 1
ATOM 3694 N N . GLU B 1 96 ? 15.414 26.688 -5.727 1 79.38 96 GLU B N 1
ATOM 3695 C CA . GLU B 1 96 ? 16.656 25.922 -5.684 1 79.38 96 GLU B CA 1
ATOM 3696 C C . GLU B 1 96 ? 17.766 26.609 -6.465 1 79.38 96 GLU B C 1
ATOM 3698 O O . GLU B 1 96 ? 18.906 26.672 -6.004 1 79.38 96 GLU B O 1
ATOM 3703 N N . ILE B 1 97 ? 17.375 27.141 -7.547 1 80.31 97 ILE B N 1
ATOM 3704 C CA . ILE B 1 97 ? 18.359 27.781 -8.414 1 80.31 97 ILE B CA 1
ATOM 3705 C C . ILE B 1 97 ? 18.844 29.078 -7.785 1 80.31 97 ILE B C 1
ATOM 3707 O O . ILE B 1 97 ? 20.031 29.422 -7.879 1 80.31 97 ILE B O 1
ATOM 3711 N N . THR B 1 98 ? 18 29.75 -7.07 1 83.31 98 THR B N 1
ATOM 3712 C CA . THR B 1 98 ? 18.344 31.031 -6.473 1 83.31 98 THR B CA 1
ATOM 3713 C C . THR B 1 98 ? 19.047 30.844 -5.129 1 83.31 98 THR B C 1
ATOM 3715 O O . THR B 1 98 ? 19.578 31.797 -4.559 1 83.31 98 THR B O 1
ATOM 3718 N N . GLY B 1 99 ? 19.016 29.703 -4.613 1 80.12 99 GLY B N 1
ATOM 3719 C CA . GLY B 1 99 ? 19.797 29.359 -3.434 1 80.12 99 GLY B CA 1
ATOM 3720 C C . GLY B 1 99 ? 19.062 29.609 -2.135 1 80.12 99 GLY B C 1
ATOM 3721 O O . GLY B 1 99 ? 19.672 29.812 -1.09 1 80.12 99 GLY B O 1
ATOM 3722 N N . LYS B 1 100 ? 17.812 29.719 -2.111 1 82.56 100 LYS B N 1
ATOM 3723 C CA . LYS B 1 100 ? 17.031 29.953 -0.904 1 82.56 100 LYS B CA 1
ATOM 3724 C C . LYS B 1 100 ? 17.172 28.812 0.088 1 82.56 100 LYS B C 1
ATOM 3726 O O . LYS B 1 100 ? 17.266 29.031 1.297 1 82.56 100 LYS B O 1
ATOM 3731 N N . VAL B 1 101 ? 17.281 27.594 -0.398 1 85.5 101 VAL B N 1
ATOM 3732 C CA . VAL B 1 101 ? 17.359 26.422 0.467 1 85.5 101 VAL B CA 1
ATOM 3733 C C . VAL B 1 101 ? 18.484 25.5 -0.019 1 85.5 101 VAL B C 1
ATOM 3735 O O . VAL B 1 101 ? 18.344 24.281 0.007 1 85.5 101 VAL B O 1
ATOM 3738 N N . ASP B 1 102 ? 19.609 26.016 -0.384 1 81.56 102 ASP B N 1
ATOM 3739 C CA . ASP B 1 102 ? 20.656 25.266 -1.046 1 81.56 102 ASP B CA 1
ATOM 3740 C C . ASP B 1 102 ? 21.656 24.688 -0.03 1 81.56 102 ASP B C 1
ATOM 3742 O O . ASP B 1 102 ? 22.547 23.938 -0.392 1 81.56 102 ASP B O 1
ATOM 3746 N N . THR B 1 103 ? 21.531 25.094 1.173 1 85.56 103 THR B N 1
ATOM 3747 C CA . THR B 1 103 ? 22.344 24.5 2.234 1 85.56 103 THR B CA 1
ATOM 3748 C C . THR B 1 103 ? 21.438 23.891 3.311 1 85.56 103 THR B C 1
ATOM 3750 O O . THR B 1 103 ? 20.281 24.281 3.445 1 85.56 103 THR B O 1
ATOM 3753 N N . PRO B 1 104 ? 22.016 23 4.066 1 87.88 104 PRO B N 1
ATOM 3754 C CA . PRO B 1 104 ? 21.219 22.391 5.133 1 87.88 104 PRO B CA 1
ATOM 3755 C C . PRO B 1 104 ? 20.719 23.406 6.156 1 87.88 104 PRO B C 1
ATOM 3757 O O . PRO B 1 104 ? 19.594 23.281 6.66 1 87.88 104 PRO B O 1
ATOM 3760 N N . GLU B 1 105 ? 21.562 24.312 6.461 1 89.44 105 GLU B N 1
ATOM 3761 C CA . GLU B 1 105 ? 21.203 25.344 7.43 1 89.44 105 GLU B CA 1
ATOM 3762 C C . GLU B 1 105 ? 20.047 26.203 6.914 1 89.44 105 GLU B C 1
ATOM 3764 O O . GLU B 1 105 ? 19.109 26.5 7.648 1 89.44 105 GLU B O 1
ATOM 3769 N N . LYS B 1 106 ? 20.172 26.609 5.688 1 88.88 106 LYS B N 1
ATOM 3770 C CA . LYS B 1 106 ? 19.109 27.406 5.074 1 88.88 106 LYS B CA 1
ATOM 3771 C C . LYS B 1 106 ? 17.812 26.609 4.973 1 88.88 106 LYS B C 1
ATOM 3773 O O . LYS B 1 106 ? 16.734 27.156 5.188 1 88.88 106 LYS B O 1
ATOM 3778 N N . PHE B 1 107 ? 17.906 25.391 4.672 1 89.75 107 PHE B N 1
ATOM 3779 C CA . PHE B 1 107 ? 16.734 24.516 4.59 1 89.75 107 PHE B CA 1
ATOM 3780 C C . PHE B 1 107 ? 16.016 24.453 5.938 1 89.75 107 PHE B C 1
ATOM 3782 O O . PHE B 1 107 ? 14.805 24.641 6.012 1 89.75 107 PHE B O 1
ATOM 3789 N N . GLU B 1 108 ? 16.797 24.234 6.922 1 90.5 108 GLU B N 1
ATOM 3790 C CA . GLU B 1 108 ? 16.219 24.094 8.258 1 90.5 108 GLU B CA 1
ATOM 3791 C C . GLU B 1 108 ? 15.555 25.406 8.703 1 90.5 108 GLU B C 1
ATOM 3793 O O . GLU B 1 108 ? 14.523 25.375 9.383 1 90.5 108 GLU B O 1
ATOM 3798 N N . ALA B 1 109 ? 16.188 26.469 8.312 1 87.94 109 ALA B N 1
ATOM 3799 C CA . ALA B 1 109 ? 15.641 27.781 8.664 1 87.94 109 ALA B CA 1
ATOM 3800 C C . ALA B 1 109 ? 14.281 28 8 1 87.94 109 ALA B C 1
ATOM 3802 O O . ALA B 1 109 ? 13.422 28.703 8.547 1 87.94 109 ALA B O 1
ATOM 3803 N N . HIS B 1 110 ? 14.062 27.359 6.895 1 89.56 110 HIS B N 1
ATOM 3804 C CA . HIS B 1 110 ? 12.828 27.547 6.148 1 89.56 110 HIS B CA 1
ATOM 3805 C C . HIS B 1 110 ? 11.922 26.328 6.242 1 89.56 110 HIS B C 1
ATOM 3807 O O . HIS B 1 110 ? 10.859 26.297 5.625 1 89.56 110 HIS B O 1
ATOM 3813 N N . ARG B 1 111 ? 12.234 25.359 6.961 1 92.19 111 ARG B N 1
ATOM 3814 C CA . ARG B 1 111 ? 11.562 24.062 7.012 1 92.19 111 ARG B CA 1
ATOM 3815 C C . ARG B 1 111 ? 10.109 24.219 7.434 1 92.19 111 ARG B C 1
ATOM 3817 O O . ARG B 1 111 ? 9.219 23.609 6.836 1 92.19 111 ARG B O 1
ATOM 3824 N N . LEU B 1 112 ? 9.898 25.016 8.469 1 92.06 112 LEU B N 1
ATOM 3825 C CA . LEU B 1 112 ? 8.531 25.172 8.969 1 92.06 112 LEU B CA 1
ATOM 3826 C C . LEU B 1 112 ? 7.625 25.766 7.891 1 92.06 112 LEU B C 1
ATOM 3828 O O . LEU B 1 112 ? 6.535 25.234 7.645 1 92.06 112 LEU B O 1
ATOM 3832 N N . GLU B 1 113 ? 8.078 26.828 7.324 1 89.06 113 GLU B N 1
ATOM 3833 C CA . GLU B 1 113 ? 7.289 27.469 6.277 1 89.06 113 GLU B CA 1
ATOM 3834 C C . GLU B 1 113 ? 6.973 26.484 5.145 1 89.06 113 GLU B C 1
ATOM 3836 O O . GLU B 1 113 ? 5.836 26.422 4.676 1 89.06 113 GLU B O 1
ATOM 3841 N N . MET B 1 114 ? 7.957 25.75 4.707 1 91.25 114 MET B N 1
ATOM 3842 C CA . MET B 1 114 ? 7.777 24.766 3.633 1 91.25 114 MET B CA 1
ATOM 3843 C C . MET B 1 114 ? 6.816 23.672 4.055 1 91.25 114 MET B C 1
ATOM 3845 O O . MET B 1 114 ? 5.922 23.297 3.291 1 91.25 114 MET B O 1
ATOM 3849 N N . ALA B 1 115 ? 6.977 23.219 5.23 1 93.25 115 ALA B N 1
ATOM 3850 C CA . ALA B 1 115 ? 6.098 22.172 5.742 1 93.25 115 ALA B CA 1
ATOM 3851 C C . ALA B 1 115 ? 4.652 22.656 5.797 1 93.25 115 ALA B C 1
ATOM 3853 O O . ALA B 1 115 ? 3.742 21.953 5.344 1 93.25 115 ALA B O 1
ATOM 3854 N N . GLU B 1 116 ? 4.461 23.828 6.32 1 90.5 116 GLU B N 1
ATOM 3855 C CA . GLU B 1 116 ? 3.113 24.375 6.441 1 90.5 116 GLU B CA 1
ATOM 3856 C C . GLU B 1 116 ? 2.461 24.547 5.07 1 90.5 116 GLU B C 1
ATOM 3858 O O . GLU B 1 116 ? 1.252 24.344 4.926 1 90.5 116 GLU B O 1
ATOM 3863 N N . THR B 1 117 ? 3.264 24.922 4.152 1 90.94 117 THR B N 1
ATOM 3864 C CA . THR B 1 117 ? 2.752 25.078 2.795 1 90.94 117 THR B CA 1
ATOM 3865 C C . THR B 1 117 ? 2.279 23.734 2.25 1 90.94 117 THR B C 1
ATOM 3867 O O . THR B 1 117 ? 1.181 23.625 1.699 1 90.94 117 THR B O 1
ATOM 3870 N N . VAL B 1 118 ? 3.094 22.719 2.422 1 93.5 118 VAL B N 1
ATOM 3871 C CA . VAL B 1 118 ? 2.764 21.391 1.937 1 93.5 118 VAL B CA 1
ATOM 3872 C C . VAL B 1 118 ? 1.546 20.859 2.684 1 93.5 118 VAL B C 1
ATOM 3874 O O . VAL B 1 118 ? 0.634 20.281 2.076 1 93.5 118 VAL B O 1
ATOM 3877 N N . TRP B 1 119 ? 1.528 21.031 3.984 1 93 119 TRP B N 1
ATOM 3878 C CA . TRP B 1 119 ? 0.398 20.547 4.777 1 93 119 TRP B CA 1
ATOM 3879 C C . TRP B 1 119 ? -0.895 21.234 4.344 1 93 119 TRP B C 1
ATOM 3881 O O . TRP B 1 119 ? -1.941 20.594 4.242 1 93 119 TRP B O 1
ATOM 3891 N N . ALA B 1 120 ? -0.833 22.516 4.125 1 90.94 120 ALA B N 1
ATOM 3892 C CA . ALA B 1 120 ? -2.008 23.266 3.674 1 90.94 120 ALA B CA 1
ATOM 3893 C C . ALA B 1 120 ? -2.508 22.734 2.33 1 90.94 120 ALA B C 1
ATOM 3895 O O . ALA B 1 120 ? -3.715 22.594 2.121 1 90.94 120 ALA B O 1
ATOM 3896 N N . ASP B 1 121 ? -1.599 22.469 1.503 1 92.31 121 ASP B N 1
ATOM 3897 C CA . ASP B 1 121 ? -1.96 21.938 0.191 1 92.31 121 ASP B CA 1
ATOM 3898 C C . ASP B 1 121 ? -2.598 20.562 0.312 1 92.31 121 ASP B C 1
ATOM 3900 O O . ASP B 1 121 ? -3.627 20.297 -0.312 1 92.31 121 ASP B O 1
ATOM 3904 N N . MET B 1 122 ? -2.018 19.703 1.071 1 94.62 122 MET B N 1
ATOM 3905 C CA . MET B 1 122 ? -2.545 18.344 1.265 1 94.62 122 MET B CA 1
ATOM 3906 C C . MET B 1 122 ? -3.928 18.391 1.908 1 94.62 122 MET B C 1
ATOM 3908 O O . MET B 1 122 ? -4.809 17.609 1.552 1 94.62 122 MET B O 1
ATOM 3912 N N . LYS B 1 123 ? -4.051 19.266 2.832 1 92.31 123 LYS B N 1
ATOM 3913 C CA . LYS B 1 123 ? -5.367 19.422 3.449 1 92.31 123 LYS B CA 1
ATOM 3914 C C . LYS B 1 123 ? -6.398 19.891 2.43 1 92.31 123 LYS B C 1
ATOM 3916 O O . LYS B 1 123 ? -7.504 19.359 2.359 1 92.31 123 LYS B O 1
ATOM 3921 N N . ALA B 1 124 ? -6.023 20.875 1.637 1 91.5 124 ALA B N 1
ATOM 3922 C CA . ALA B 1 124 ? -6.926 21.469 0.654 1 91.5 124 ALA B CA 1
ATOM 3923 C C . ALA B 1 124 ? -7.344 20.453 -0.401 1 91.5 124 ALA B C 1
ATOM 3925 O O . ALA B 1 124 ? -8.453 20.516 -0.93 1 91.5 124 ALA B O 1
ATOM 3926 N N . ASN B 1 125 ? -6.484 19.531 -0.646 1 92.75 125 ASN B N 1
ATOM 3927 C CA . ASN B 1 125 ? -6.828 18.547 -1.672 1 92.75 125 ASN B CA 1
ATOM 3928 C C . ASN B 1 125 ? -7.297 17.234 -1.057 1 92.75 125 ASN B C 1
ATOM 3930 O O . ASN B 1 125 ? -7.281 16.203 -1.717 1 92.75 125 ASN B O 1
ATOM 3934 N N . ASP B 1 126 ? -7.566 17.312 0.245 1 94.62 126 ASP B N 1
ATOM 3935 C CA . ASP B 1 126 ? -8.148 16.188 0.971 1 94.62 126 ASP B CA 1
ATOM 3936 C C . ASP B 1 126 ? -7.168 15.023 1.038 1 94.62 126 ASP B C 1
ATOM 3938 O O . ASP B 1 126 ? -7.57 13.859 0.928 1 94.62 126 ASP B O 1
ATOM 3942 N N . SER B 1 127 ? -5.957 15.32 1.144 1 95.94 127 SER B N 1
ATOM 3943 C CA . SER B 1 127 ? -4.906 14.312 1.262 1 95.94 127 SER B CA 1
ATOM 3944 C C . SER B 1 127 ? -5.004 13.273 0.151 1 95.94 127 SER B C 1
ATOM 3946 O O . SER B 1 127 ? -4.922 12.07 0.411 1 95.94 127 SER B O 1
ATOM 3948 N N . VAL B 1 128 ? -5.133 13.719 -1.051 1 95.38 128 VAL B N 1
ATOM 3949 C CA . VAL B 1 128 ? -5.398 12.852 -2.193 1 95.38 128 VAL B CA 1
ATOM 3950 C C . VAL B 1 128 ? -4.23 11.891 -2.393 1 95.38 128 VAL B C 1
ATOM 3952 O O . VAL B 1 128 ? -4.426 10.742 -2.793 1 95.38 128 VAL B O 1
ATOM 3955 N N . GLY B 1 129 ? -3.02 12.258 -2.121 1 94.19 129 GLY B N 1
ATOM 3956 C CA . GLY B 1 129 ? -1.876 11.367 -2.193 1 94.19 129 GLY B CA 1
ATOM 3957 C C . GLY B 1 129 ? -1.991 10.172 -1.261 1 94.19 129 GLY B C 1
ATOM 3958 O O . GLY B 1 129 ? -1.797 9.031 -1.679 1 94.19 129 GLY B O 1
ATOM 3959 N N . CYS B 1 130 ? -2.352 10.445 -0.034 1 96.38 130 CYS B N 1
ATOM 3960 C CA . CYS B 1 130 ? -2.551 9.383 0.946 1 96.38 130 CYS B CA 1
ATOM 3961 C C . CYS B 1 130 ? -3.695 8.461 0.531 1 96.38 130 CYS B C 1
ATOM 3963 O O . CYS B 1 130 ? -3.574 7.238 0.608 1 96.38 130 CYS B O 1
ATOM 3965 N N . ARG B 1 131 ? -4.711 9.094 0.064 1 95.44 131 ARG B N 1
ATOM 3966 C CA . ARG B 1 131 ? -5.953 8.391 -0.232 1 95.44 131 ARG B CA 1
ATOM 3967 C C . ARG B 1 131 ? -5.832 7.574 -1.515 1 95.44 131 ARG B C 1
ATOM 3969 O O . ARG B 1 131 ? -6.727 6.793 -1.851 1 95.44 131 ARG B O 1
ATOM 3976 N N . SER B 1 132 ? -4.723 7.727 -2.178 1 92 132 SER B N 1
ATOM 3977 C CA . SER B 1 132 ? -4.484 6.887 -3.348 1 92 132 SER B CA 1
ATOM 3978 C C . SER B 1 132 ? -4.172 5.449 -2.941 1 92 132 SER B C 1
ATOM 3980 O O . SER B 1 132 ? -4.316 4.527 -3.746 1 92 132 SER B O 1
ATOM 3982 N N . CYS B 1 133 ? -3.785 5.223 -1.765 1 94.44 133 CYS B N 1
ATOM 3983 C CA . CYS B 1 133 ? -3.49 3.885 -1.267 1 94.44 133 CYS B CA 1
ATOM 3984 C C . CYS B 1 133 ? -4.379 3.537 -0.077 1 94.44 133 CYS B C 1
ATOM 3986 O O . CYS B 1 133 ? -4.859 2.41 0.035 1 94.44 133 CYS B O 1
ATOM 3988 N N . HIS B 1 134 ? -4.594 4.555 0.745 1 96.75 134 HIS B N 1
ATOM 3989 C CA . HIS B 1 134 ? -5.309 4.32 1.994 1 96.75 134 HIS B CA 1
ATOM 3990 C C . HIS B 1 134 ? -6.754 4.801 1.9 1 96.75 134 HIS B C 1
ATOM 3992 O O . HIS B 1 134 ? -7.023 5.852 1.311 1 96.75 134 HIS B O 1
ATOM 3998 N N . SER B 1 135 ? -7.613 4.039 2.502 1 96.31 135 SER B N 1
ATOM 3999 C CA . SER B 1 135 ? -9 4.473 2.65 1 96.31 135 SER B CA 1
ATOM 4000 C C . SER B 1 135 ? -9.586 3.998 3.975 1 96.31 135 SER B C 1
ATOM 4002 O O . SER B 1 135 ? -9.273 2.904 4.445 1 96.31 135 SER B O 1
ATOM 4004 N N . PHE B 1 136 ? -10.398 4.879 4.512 1 96.56 136 PHE B N 1
ATOM 4005 C CA . PHE B 1 136 ? -11.062 4.531 5.766 1 96.56 136 PHE B CA 1
ATOM 4006 C C . PHE B 1 136 ? -11.891 3.262 5.609 1 96.56 136 PHE B C 1
ATOM 4008 O O . PHE B 1 136 ? -11.914 2.416 6.508 1 96.56 136 PHE B O 1
ATOM 4015 N N . GLU B 1 137 ? -12.5 3.072 4.484 1 95.31 137 GLU B N 1
ATOM 4016 C CA . GLU B 1 137 ? -13.406 1.955 4.227 1 95.31 137 GLU B CA 1
ATOM 4017 C C . GLU B 1 137 ? -12.648 0.629 4.195 1 95.31 137 GLU B C 1
ATOM 4019 O O . GLU B 1 137 ? -13.242 -0.431 4.41 1 95.31 137 GLU B O 1
ATOM 4024 N N . ALA B 1 138 ? -11.438 0.722 3.924 1 97.44 138 ALA B N 1
ATOM 4025 C CA . ALA B 1 138 ? -10.641 -0.492 3.793 1 97.44 138 ALA B CA 1
ATOM 4026 C C . ALA B 1 138 ? -9.859 -0.777 5.074 1 97.44 138 ALA B C 1
ATOM 4028 O O . ALA B 1 138 ? -9.078 -1.728 5.137 1 97.44 138 ALA B O 1
ATOM 4029 N N . MET B 1 139 ? -10.047 0.054 6.102 1 97.25 139 MET B N 1
ATOM 4030 C CA . MET B 1 139 ? -9.305 -0.121 7.348 1 97.25 139 MET B CA 1
ATOM 4031 C C . MET B 1 139 ? -10.008 -1.121 8.266 1 97.25 139 MET B C 1
ATOM 4033 O O . MET B 1 139 ? -11.219 -1.057 8.445 1 97.25 139 MET B O 1
ATOM 4037 N N . ASP B 1 140 ? -9.234 -2.072 8.703 1 97.19 140 ASP B N 1
ATOM 4038 C CA . ASP B 1 140 ? -9.68 -2.949 9.781 1 97.19 140 ASP B CA 1
ATOM 4039 C C . ASP B 1 140 ? -9.336 -2.357 11.141 1 97.19 140 ASP B C 1
ATOM 4041 O O . ASP B 1 140 ? -8.312 -2.695 11.734 1 97.19 140 ASP B O 1
ATOM 4045 N N . PHE B 1 141 ? -10.227 -1.537 11.672 1 96.12 141 PHE B N 1
ATOM 4046 C CA . PHE B 1 141 ? -9.977 -0.767 12.883 1 96.12 141 PHE B CA 1
ATOM 4047 C C . PHE B 1 141 ? -9.75 -1.69 14.07 1 96.12 141 PHE B C 1
ATOM 4049 O O . PHE B 1 141 ? -8.992 -1.361 14.984 1 96.12 141 PHE B O 1
ATOM 4056 N N . ALA B 1 142 ? -10.375 -2.848 14.109 1 94.38 142 ALA B N 1
ATOM 4057 C CA . ALA B 1 142 ? -10.312 -3.787 15.227 1 94.38 142 ALA B CA 1
ATOM 4058 C C . ALA B 1 142 ? -8.906 -4.383 15.359 1 94.38 142 ALA B C 1
ATOM 4060 O O . ALA B 1 142 ? -8.5 -4.777 16.453 1 94.38 142 ALA B O 1
ATOM 4061 N N . HIS B 1 143 ? -8.188 -4.379 14.305 1 94 143 HIS B N 1
ATOM 4062 C CA . HIS B 1 143 ? -6.895 -5.047 14.344 1 94 143 HIS B CA 1
ATOM 4063 C C . HIS B 1 143 ? -5.754 -4.043 14.211 1 94 143 HIS B C 1
ATOM 4065 O O . HIS B 1 143 ? -4.613 -4.426 13.938 1 94 143 HIS B O 1
ATOM 4071 N N . GLN B 1 144 ? -6.051 -2.816 14.391 1 93.19 144 GLN B N 1
ATOM 4072 C CA . GLN B 1 144 ? -4.98 -1.823 14.43 1 93.19 144 GLN B CA 1
ATOM 4073 C C . GLN B 1 144 ? -4.195 -1.92 15.734 1 93.19 144 GLN B C 1
ATOM 4075 O O . GLN B 1 144 ? -4.758 -2.24 16.781 1 93.19 144 GLN B O 1
ATOM 4080 N N . THR B 1 145 ? -2.92 -1.696 15.641 1 86.69 145 THR B N 1
ATOM 4081 C CA . THR B 1 145 ? -1.998 -1.897 16.75 1 86.69 145 THR B CA 1
ATOM 4082 C C . THR B 1 145 ? -2.281 -0.904 17.875 1 86.69 145 THR B C 1
ATOM 4084 O O . THR B 1 145 ? -2.127 -1.23 19.047 1 86.69 145 THR B O 1
ATOM 4087 N N . LYS B 1 146 ? -2.664 0.322 17.594 1 91.56 146 LYS B N 1
ATOM 4088 C CA . LYS B 1 146 ? -2.904 1.353 18.594 1 91.56 146 LYS B CA 1
ATOM 4089 C C . LYS B 1 146 ? -4.391 1.688 18.688 1 91.56 146 LYS B C 1
ATOM 4091 O O . LYS B 1 146 ? -4.938 2.369 17.828 1 91.56 146 LYS B O 1
ATOM 4096 N N . PRO B 1 147 ? -4.984 1.339 19.75 1 91.5 147 PRO B N 1
ATOM 4097 C CA . PRO B 1 147 ? -6.426 1.554 19.875 1 91.5 147 PRO B CA 1
ATOM 4098 C C . PRO B 1 147 ? -6.812 3.029 19.797 1 91.5 147 PRO B C 1
ATOM 4100 O O . PRO B 1 147 ? -7.848 3.371 19.219 1 91.5 147 PRO B O 1
ATOM 4103 N N . ASP B 1 148 ? -6.008 3.814 20.375 1 88 148 ASP B N 1
ATOM 4104 C CA . ASP B 1 148 ? -6.316 5.242 20.328 1 88 148 ASP B CA 1
ATOM 4105 C C . ASP B 1 148 ? -6.293 5.77 18.891 1 88 148 ASP B C 1
ATOM 4107 O O . ASP B 1 148 ? -7.105 6.621 18.531 1 88 148 ASP B O 1
ATOM 4111 N N . ALA B 1 149 ? -5.406 5.242 18.234 1 87.94 149 ALA B N 1
ATOM 4112 C CA . ALA B 1 149 ? -5.34 5.629 16.828 1 87.94 149 ALA B CA 1
ATOM 4113 C C . ALA B 1 149 ? -6.586 5.176 16.062 1 87.94 149 ALA B C 1
ATOM 4115 O O . ALA B 1 149 ? -7.129 5.922 15.25 1 87.94 149 ALA B O 1
ATOM 4116 N N . ALA B 1 150 ? -7 3.984 16.328 1 93.81 150 ALA B N 1
ATOM 4117 C CA . ALA B 1 150 ? -8.203 3.453 15.695 1 93.81 150 ALA B CA 1
ATOM 4118 C C . ALA B 1 150 ? -9.414 4.336 16 1 93.81 150 ALA B C 1
ATOM 4120 O O . ALA B 1 150 ? -10.195 4.648 15.094 1 93.81 150 ALA B O 1
ATOM 4121 N N . LYS B 1 151 ? -9.477 4.75 17.219 1 92.19 151 LYS B N 1
ATOM 4122 C CA . LYS B 1 151 ? -10.586 5.609 17.641 1 92.19 151 LYS B CA 1
ATOM 4123 C C . LYS B 1 151 ? -10.539 6.953 16.906 1 92.19 151 LYS B C 1
ATOM 4125 O O . LYS B 1 151 ? -11.555 7.43 16.406 1 92.19 151 LYS B O 1
ATOM 4130 N N . GLN B 1 152 ? -9.398 7.516 16.875 1 88.75 152 GLN B N 1
ATOM 4131 C CA . GLN B 1 152 ? -9.242 8.805 16.219 1 88.75 152 GLN B CA 1
ATOM 4132 C C . GLN B 1 152 ? -9.539 8.703 14.727 1 88.75 152 GLN B C 1
ATOM 4134 O O . GLN B 1 152 ? -10.164 9.594 14.156 1 88.75 152 GLN B O 1
ATOM 4139 N N . MET B 1 153 ? -9.141 7.688 14.133 1 93.38 153 MET B N 1
ATOM 4140 C CA . MET B 1 153 ? -9.375 7.5 12.703 1 93.38 153 MET B CA 1
ATOM 4141 C C . MET B 1 153 ? -10.859 7.316 12.414 1 93.38 153 MET B C 1
ATOM 4143 O O . MET B 1 153 ? -11.367 7.828 11.422 1 93.38 153 MET B O 1
ATOM 4147 N N . GLN B 1 154 ? -11.5 6.59 13.234 1 94.12 154 GLN B N 1
ATOM 4148 C CA . GLN B 1 154 ? -12.938 6.422 13.062 1 94.12 154 GLN B CA 1
ATOM 4149 C C . GLN B 1 154 ? -13.672 7.758 13.195 1 94.12 154 GLN B C 1
ATOM 4151 O O . GLN B 1 154 ? -14.586 8.039 12.422 1 94.12 154 GLN B O 1
ATOM 4156 N N . GLN B 1 155 ? -13.242 8.539 14.109 1 89.44 155 GLN B N 1
ATOM 4157 C CA . GLN B 1 155 ? -13.828 9.859 14.266 1 89.44 155 GLN B CA 1
ATOM 4158 C C . GLN B 1 155 ? -13.555 10.734 13.039 1 89.44 155 GLN B C 1
ATOM 4160 O O . GLN B 1 155 ? -14.445 11.438 12.562 1 89.44 155 GLN B O 1
ATOM 4165 N N . ALA B 1 156 ? -12.375 10.672 12.602 1 91 156 ALA B N 1
ATOM 4166 C CA . ALA B 1 156 ? -12.023 11.438 11.406 1 91 156 ALA B CA 1
ATOM 4167 C C . ALA B 1 156 ? -12.875 11.016 10.219 1 91 156 ALA B C 1
ATOM 4169 O O . ALA B 1 156 ? -13.289 11.852 9.414 1 91 156 ALA B O 1
ATOM 4170 N N . MET B 1 157 ? -13.047 9.742 10.086 1 93.81 157 MET B N 1
ATOM 4171 C CA . MET B 1 157 ? -13.898 9.227 9.023 1 93.81 157 MET B CA 1
ATOM 4172 C C . MET B 1 157 ? -15.297 9.82 9.109 1 93.81 157 MET B C 1
ATOM 4174 O O . MET B 1 157 ? -15.852 10.258 8.094 1 93.81 157 MET B O 1
ATOM 4178 N N . LYS B 1 158 ? -15.836 9.906 10.242 1 92.44 158 LYS B N 1
ATOM 4179 C CA . LYS B 1 158 ? -17.172 10.438 10.461 1 92.44 158 LYS B CA 1
ATOM 4180 C C . LYS B 1 158 ? -17.234 11.938 10.203 1 92.44 158 LYS B C 1
ATOM 4182 O O . LYS B 1 158 ? -18.203 12.445 9.641 1 92.44 158 LYS B O 1
ATOM 4187 N N . ASP B 1 159 ? -16.172 12.625 10.523 1 87.69 159 ASP B N 1
ATOM 4188 C CA . ASP B 1 159 ? -16.172 14.086 10.469 1 87.69 159 ASP B CA 1
ATOM 4189 C C . ASP B 1 159 ? -15.695 14.578 9.102 1 87.69 159 ASP B C 1
ATOM 4191 O O . ASP B 1 159 ? -15.695 15.781 8.836 1 87.69 159 ASP B O 1
ATOM 4195 N N . GLY B 1 160 ? -15.273 13.68 8.328 1 89.31 160 GLY B N 1
ATOM 4196 C CA . GLY B 1 160 ? -14.75 14.086 7.035 1 89.31 160 GLY B CA 1
ATOM 4197 C C . GLY B 1 160 ? -13.375 14.727 7.121 1 89.31 160 GLY B C 1
ATOM 4198 O O . GLY B 1 160 ? -13.062 15.641 6.359 1 89.31 160 GLY B O 1
ATOM 4199 N N . GLY B 1 161 ? -12.609 14.297 8.008 1 88.44 161 GLY B N 1
ATOM 4200 C CA . GLY B 1 161 ? -11.273 14.836 8.203 1 88.44 161 GLY B CA 1
ATOM 4201 C C . GLY B 1 161 ? -10.297 14.414 7.125 1 88.44 161 GLY B C 1
ATOM 4202 O O . GLY B 1 161 ? -10.562 13.477 6.371 1 88.44 161 GLY B O 1
ATOM 4203 N N . THR B 1 162 ? -9.156 15.172 7.055 1 92.75 162 THR B N 1
ATOM 4204 C CA . THR B 1 162 ? -8.078 14.875 6.125 1 92.75 162 THR B CA 1
ATOM 4205 C C . THR B 1 162 ? -6.93 14.164 6.836 1 92.75 162 THR B C 1
ATOM 4207 O O . THR B 1 162 ? -6.703 14.383 8.031 1 92.75 162 THR B O 1
ATOM 4210 N N . CYS B 1 163 ? -6.258 13.352 6.156 1 94.75 163 CYS B N 1
ATOM 4211 C CA . CYS B 1 163 ? -5.223 12.523 6.766 1 94.75 163 CYS B CA 1
ATOM 4212 C C . CYS B 1 163 ? -4.09 13.383 7.32 1 94.75 163 CYS B C 1
ATOM 4214 O O . CYS B 1 163 ? -3.553 13.086 8.391 1 94.75 163 CYS B O 1
ATOM 4216 N N . ILE B 1 164 ? -3.764 14.445 6.648 1 94.19 164 ILE B N 1
ATOM 4217 C CA . ILE B 1 164 ? -2.596 15.258 6.977 1 94.19 164 ILE B CA 1
ATOM 4218 C C . ILE B 1 164 ? -2.861 16.062 8.25 1 94.19 164 ILE B C 1
ATOM 4220 O O . ILE B 1 164 ? -1.935 16.609 8.844 1 94.19 164 ILE B O 1
ATOM 4224 N N . ASP B 1 165 ? -4.09 16.078 8.695 1 89.12 165 ASP B N 1
ATOM 4225 C CA . ASP B 1 165 ? -4.426 16.797 9.922 1 89.12 165 ASP B CA 1
ATOM 4226 C C . ASP B 1 165 ? -3.701 16.188 11.125 1 89.12 165 ASP B C 1
ATOM 4228 O O . ASP B 1 165 ? -3.305 16.922 12.047 1 89.12 165 ASP B O 1
ATOM 4232 N N . CYS B 1 166 ? -3.529 14.922 11.055 1 89.25 166 CYS B N 1
ATOM 4233 C CA . CYS B 1 166 ? -2.922 14.242 12.195 1 89.25 166 CYS B CA 1
ATOM 4234 C C . CYS B 1 166 ? -1.605 13.586 11.797 1 89.25 166 CYS B C 1
ATOM 4236 O O . CYS B 1 166 ? -0.798 13.234 12.656 1 89.25 166 CYS B O 1
ATOM 4238 N N . HIS B 1 167 ? -1.393 13.414 10.578 1 93.75 167 HIS B N 1
ATOM 4239 C CA . HIS B 1 167 ? -0.221 12.664 10.148 1 93.75 167 HIS B CA 1
ATOM 4240 C C . HIS B 1 167 ? 0.851 13.586 9.578 1 93.75 167 HIS B C 1
ATOM 4242 O O . HIS B 1 167 ? 1.461 13.273 8.555 1 93.75 167 HIS B O 1
ATOM 4248 N N . LYS B 1 168 ? 0.955 14.633 10.391 1 90.88 168 LYS B N 1
ATOM 4249 C CA . LYS B 1 168 ? 2.062 15.531 10.078 1 90.88 168 LYS B CA 1
ATOM 4250 C C . LYS B 1 168 ? 3.4 14.906 10.461 1 90.88 168 LYS B C 1
ATOM 4252 O O . LYS B 1 168 ? 3.512 14.25 11.5 1 90.88 168 LYS B O 1
ATOM 4257 N N . GLY B 1 169 ? 4.309 14.711 9.633 1 91.06 169 GLY B N 1
ATOM 4258 C CA . GLY B 1 169 ? 5.609 14.141 9.938 1 91.06 169 GLY B CA 1
ATOM 4259 C C . GLY B 1 169 ? 5.68 12.648 9.68 1 91.06 169 GLY B C 1
ATOM 4260 O O . GLY B 1 169 ? 6.531 11.953 10.242 1 91.06 169 GLY B O 1
ATOM 4261 N N . ILE B 1 170 ? 4.762 12.164 9 1 93.5 170 ILE B N 1
ATOM 4262 C CA . ILE B 1 170 ? 4.676 10.727 8.766 1 93.5 170 ILE B CA 1
ATOM 4263 C C . ILE B 1 170 ? 5.922 10.25 8.023 1 93.5 170 ILE B C 1
ATOM 4265 O O . ILE B 1 170 ? 6.379 9.117 8.227 1 93.5 170 ILE B O 1
ATOM 4269 N N . ALA B 1 171 ? 6.469 11.148 7.191 1 95.88 171 ALA B N 1
ATOM 4270 C CA . ALA B 1 171 ? 7.602 10.688 6.387 1 95.88 171 ALA B CA 1
ATOM 4271 C C . ALA B 1 171 ? 8.805 11.609 6.559 1 95.88 171 ALA B C 1
ATOM 4273 O O . ALA B 1 171 ? 9.898 11.32 6.066 1 95.88 171 ALA B O 1
ATOM 4274 N N . HIS B 1 172 ? 8.594 12.719 7.18 1 95.44 172 HIS B N 1
ATOM 4275 C CA . HIS B 1 172 ? 9.648 13.711 7.387 1 95.44 172 HIS B CA 1
ATOM 4276 C C . HIS B 1 172 ? 9.703 14.156 8.844 1 95.44 172 HIS B C 1
ATOM 4278 O O . HIS B 1 172 ? 8.688 14.125 9.547 1 95.44 172 HIS B O 1
ATOM 4284 N N . LYS B 1 173 ? 10.875 14.602 9.234 1 93.62 173 LYS B N 1
ATOM 4285 C CA . LYS B 1 173 ? 11.023 15.172 10.57 1 93.62 173 LYS B CA 1
ATOM 4286 C C . LYS B 1 173 ? 10.188 16.438 10.727 1 93.62 173 LYS B C 1
ATOM 4288 O O . LYS B 1 173 ? 10.195 17.297 9.852 1 93.62 173 LYS B O 1
ATOM 4293 N N . LEU B 1 174 ? 9.469 16.531 11.852 1 92.25 174 LEU B N 1
ATOM 4294 C CA . LEU B 1 174 ? 8.68 17.734 12.117 1 92.25 174 LEU B CA 1
ATOM 4295 C C . LEU B 1 174 ? 9.586 18.953 12.328 1 92.25 174 LEU B C 1
ATOM 4297 O O . LEU B 1 174 ? 10.633 18.844 12.977 1 92.25 174 LEU B O 1
ATOM 4301 N N . PRO B 1 175 ? 9.25 20 11.781 1 92.12 175 PRO B N 1
ATOM 4302 C CA . PRO B 1 175 ? 10.008 21.234 12.055 1 92.12 175 PRO B CA 1
ATOM 4303 C C . PRO B 1 175 ? 9.812 21.734 13.484 1 92.12 175 PRO B C 1
ATOM 4305 O O . PRO B 1 175 ? 8.969 21.219 14.219 1 92.12 175 PRO B O 1
ATOM 4308 N N . ASP B 1 176 ? 10.734 22.656 13.82 1 90.19 176 ASP B N 1
ATOM 4309 C CA . ASP B 1 176 ? 10.461 23.391 15.047 1 90.19 176 ASP B CA 1
ATOM 4310 C C . ASP B 1 176 ? 9.18 24.219 14.922 1 90.19 176 ASP B C 1
ATOM 4312 O O . ASP B 1 176 ? 9.211 25.328 14.391 1 90.19 176 ASP B O 1
ATOM 4316 N N . MET B 1 177 ? 8.195 23.672 15.516 1 88.56 177 MET B N 1
ATOM 4317 C CA . MET B 1 177 ? 6.867 24.266 15.352 1 88.56 177 MET B CA 1
ATOM 4318 C C . MET B 1 177 ? 6.801 25.625 16.031 1 88.56 177 MET B C 1
ATOM 4320 O O . MET B 1 177 ? 5.883 26.406 15.773 1 88.56 177 MET B O 1
ATOM 4324 N N . SER B 1 178 ? 7.758 25.891 16.938 1 90.5 178 SER B N 1
ATOM 4325 C CA . SER B 1 178 ? 7.719 27.125 17.703 1 90.5 178 SER B CA 1
ATOM 4326 C C . SER B 1 178 ? 8.414 28.266 16.953 1 90.5 178 SER B C 1
ATOM 4328 O O . SER B 1 178 ? 8.25 29.438 17.297 1 90.5 178 SER B O 1
ATOM 4330 N N . SER B 1 179 ? 9.148 27.906 15.984 1 88.62 179 SER B N 1
ATOM 4331 C CA . SER B 1 179 ? 9.961 28.906 15.297 1 88.62 179 SER B CA 1
ATOM 4332 C C . SER B 1 179 ? 9.094 29.984 14.664 1 88.62 179 SER B C 1
ATOM 4334 O O . SER B 1 179 ? 9.461 31.156 14.648 1 88.62 179 SER B O 1
ATOM 4336 N N . GLY B 1 180 ? 7.961 29.594 14.219 1 87.62 180 GLY B N 1
ATOM 4337 C CA . GLY B 1 180 ? 7.074 30.547 13.578 1 87.62 180 GLY B CA 1
ATOM 4338 C C . GLY B 1 180 ? 6.559 31.609 14.523 1 87.62 180 GLY B C 1
ATOM 4339 O O . GLY B 1 180 ? 6.738 32.812 14.273 1 87.62 180 GLY B O 1
ATOM 4340 N N . TYR B 1 181 ? 5.98 31.156 15.602 1 91.69 181 TYR B N 1
ATOM 4341 C CA . TYR B 1 181 ? 5.406 32.156 16.5 1 91.69 181 TYR B CA 1
ATOM 4342 C C . TYR B 1 181 ? 6.496 32.844 17.312 1 91.69 181 TYR B C 1
ATOM 4344 O O . TYR B 1 181 ? 6.32 33.969 17.766 1 91.69 181 TYR B O 1
ATOM 4352 N N . LYS B 1 182 ? 7.652 32.25 17.484 1 92.5 182 LYS B N 1
ATOM 4353 C CA . LYS B 1 182 ? 8.781 32.938 18.109 1 92.5 182 LYS B CA 1
ATOM 4354 C C . LYS B 1 182 ? 9.258 34.125 17.266 1 92.5 182 LYS B C 1
ATOM 4356 O O . LYS B 1 182 ? 9.555 35.188 17.797 1 92.5 182 LYS B O 1
ATOM 4361 N N . LYS B 1 183 ? 9.32 33.875 16.016 1 91.44 183 LYS B N 1
ATOM 4362 C CA . LYS B 1 183 ? 9.703 34.938 15.117 1 91.44 183 LYS B CA 1
ATOM 4363 C C . LYS B 1 183 ? 8.672 36.062 15.141 1 91.44 183 LYS B C 1
ATOM 4365 O O . LYS B 1 183 ? 9.039 37.25 15.125 1 91.44 183 LYS B O 1
ATOM 4370 N N . LEU B 1 184 ? 7.465 35.719 15.109 1 92.94 184 LEU B N 1
ATOM 4371 C CA . LEU B 1 184 ? 6.406 36.719 15.203 1 92.94 184 LEU B CA 1
ATOM 4372 C C . LEU B 1 184 ? 6.555 37.562 16.469 1 92.94 184 LEU B C 1
ATOM 4374 O O . LEU B 1 184 ? 6.395 38.781 16.438 1 92.94 184 LEU B O 1
ATOM 4378 N N . PHE B 1 185 ? 6.848 36.938 17.578 1 95.44 185 PHE B N 1
ATOM 4379 C CA . PHE B 1 185 ? 7.023 37.656 18.844 1 95.44 185 PHE B CA 1
ATOM 4380 C C . PHE B 1 185 ? 8.227 38.594 18.781 1 95.44 185 PHE B C 1
ATOM 4382 O O . PHE B 1 185 ? 8.164 39.719 19.25 1 95.44 185 PHE B O 1
ATOM 4389 N N . GLU B 1 186 ? 9.281 38.125 18.234 1 94.81 186 GLU B N 1
ATOM 4390 C CA . GLU B 1 186 ? 10.484 38.938 18.078 1 94.81 186 GLU B CA 1
ATOM 4391 C C . GLU B 1 186 ? 10.195 40.188 17.234 1 94.81 186 GLU B C 1
ATOM 4393 O O . GLU B 1 186 ? 10.672 41.281 17.562 1 94.81 186 GLU B O 1
ATOM 4398 N N . ASP B 1 187 ? 9.523 40 16.234 1 95.06 187 ASP B N 1
ATOM 4399 C CA . ASP B 1 187 ? 9.148 41.125 15.398 1 95.06 187 ASP B CA 1
ATOM 4400 C C . ASP B 1 187 ? 8.297 42.125 16.172 1 95.06 187 ASP B C 1
ATOM 4402 O O . ASP B 1 187 ? 8.484 43.344 16.062 1 95.06 187 ASP B O 1
ATOM 4406 N N . LEU B 1 188 ? 7.371 41.594 16.875 1 96.12 188 LEU B N 1
ATOM 4407 C CA . LEU B 1 188 ? 6.516 42.438 17.703 1 96.12 188 LEU B CA 1
ATOM 4408 C C . LEU B 1 188 ? 7.34 43.219 18.734 1 96.12 188 LEU B C 1
ATOM 4410 O O . LEU B 1 188 ? 7.102 44.406 18.969 1 96.12 188 LEU B O 1
ATOM 4414 N N . GLN B 1 189 ? 8.289 42.531 19.328 1 95.38 189 GLN B N 1
ATOM 4415 C CA . GLN B 1 189 ? 9.156 43.188 20.312 1 95.38 189 GLN B CA 1
ATOM 4416 C C . GLN B 1 189 ? 9.992 44.281 19.672 1 95.38 189 GLN B C 1
ATOM 4418 O O . GLN B 1 189 ? 10.188 45.344 20.266 1 95.38 189 GLN B O 1
ATOM 4423 N N . ALA B 1 190 ? 10.484 44.031 18.562 1 95.19 190 ALA B N 1
ATOM 4424 C CA . ALA B 1 190 ? 11.258 45.031 17.844 1 95.19 190 ALA B CA 1
ATOM 4425 C C . ALA B 1 190 ? 10.414 46.25 17.516 1 95.19 190 ALA B C 1
ATOM 4427 O O . ALA B 1 190 ? 10.875 47.375 17.656 1 95.19 190 ALA B O 1
ATOM 4428 N N . GLU B 1 191 ? 9.273 46 17.125 1 95.19 191 GLU B N 1
ATOM 4429 C CA . GLU B 1 191 ? 8.367 47.094 16.828 1 95.19 191 GLU B CA 1
ATOM 4430 C C . GLU B 1 191 ? 7.992 47.844 18.078 1 95.19 191 GLU B C 1
ATOM 4432 O O . GLU B 1 191 ? 7.801 49.062 18.047 1 95.19 191 GLU B O 1
ATOM 4437 N N . ALA B 1 192 ? 7.824 47.094 19.156 1 94.69 192 ALA B N 1
ATOM 4438 C CA . ALA B 1 192 ? 7.484 47.719 20.438 1 94.69 192 ALA B CA 1
ATOM 4439 C C . ALA B 1 192 ? 8.539 48.75 20.844 1 94.69 192 ALA B C 1
ATOM 4441 O O . ALA B 1 192 ? 8.203 49.781 21.438 1 94.69 192 ALA B O 1
ATOM 4442 N N . GLY B 1 193 ? 9.773 48.5 20.609 1 92.69 193 GLY B N 1
ATOM 4443 C CA . GLY B 1 193 ? 10.852 49.406 20.938 1 92.69 193 GLY B CA 1
ATOM 4444 C C . GLY B 1 193 ? 10.758 50.719 20.188 1 92.69 193 GLY B C 1
ATOM 4445 O O . GLY B 1 193 ? 11.297 51.75 20.641 1 92.69 193 GLY B O 1
ATOM 4446 N N . GLN B 1 194 ? 10.078 50.719 19.109 1 93.12 194 GLN B N 1
ATOM 4447 C CA . GLN B 1 194 ? 9.984 51.875 18.266 1 93.12 194 GLN B CA 1
ATOM 4448 C C . GLN B 1 194 ? 8.664 52.625 18.484 1 93.12 194 GLN B C 1
ATOM 4450 O O . GLN B 1 194 ? 8.461 53.719 17.969 1 93.12 194 GLN B O 1
ATOM 4455 N N . LEU B 1 195 ? 7.844 52 19.234 1 94.12 195 LEU B N 1
ATOM 4456 C CA . LEU B 1 195 ? 6.516 52.562 19.438 1 94.12 195 LEU B CA 1
ATOM 4457 C C . LEU B 1 195 ? 6.586 53.812 20.297 1 94.12 195 LEU B C 1
ATOM 4459 O O . LEU B 1 195 ? 7.316 53.875 21.281 1 94.12 195 LEU B O 1
ATOM 4463 N N . ARG B 1 196 ? 5.91 54.906 19.875 1 94.19 196 ARG B N 1
ATOM 4464 C CA . ARG B 1 196 ? 5.762 56.156 20.609 1 94.19 196 ARG B CA 1
ATOM 4465 C C . ARG B 1 196 ? 4.293 56.531 20.781 1 94.19 196 ARG B C 1
ATOM 4467 O O . ARG B 1 196 ? 3.762 57.344 20.031 1 94.19 196 ARG B O 1
ATOM 4474 N N . PRO B 1 197 ? 3.736 55.875 21.844 1 96.06 197 PRO B N 1
ATOM 4475 C CA . PRO B 1 197 ? 2.305 56.125 22.031 1 96.06 197 PRO B CA 1
ATOM 4476 C C . PRO B 1 197 ? 1.987 57.562 22.391 1 96.06 197 PRO B C 1
ATOM 4478 O O . PRO B 1 197 ? 2.789 58.219 23.047 1 96.06 197 PRO B O 1
ATOM 4481 N N . LYS B 1 198 ? 0.773 58 21.922 1 96.06 198 LYS B N 1
ATOM 4482 C CA . LYS B 1 198 ? 0.242 59.312 22.25 1 96.06 198 LYS B CA 1
ATOM 4483 C C . LYS B 1 198 ? -1.117 59.188 22.938 1 96.06 198 LYS B C 1
ATOM 4485 O O . LYS B 1 198 ? -1.764 58.156 22.891 1 96.06 198 LYS B O 1
ATOM 4490 N N . ALA B 1 199 ? -1.427 60.344 23.578 1 96.44 199 ALA B N 1
ATOM 4491 C CA . ALA B 1 199 ? -2.746 60.375 24.219 1 96.44 199 ALA B CA 1
ATOM 4492 C C . ALA B 1 199 ? -3.846 60.094 23.188 1 96.44 199 ALA B C 1
ATOM 4494 O O . ALA B 1 199 ? -3.834 60.656 22.094 1 96.44 199 ALA B O 1
ATOM 4495 N N . GLY B 1 200 ? -4.719 59.219 23.562 1 96.62 200 GLY B N 1
ATOM 4496 C CA . GLY B 1 200 ? -5.805 58.844 22.656 1 96.62 200 GLY B CA 1
ATOM 4497 C C . GLY B 1 200 ? -5.586 57.531 21.953 1 96.62 200 GLY B C 1
ATOM 4498 O O . GLY B 1 200 ? -6.539 56.906 21.484 1 96.62 200 GLY B O 1
ATOM 4499 N N . ASP B 1 201 ? -4.297 57.094 21.875 1 97.38 201 ASP B N 1
ATOM 4500 C CA . ASP B 1 201 ? -3.971 55.844 21.234 1 97.38 201 ASP B CA 1
ATOM 4501 C C . ASP B 1 201 ? -4.434 54.656 22.078 1 97.38 201 ASP B C 1
ATOM 4503 O O . ASP B 1 201 ? -4.555 54.75 23.297 1 97.38 201 ASP B O 1
ATOM 4507 N N . THR B 1 202 ? -4.801 53.625 21.422 1 98.19 202 THR B N 1
ATOM 4508 C CA . THR B 1 202 ? -5.012 52.375 22.109 1 98.19 202 THR B CA 1
ATOM 4509 C C . THR B 1 202 ? -3.809 51.438 21.922 1 98.19 202 THR B C 1
ATOM 4511 O O . THR B 1 202 ? -3.369 51.219 20.797 1 98.19 202 THR B O 1
ATOM 4514 N N . VAL B 1 203 ? -3.242 51 23 1 98.19 203 VAL B N 1
ATOM 4515 C CA . VAL B 1 203 ? -2.094 50.094 22.938 1 98.19 203 VAL B CA 1
ATOM 4516 C C . VAL B 1 203 ? -2.424 48.812 23.672 1 98.19 203 VAL B C 1
ATOM 4518 O O . VAL B 1 203 ? -3.402 48.719 24.422 1 98.19 203 VAL B O 1
ATOM 4521 N N . TYR B 1 204 ? -1.7 47.781 23.406 1 98.38 204 TYR B N 1
ATOM 4522 C CA . TYR B 1 204 ? -1.888 46.438 23.953 1 98.38 204 TYR B CA 1
ATOM 4523 C C . TYR B 1 204 ? -0.57 45.875 24.453 1 98.38 204 TYR B C 1
ATOM 4525 O O . TYR B 1 204 ? 0.45 45.938 23.766 1 98.38 204 TYR B O 1
ATOM 4533 N N . PRO B 1 205 ? -0.589 45.375 25.719 1 98.12 205 PRO B N 1
ATOM 4534 C CA . PRO B 1 205 ? 0.638 44.719 26.172 1 98.12 205 PRO B CA 1
ATOM 4535 C C . PRO B 1 205 ? 0.912 43.406 25.438 1 98.12 205 PRO B C 1
ATOM 4537 O O . PRO B 1 205 ? -0.018 42.625 25.156 1 98.12 205 PRO B O 1
ATOM 4540 N N . LEU B 1 206 ? 2.145 43.125 25.125 1 97.12 206 LEU B N 1
ATOM 4541 C CA . LEU B 1 206 ? 2.555 41.875 24.484 1 97.12 206 LEU B CA 1
ATOM 4542 C C . LEU B 1 206 ? 2.607 40.719 25.5 1 97.12 206 LEU B C 1
ATOM 4544 O O . LEU B 1 206 ? 2.447 39.562 25.141 1 97.12 206 LEU B O 1
ATOM 4548 N N . GLN B 1 207 ? 2.934 41.062 26.656 1 96.62 207 GLN B N 1
ATOM 4549 C CA . GLN B 1 207 ? 2.961 40.188 27.828 1 96.62 207 GLN B CA 1
ATOM 4550 C C . GLN B 1 207 ? 2.326 40.875 29.031 1 96.62 207 GLN B C 1
ATOM 4552 O O . GLN B 1 207 ? 2.043 42.062 29 1 96.62 207 GLN B O 1
ATOM 4557 N N . THR B 1 208 ? 2.119 40.031 30.031 1 97.69 208 THR B N 1
ATOM 4558 C CA . THR B 1 208 ? 1.582 40.594 31.25 1 97.69 208 THR B CA 1
ATOM 4559 C C . THR B 1 208 ? 2.498 41.688 31.781 1 97.69 208 THR B C 1
ATOM 4561 O O . THR B 1 208 ? 3.713 41.531 31.875 1 97.69 208 THR B O 1
ATOM 4564 N N . VAL B 1 209 ? 1.87 42.844 32.062 1 96.81 209 VAL B N 1
ATOM 4565 C CA . VAL B 1 209 ? 2.656 43.969 32.594 1 96.81 209 VAL B CA 1
ATOM 4566 C C . VAL B 1 209 ? 2.119 44.375 33.969 1 96.81 209 VAL B C 1
ATOM 4568 O O . VAL B 1 209 ? 0.943 44.188 34.25 1 96.81 209 VAL B O 1
ATOM 4571 N N . GLU B 1 210 ? 2.957 45 34.688 1 96.31 210 GLU B N 1
ATOM 4572 C CA . GLU B 1 210 ? 2.557 45.531 36 1 96.31 210 GLU B CA 1
ATOM 4573 C C . GLU B 1 210 ? 1.843 46.875 35.875 1 96.31 210 GLU B C 1
ATOM 4575 O O . GLU B 1 210 ? 2.172 47.656 35 1 96.31 210 GLU B O 1
ATOM 4580 N N . LEU B 1 211 ? 0.9 47.031 36.719 1 97.19 211 LEU B N 1
ATOM 4581 C CA . LEU B 1 211 ? 0.223 48.312 36.781 1 97.19 211 LEU B CA 1
ATOM 4582 C C . LEU B 1 211 ? 0.456 49.031 38.094 1 97.19 211 LEU B C 1
ATOM 4584 O O . LEU B 1 211 ? 0.666 48.344 39.125 1 97.19 211 LEU B O 1
ATOM 4588 N N . TYR B 1 212 ? 0.392 50.375 38.062 1 96.56 212 TYR B N 1
ATOM 4589 C CA . TYR B 1 212 ? 0.625 51.219 39.219 1 96.56 212 TYR B CA 1
ATOM 4590 C C . TYR B 1 212 ? -0.457 52.281 39.344 1 96.56 212 TYR B C 1
ATOM 4592 O O . TYR B 1 212 ? -0.931 52.812 38.344 1 96.56 212 TYR B O 1
ATOM 4600 N N . LEU B 1 213 ? -0.85 52.562 40.594 1 94.88 213 LEU B N 1
ATOM 4601 C CA . LEU B 1 213 ? -1.874 53.562 40.812 1 94.88 213 LEU B CA 1
ATOM 4602 C C . LEU B 1 213 ? -1.302 54.969 40.594 1 94.88 213 LEU B C 1
ATOM 4604 O O . LEU B 1 213 ? -2.023 55.875 40.188 1 94.88 213 LEU B O 1
ATOM 4608 N N . ASP B 1 214 ? -0.041 55 40.969 1 92.25 214 ASP B N 1
ATOM 4609 C CA . ASP B 1 214 ? 0.698 56.25 40.75 1 92.25 214 ASP B CA 1
ATOM 4610 C C . ASP B 1 214 ? 1.861 56.031 39.781 1 92.25 214 ASP B C 1
ATOM 4612 O O . ASP B 1 214 ? 2.221 54.875 39.5 1 92.25 214 ASP B O 1
ATOM 4616 N N . GLU B 1 215 ? 2.332 57.156 39.25 1 90.81 215 GLU B N 1
ATOM 4617 C CA . GLU B 1 215 ? 3.477 57.031 38.344 1 90.81 215 GLU B CA 1
ATOM 4618 C C . GLU B 1 215 ? 4.578 56.188 39 1 90.81 215 GLU B C 1
ATOM 4620 O O . GLU B 1 215 ? 4.992 56.438 40.125 1 90.81 215 GLU B O 1
ATOM 4625 N N . PRO B 1 216 ? 4.945 55.188 38.188 1 84.56 216 PRO B N 1
ATOM 4626 C CA . PRO B 1 216 ? 5.875 54.219 38.781 1 84.56 216 PRO B CA 1
ATOM 4627 C C . PRO B 1 216 ? 7.23 54.844 39.125 1 84.56 216 PRO B C 1
ATOM 4629 O O . PRO B 1 216 ? 7.777 55.625 38.344 1 84.56 216 PRO B O 1
ATOM 4632 N N . LYS B 1 217 ? 7.656 54.688 40.375 1 83.19 217 LYS B N 1
ATOM 4633 C CA . LYS B 1 217 ? 8.992 55 40.875 1 83.19 217 LYS B CA 1
ATOM 4634 C C . LYS B 1 217 ? 9.75 53.719 41.219 1 83.19 217 LYS B C 1
ATOM 4636 O O . LYS B 1 217 ? 9.148 52.656 41.438 1 83.19 217 LYS B O 1
ATOM 4641 N N . ASP B 1 218 ? 11.039 53.875 41.188 1 79.5 218 ASP B N 1
ATOM 4642 C CA . ASP B 1 218 ? 11.852 52.719 41.531 1 79.5 218 ASP B CA 1
ATOM 4643 C C . ASP B 1 218 ? 11.508 52.188 42.938 1 79.5 218 ASP B C 1
ATOM 4645 O O . ASP B 1 218 ? 11.344 52.969 43.875 1 79.5 218 ASP B O 1
ATOM 4649 N N . GLY B 1 219 ? 11.227 50.969 43.062 1 81.62 219 GLY B N 1
ATOM 4650 C CA . GLY B 1 219 ? 11.031 50.344 44.344 1 81.62 219 GLY B CA 1
ATOM 4651 C C . GLY B 1 219 ? 9.57 50.219 44.75 1 81.62 219 GLY B C 1
ATOM 4652 O O . GLY B 1 219 ? 9.242 49.625 45.781 1 81.62 219 GLY B O 1
ATOM 4653 N N . VAL B 1 220 ? 8.656 50.875 44.031 1 85.81 220 VAL B N 1
ATOM 4654 C CA . VAL B 1 220 ? 7.234 50.844 44.375 1 85.81 220 VAL B CA 1
ATOM 4655 C C . VAL B 1 220 ? 6.641 49.5 43.906 1 85.81 220 VAL B C 1
ATOM 4657 O O . VAL B 1 220 ? 6.965 49.031 42.812 1 85.81 220 VAL B O 1
ATOM 4660 N N . LYS B 1 221 ? 5.895 48.906 44.875 1 91.25 221 LYS B N 1
ATOM 4661 C CA . LYS B 1 221 ? 5.242 47.656 44.531 1 91.25 221 LYS B CA 1
ATOM 4662 C C . LYS B 1 221 ? 4.078 47.875 43.562 1 91.25 221 LYS B C 1
ATOM 4664 O O . LYS B 1 221 ? 3.33 48.844 43.719 1 91.25 221 LYS B O 1
ATOM 4669 N N . ALA B 1 222 ? 3.939 46.938 42.656 1 94.62 222 ALA B N 1
ATOM 4670 C CA . ALA B 1 222 ? 2.861 47 41.688 1 94.62 222 ALA B CA 1
ATOM 4671 C C . ALA B 1 222 ? 1.501 46.812 42.344 1 94.62 222 ALA B C 1
ATOM 4673 O O . ALA B 1 222 ? 1.382 46.094 43.344 1 94.62 222 ALA B O 1
ATOM 4674 N N . ALA B 1 223 ? 0.483 47.531 41.812 1 96.44 223 ALA B N 1
ATOM 4675 C CA . ALA B 1 223 ? -0.878 47.469 42.312 1 96.44 223 ALA B CA 1
ATOM 4676 C C . ALA B 1 223 ? -1.702 46.406 41.594 1 96.44 223 ALA B C 1
ATOM 4678 O O . ALA B 1 223 ? -2.891 46.25 41.875 1 96.44 223 ALA B O 1
ATOM 4679 N N . GLY B 1 224 ? -1.125 45.719 40.688 1 97.38 224 GLY B N 1
ATOM 4680 C CA . GLY B 1 224 ? -1.795 44.688 39.906 1 97.38 224 GLY B CA 1
ATOM 4681 C C . GLY B 1 224 ? -1.067 44.375 38.594 1 97.38 224 GLY B C 1
ATOM 4682 O O . GLY B 1 224 ? 0.127 44.656 38.469 1 97.38 224 GLY B O 1
ATOM 4683 N N . LYS B 1 225 ? -1.78 43.625 37.781 1 97.75 225 LYS B N 1
ATOM 4684 C CA . LYS B 1 225 ? -1.224 43.219 36.5 1 97.75 225 LYS B CA 1
ATOM 4685 C C . LYS B 1 225 ? -2.256 43.375 35.375 1 97.75 225 LYS B C 1
ATOM 4687 O O . LYS B 1 225 ? -3.445 43.125 35.594 1 97.75 225 LYS B O 1
ATOM 4692 N N . VAL B 1 226 ? -1.792 43.875 34.25 1 98.06 226 VAL B N 1
ATOM 4693 C CA . VAL B 1 226 ? -2.594 43.906 33.031 1 98.06 226 VAL B CA 1
ATOM 4694 C C . VAL B 1 226 ? -2.189 42.75 32.125 1 98.06 226 VAL B C 1
ATOM 4696 O O . VAL B 1 226 ? -1.017 42.594 31.75 1 98.06 226 VAL B O 1
ATOM 4699 N N . ILE B 1 227 ? -3.145 41.938 31.719 1 97.44 227 ILE B N 1
ATOM 4700 C CA . ILE B 1 227 ? -2.869 40.719 30.953 1 97.44 227 ILE B CA 1
ATOM 4701 C C . ILE B 1 227 ? -2.633 41.094 29.484 1 97.44 227 ILE B C 1
ATOM 4703 O O . ILE B 1 227 ? -3.162 42.094 29 1 97.44 227 ILE B O 1
ATOM 4707 N N . ALA B 1 228 ? -1.862 40.25 28.859 1 97.88 228 ALA B N 1
ATOM 4708 C CA . ALA B 1 228 ? -1.527 40.469 27.453 1 97.88 228 ALA B CA 1
ATOM 4709 C C . ALA B 1 228 ? -2.787 40.656 26.609 1 97.88 228 ALA B C 1
ATOM 4711 O O . ALA B 1 228 ? -3.814 40.031 26.891 1 97.88 228 ALA B O 1
ATOM 4712 N N . ALA B 1 229 ? -2.719 41.531 25.594 1 97.88 229 ALA B N 1
ATOM 4713 C CA . ALA B 1 229 ? -3.754 41.75 24.578 1 97.88 229 ALA B CA 1
ATOM 4714 C C . ALA B 1 229 ? -4.926 42.531 25.156 1 97.88 229 ALA B C 1
ATOM 4716 O O . ALA B 1 229 ? -5.969 42.656 24.516 1 97.88 229 ALA B O 1
ATOM 4717 N N . THR B 1 230 ? -4.812 43.062 26.375 1 98.31 230 THR B N 1
ATOM 4718 C CA . THR B 1 230 ? -5.848 43.906 26.953 1 98.31 230 THR B CA 1
ATOM 4719 C C . THR B 1 230 ? -5.77 45.312 26.375 1 98.31 230 THR B C 1
ATOM 4721 O O . THR B 1 230 ? -4.703 45.938 26.375 1 98.31 230 THR B O 1
ATOM 4724 N N . PRO B 1 231 ? -6.844 45.812 25.875 1 98.25 231 PRO B N 1
ATOM 4725 C CA . PRO B 1 231 ? -6.809 47.188 25.344 1 98.25 231 PRO B CA 1
ATOM 4726 C C . PRO B 1 231 ? -6.574 48.219 26.422 1 98.25 231 PRO B C 1
ATOM 4728 O O . PRO B 1 231 ? -7.219 48.188 27.469 1 98.25 231 PRO B O 1
ATOM 4731 N N . MET B 1 232 ? -5.645 49.125 26.156 1 98.38 232 MET B N 1
ATOM 4732 C CA . MET B 1 232 ? -5.328 50.25 27.031 1 98.38 232 MET B CA 1
ATOM 4733 C C . MET B 1 232 ? -5.359 51.562 26.266 1 98.38 232 MET B C 1
ATOM 4735 O O . MET B 1 232 ? -4.598 51.75 25.312 1 98.38 232 MET B O 1
ATOM 4739 N N . VAL B 1 233 ? -6.258 52.438 26.703 1 98.19 233 VAL B N 1
ATOM 4740 C CA . VAL B 1 233 ? -6.301 53.75 26.062 1 98.19 233 VAL B CA 1
ATOM 4741 C C . VAL B 1 233 ? -5.332 54.688 26.766 1 98.19 233 VAL B C 1
ATOM 4743 O O . VAL B 1 233 ? -5.457 54.938 27.969 1 98.19 233 VAL B O 1
ATOM 4746 N N . VAL B 1 234 ? -4.438 55.219 26.031 1 98.19 234 VAL B N 1
ATOM 4747 C CA . VAL B 1 234 ? -3.42 56.094 26.594 1 98.19 234 VAL B CA 1
ATOM 4748 C C . VAL B 1 234 ? -4.031 57.469 26.922 1 98.19 234 VAL B C 1
ATOM 4750 O O . VAL B 1 234 ? -4.652 58.094 26.062 1 98.19 234 VAL B O 1
ATOM 4753 N N . GLU B 1 235 ? -3.834 57.875 28.172 1 97.69 235 GLU B N 1
ATOM 4754 C CA . GLU B 1 235 ? -4.332 59.188 28.578 1 97.69 235 GLU B CA 1
ATOM 4755 C C . GLU B 1 235 ? -3.201 60.219 28.688 1 97.69 235 GLU B C 1
ATOM 4757 O O . GLU B 1 235 ? -3.4 61.375 28.406 1 97.69 235 GLU B O 1
ATOM 4762 N N . ALA B 1 236 ? -2.068 59.719 29.125 1 96.62 236 ALA B N 1
ATOM 4763 C CA . ALA B 1 236 ? -0.913 60.594 29.266 1 96.62 236 ALA B CA 1
ATOM 4764 C C . ALA B 1 236 ? 0.392 59.812 29.156 1 96.62 236 ALA B C 1
ATOM 4766 O O . ALA B 1 236 ? 0.421 58.594 29.406 1 96.62 236 ALA B O 1
ATOM 4767 N N . VAL B 1 237 ? 1.397 60.5 28.719 1 95.81 237 VAL B N 1
ATOM 4768 C CA . VAL B 1 237 ? 2.734 59.938 28.609 1 95.81 237 VAL B CA 1
ATOM 4769 C C . VAL B 1 237 ? 3.701 60.688 29.516 1 95.81 237 VAL B C 1
ATOM 4771 O O . VAL B 1 237 ? 3.746 61.906 29.5 1 95.81 237 VAL B O 1
ATOM 4774 N N . SER B 1 238 ? 4.352 60 30.312 1 93.5 238 SER B N 1
ATOM 4775 C CA . SER B 1 238 ? 5.371 60.594 31.188 1 93.5 238 SER B CA 1
ATOM 4776 C C . SER B 1 238 ? 6.672 59.781 31.125 1 93.5 238 SER B C 1
ATOM 4778 O O . SER B 1 238 ? 6.875 58.875 31.906 1 93.5 238 SER B O 1
ATOM 4780 N N . GLY B 1 239 ? 7.602 60.188 30.219 1 88.56 239 GLY B N 1
ATOM 4781 C CA . GLY B 1 239 ? 8.859 59.5 30.078 1 88.56 239 GLY B CA 1
ATOM 4782 C C . GLY B 1 239 ? 8.688 58.031 29.688 1 88.56 239 GLY B C 1
ATOM 4783 O O . GLY B 1 239 ? 8.141 57.719 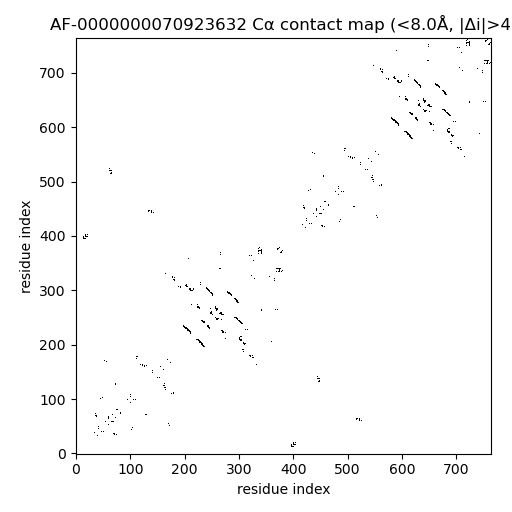28.625 1 88.56 239 GLY B O 1
ATOM 4784 N N . LYS B 1 240 ? 9.062 57.156 30.688 1 91.38 240 LYS B N 1
ATOM 4785 C CA . LYS B 1 240 ? 9.008 55.719 30.422 1 91.38 240 LYS B CA 1
ATOM 4786 C C . LYS B 1 240 ? 7.727 55.125 30.969 1 91.38 240 LYS B C 1
ATOM 4788 O O . LYS B 1 240 ? 7.613 53.906 31.078 1 91.38 240 LYS B O 1
ATOM 4793 N N . ALA B 1 241 ? 6.828 56 31.281 1 95.25 241 ALA B N 1
ATOM 4794 C CA . ALA B 1 241 ? 5.566 55.531 31.844 1 95.25 241 ALA B CA 1
ATOM 4795 C C . ALA B 1 241 ? 4.375 56.062 31.062 1 95.25 241 ALA B C 1
ATOM 4797 O O . ALA B 1 241 ? 4.457 57.156 30.484 1 95.25 241 ALA B O 1
ATOM 4798 N N . LEU B 1 242 ? 3.35 55.312 31.047 1 97 242 LEU B N 1
ATOM 4799 C CA . LEU B 1 242 ? 2.096 55.719 30.406 1 97 242 LEU B CA 1
ATOM 4800 C C . LEU B 1 242 ? 0.942 55.656 31.406 1 97 242 LEU B C 1
ATOM 4802 O O . LEU B 1 242 ? 0.839 54.719 32.188 1 97 242 LEU B O 1
ATOM 4806 N N . GLN B 1 243 ? 0.202 56.719 31.406 1 97.81 243 GLN B N 1
ATOM 4807 C CA . GLN B 1 243 ? -1.096 56.594 32.062 1 97.81 243 GLN B CA 1
ATOM 4808 C C . GLN B 1 243 ? -2.152 56.031 31.125 1 97.81 243 GLN B C 1
ATOM 4810 O O . GLN B 1 243 ? -2.338 56.562 30.016 1 97.81 243 GLN B O 1
ATOM 4815 N N . VAL B 1 244 ? -2.801 55 31.547 1 98.31 244 VAL B N 1
ATOM 4816 C CA . VAL B 1 244 ? -3.729 54.344 30.641 1 98.31 244 VAL B CA 1
ATOM 4817 C C . VAL B 1 244 ? -5.074 54.156 31.328 1 98.31 244 VAL B C 1
ATOM 4819 O O . VAL B 1 244 ? -5.141 54.031 32.562 1 98.31 244 VAL B O 1
ATOM 4822 N N . LYS B 1 245 ? -6.066 54.188 30.516 1 98.31 245 LYS B N 1
ATOM 4823 C CA . LYS B 1 245 ? -7.426 53.875 30.953 1 98.31 245 LYS B CA 1
ATOM 4824 C C . LYS B 1 245 ? -7.816 52.438 30.562 1 98.31 245 LYS B C 1
ATOM 4826 O O . LYS B 1 245 ? -7.676 52.062 29.406 1 98.31 245 LYS B O 1
ATOM 4831 N N . LEU B 1 246 ? -8.258 51.688 31.5 1 97.88 246 LEU B N 1
ATOM 4832 C CA . LEU B 1 246 ? -8.703 50.281 31.328 1 97.88 246 LEU B CA 1
ATOM 4833 C C . LEU B 1 246 ? -10.203 50.156 31.578 1 97.88 246 LEU B C 1
ATOM 4835 O O . LEU B 1 246 ? -10.758 50.875 32.438 1 97.88 246 LEU B O 1
ATOM 4839 N N . GLU B 1 247 ? -10.773 49.375 30.797 1 96.38 247 GLU B N 1
ATOM 4840 C CA . GLU B 1 247 ? -12.203 49.094 30.969 1 96.38 247 GLU B CA 1
ATOM 4841 C C . GLU B 1 247 ? -12.453 47.594 31.062 1 96.38 247 GLU B C 1
ATOM 4843 O O . GLU B 1 247 ? -11.688 46.781 30.516 1 96.38 247 GLU B O 1
ATOM 4848 N N . GLY B 1 248 ? -13.531 47.188 31.797 1 96.69 248 GLY B N 1
ATOM 4849 C CA . GLY B 1 248 ? -13.922 45.781 31.953 1 96.69 248 GLY B CA 1
ATOM 4850 C C . GLY B 1 248 ? -15.109 45.594 32.875 1 96.69 248 GLY B C 1
ATOM 4851 O O . GLY B 1 248 ? -15.844 46.531 33.156 1 96.69 248 GLY B O 1
ATOM 4852 N N . TRP B 1 249 ? -15.289 44.344 33.219 1 96.81 249 TRP B N 1
ATOM 4853 C CA . TRP B 1 249 ? -16.422 44 34.062 1 96.81 249 TRP B CA 1
ATOM 4854 C C . TRP B 1 249 ? -15.93 43.312 35.344 1 96.81 249 TRP B C 1
ATOM 4856 O O . TRP B 1 249 ? -14.961 42.562 35.312 1 96.81 249 TRP B O 1
ATOM 4866 N N . GLN B 1 250 ? -16.578 43.562 36.375 1 96.56 250 GLN B N 1
ATOM 4867 C CA . GLN B 1 250 ? -16.297 42.938 37.656 1 96.56 250 GLN B CA 1
ATOM 4868 C C . GLN B 1 250 ? -17.5 42.125 38.156 1 96.56 250 GLN B C 1
ATOM 4870 O O . GLN B 1 250 ? -18.656 42.562 38 1 96.56 250 GLN B O 1
ATOM 4875 N N . GLN B 1 251 ? -17.266 41.031 38.625 1 95.25 251 GLN B N 1
ATOM 4876 C CA . GLN B 1 251 ? -18.297 40.219 39.25 1 95.25 251 GLN B CA 1
ATOM 4877 C C . GLN B 1 251 ? -18.391 40.469 40.75 1 95.25 251 GLN B C 1
ATOM 4879 O O . GLN B 1 251 ? -17.375 40.594 41.438 1 95.25 251 GLN B O 1
ATOM 4884 N N . GLU B 1 252 ? -19.609 40.469 41.156 1 94.31 252 GLU B N 1
ATOM 4885 C CA . GLU B 1 252 ? -19.797 40.625 42.594 1 94.31 252 GLU B CA 1
ATOM 4886 C C . GLU B 1 252 ? -19.156 39.469 43.344 1 94.31 252 GLU B C 1
ATOM 4888 O O . GLU B 1 252 ? -19.406 38.312 43.031 1 94.31 252 GLU B O 1
ATOM 4893 N N . GLY B 1 253 ? -18.312 39.812 44.281 1 92.25 253 GLY B N 1
ATOM 4894 C CA . GLY B 1 253 ? -17.594 38.812 45.031 1 92.25 253 GLY B CA 1
ATOM 4895 C C . GLY B 1 253 ? -16.203 38.531 44.531 1 92.25 253 GLY B C 1
ATOM 4896 O O . GLY B 1 253 ? -15.391 37.875 45.188 1 92.25 253 GLY B O 1
ATOM 4897 N N . ALA B 1 254 ? -15.945 38.906 43.344 1 92.06 254 ALA B N 1
ATOM 4898 C CA . ALA B 1 254 ? -14.625 38.75 42.719 1 92.06 254 ALA B CA 1
ATOM 4899 C C . ALA B 1 254 ? -14.164 40.062 42.094 1 92.06 254 ALA B C 1
ATOM 4901 O O . ALA B 1 254 ? -13.797 40.094 40.906 1 92.06 254 ALA B O 1
ATOM 4902 N N . GLU B 1 255 ? -14 41 42.875 1 93.31 255 GLU B N 1
ATOM 4903 C CA . GLU B 1 255 ? -13.789 42.344 42.344 1 93.31 255 GLU B CA 1
ATOM 4904 C C . GLU B 1 255 ? -12.312 42.594 42.062 1 93.31 255 GLU B C 1
ATOM 4906 O O . GLU B 1 255 ? -11.961 43.625 41.469 1 93.31 255 GLU B O 1
ATOM 4911 N N . ARG B 1 256 ? -11.492 41.625 42.375 1 95.62 256 ARG B N 1
ATOM 4912 C CA . ARG B 1 256 ? -10.055 41.75 42.125 1 95.62 256 ARG B CA 1
ATOM 4913 C C . ARG B 1 256 ? -9.742 41.594 40.656 1 95.62 256 ARG B C 1
ATOM 4915 O O . ARG B 1 256 ? -8.648 41.938 40.188 1 95.62 256 ARG B O 1
ATOM 4922 N N . MET B 1 257 ? -10.75 41.094 40 1 96 257 MET B N 1
ATOM 4923 C CA . MET B 1 257 ? -10.516 40.844 38.594 1 96 257 MET B CA 1
ATOM 4924 C C . MET B 1 257 ? -11.422 41.688 37.719 1 96 257 MET B C 1
ATOM 4926 O O . MET B 1 257 ? -12.602 41.875 38.031 1 96 257 MET B O 1
ATOM 4930 N N . LEU B 1 258 ? -10.836 42.344 36.688 1 97.12 258 LEU B N 1
ATOM 4931 C CA . LEU B 1 258 ? -11.609 42.969 35.594 1 97.12 258 LEU B CA 1
ATOM 4932 C C . LEU B 1 258 ? -11.664 42.062 34.375 1 97.12 258 LEU B C 1
ATOM 4934 O O . LEU B 1 258 ? -10.625 41.656 33.844 1 97.12 258 LEU B O 1
ATOM 4938 N N . TYR B 1 259 ? -12.836 41.75 33.969 1 97.12 259 TYR B N 1
ATOM 4939 C CA . TYR B 1 259 ? -13.047 40.844 32.844 1 97.12 259 TYR B CA 1
ATOM 4940 C C . TYR B 1 259 ? -13.336 41.594 31.547 1 97.12 259 TYR B C 1
ATOM 4942 O O . TYR B 1 259 ? -13.828 42.719 31.594 1 97.12 259 TYR B O 1
ATOM 4950 N N . ALA B 1 260 ? -13.039 40.938 30.453 1 96.88 260 ALA B N 1
ATOM 4951 C CA . ALA B 1 260 ? -13.18 41.562 29.141 1 96.88 260 ALA B CA 1
ATOM 4952 C C . ALA B 1 260 ? -14.648 41.719 28.766 1 96.88 260 ALA B C 1
ATOM 4954 O O . ALA B 1 260 ? -15.008 42.656 28.031 1 96.88 260 ALA B O 1
ATOM 4955 N N . ALA B 1 261 ? -15.461 40.781 29.234 1 94.88 261 ALA B N 1
ATOM 4956 C CA . ALA B 1 261 ? -16.891 40.781 28.906 1 94.88 261 ALA B CA 1
ATOM 4957 C C . ALA B 1 261 ? -17.719 40.25 30.062 1 94.88 261 ALA B C 1
ATOM 4959 O O . ALA B 1 261 ? -17.281 39.375 30.797 1 94.88 261 ALA B O 1
ATOM 4960 N N . GLN B 1 262 ? -18.875 40.812 30.094 1 93.56 262 GLN B N 1
ATOM 4961 C CA . GLN B 1 262 ? -19.797 40.406 31.156 1 93.56 262 GLN B CA 1
ATOM 4962 C C . GLN B 1 262 ? -20.141 38.938 31.031 1 93.56 262 GLN B C 1
ATOM 4964 O O . GLN B 1 262 ? -20.5 38.438 29.953 1 93.56 262 GLN B O 1
ATOM 4969 N N . GLY B 1 263 ? -19.938 38.25 32.125 1 92.56 263 GLY B N 1
ATOM 4970 C CA . GLY B 1 263 ? -20.328 36.844 32.156 1 92.56 263 GLY B CA 1
ATOM 4971 C C . GLY B 1 263 ? -19.297 35.906 31.562 1 92.56 263 GLY B C 1
ATOM 4972 O O . GLY B 1 263 ? -19.438 34.688 31.594 1 92.56 263 GLY B O 1
ATOM 4973 N N . ARG B 1 264 ? -18.312 36.469 30.969 1 94.44 264 ARG B N 1
ATOM 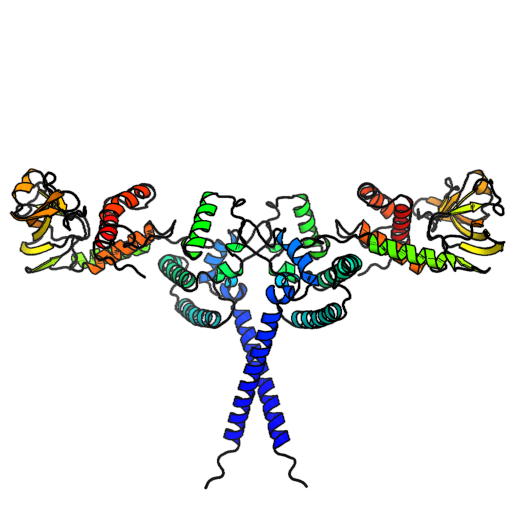4974 C CA . ARG B 1 264 ? -17.234 35.688 30.375 1 94.44 264 ARG B CA 1
ATOM 4975 C C . ARG B 1 264 ? -15.961 35.812 31.203 1 94.44 264 ARG B C 1
ATOM 4977 O O . ARG B 1 264 ? -15.484 36.906 31.484 1 94.44 264 ARG B O 1
ATOM 4984 N N . ARG B 1 265 ? -15.453 34.688 31.609 1 93.44 265 ARG B N 1
ATOM 4985 C CA . ARG B 1 265 ? -14.266 34.688 32.438 1 93.44 265 ARG B CA 1
ATOM 4986 C C . ARG B 1 265 ? -13 34.906 31.625 1 93.44 265 ARG B C 1
ATOM 4988 O O . ARG B 1 265 ? -12.094 34.062 31.641 1 93.44 265 ARG B O 1
ATOM 4995 N N . ILE B 1 266 ? -12.953 35.969 30.938 1 97.38 266 ILE B N 1
ATOM 4996 C CA . ILE B 1 266 ? -11.797 36.406 30.172 1 97.38 266 ILE B CA 1
ATOM 4997 C C . ILE B 1 266 ? -11.062 37.531 30.938 1 97.38 266 ILE B C 1
ATOM 4999 O O . ILE B 1 266 ? -11.531 38.656 31.016 1 97.38 266 ILE B O 1
ATOM 5003 N N . PHE B 1 267 ? -9.867 37.219 31.359 1 95.81 267 PHE B N 1
ATOM 5004 C CA . PHE B 1 267 ? -9.156 38.094 32.281 1 95.81 267 PHE B CA 1
ATOM 5005 C C . PHE B 1 267 ? -8.469 39.219 31.531 1 95.81 267 PHE B C 1
ATOM 5007 O O . PHE B 1 267 ? -7.73 39 30.562 1 95.81 267 PHE B O 1
ATOM 5014 N N . ASN B 1 268 ? -8.695 40.406 31.969 1 97.44 268 ASN B N 1
ATOM 5015 C CA . ASN B 1 268 ? -7.996 41.594 31.469 1 97.44 268 ASN B CA 1
ATOM 5016 C C . ASN B 1 268 ? -7.004 42.125 32.5 1 97.44 268 ASN B C 1
ATOM 5018 O O . ASN B 1 268 ? -5.84 42.375 32.156 1 97.44 268 ASN B O 1
ATOM 5022 N N . VAL B 1 269 ? -7.535 42.312 33.719 1 97.94 269 VAL B N 1
ATOM 5023 C CA . VAL B 1 269 ? -6.73 42.969 34.75 1 97.94 269 VAL B CA 1
ATOM 5024 C C . VAL B 1 269 ? -6.875 42.219 36.062 1 97.94 269 VAL B C 1
ATOM 5026 O O . VAL B 1 269 ? -7.98 41.812 36.438 1 97.94 269 VAL B O 1
ATOM 5029 N N . ALA B 1 270 ? -5.793 41.969 36.75 1 97.69 270 ALA B N 1
ATOM 5030 C CA . ALA B 1 270 ? -5.758 41.438 38.125 1 97.69 270 ALA B CA 1
ATOM 5031 C C . ALA B 1 270 ? -5.273 42.5 39.094 1 97.69 270 ALA B C 1
ATOM 5033 O O . ALA B 1 270 ? -4.164 43.031 38.969 1 97.69 270 ALA B O 1
ATOM 5034 N N . LEU B 1 271 ? -6.051 42.75 40.125 1 97.62 271 LEU B N 1
ATOM 5035 C CA . LEU B 1 271 ? -5.754 43.844 41.031 1 97.62 271 LEU B CA 1
ATOM 5036 C C . LEU B 1 271 ? -5.32 43.312 42.375 1 97.62 271 LEU B C 1
ATOM 5038 O O . LEU B 1 271 ? -5.824 42.281 42.844 1 97.62 271 LEU B O 1
ATOM 5042 N N . ALA B 1 272 ? -4.375 44.062 42.938 1 95.94 272 ALA B N 1
ATOM 5043 C CA . ALA B 1 272 ? -4.113 43.875 44.375 1 95.94 272 ALA B CA 1
ATOM 5044 C C . ALA B 1 272 ? -5.301 44.312 45.219 1 95.94 272 ALA B C 1
ATOM 5046 O O . ALA B 1 272 ? -6.105 45.156 44.781 1 95.94 272 ALA B O 1
ATOM 5047 N N . PRO B 1 273 ? -5.387 43.812 46.406 1 93.62 273 PRO B N 1
ATOM 5048 C CA . PRO B 1 273 ? -6.523 44.188 47.281 1 93.62 273 PRO B CA 1
ATOM 5049 C C . PRO B 1 273 ? -6.648 45.688 47.5 1 93.62 273 PRO B C 1
ATOM 5051 O O . PRO B 1 273 ? -7.758 46.219 47.5 1 93.62 273 PRO B O 1
ATOM 5054 N N . THR B 1 274 ? -5.578 46.344 47.531 1 89.12 274 THR B N 1
ATOM 5055 C CA . THR B 1 274 ? -5.574 47.781 47.844 1 89.12 274 THR B CA 1
ATOM 5056 C C . THR B 1 274 ? -5.965 48.594 46.594 1 89.12 274 THR B C 1
ATOM 5058 O O . THR B 1 274 ? -6.309 49.75 46.719 1 89.12 274 THR B O 1
ATOM 5061 N N . ALA B 1 275 ? -5.949 47.906 45.5 1 93.94 275 ALA B N 1
ATOM 5062 C CA . ALA B 1 275 ? -6.176 48.656 44.25 1 93.94 275 ALA B CA 1
ATOM 5063 C C . ALA B 1 275 ? -7.629 48.531 43.781 1 93.94 275 ALA B C 1
ATOM 5065 O O . ALA B 1 275 ? -8.062 49.219 42.875 1 93.94 275 ALA B O 1
ATOM 5066 N N . VAL B 1 276 ? -8.406 47.75 44.406 1 94.62 276 VAL B N 1
ATOM 5067 C CA . VAL B 1 276 ? -9.773 47.469 44 1 94.62 276 VAL B CA 1
ATOM 5068 C C . VAL B 1 276 ? -10.617 48.719 44.094 1 94.62 276 VAL B C 1
ATOM 5070 O O . VAL B 1 276 ? -11.492 48.969 43.25 1 94.62 276 VAL B O 1
ATOM 5073 N N . ALA B 1 277 ? -10.312 49.531 45.062 1 93.56 277 ALA B N 1
ATOM 5074 C CA . ALA B 1 277 ? -11.094 50.719 45.312 1 93.56 277 ALA B CA 1
ATOM 5075 C C . ALA B 1 277 ? -10.875 51.781 44.219 1 93.56 277 ALA B C 1
ATOM 5077 O O . ALA B 1 277 ? -11.656 52.719 44.094 1 93.56 277 ALA B O 1
ATOM 5078 N N . ALA B 1 278 ? -9.852 51.562 43.5 1 95.5 278 ALA B N 1
ATOM 5079 C CA . ALA B 1 278 ? -9.516 52.531 42.469 1 95.5 278 ALA B CA 1
ATOM 5080 C C . ALA B 1 278 ? -10.391 52.344 41.219 1 95.5 278 ALA B C 1
ATOM 5082 O O . ALA B 1 278 ? -10.445 53.25 40.375 1 95.5 278 ALA B O 1
ATOM 5083 N N . VAL B 1 279 ? -11.156 51.344 41.156 1 97.25 279 VAL B N 1
ATOM 5084 C CA . VAL B 1 279 ? -12.023 51.094 40.031 1 97.25 279 VAL B CA 1
ATOM 5085 C C . VAL B 1 279 ? -13.297 51.938 40.156 1 97.25 279 VAL B C 1
ATOM 5087 O O . VAL B 1 279 ? -13.961 51.906 41.188 1 97.25 279 VAL B O 1
ATOM 5090 N N . VAL B 1 280 ? -13.625 52.688 39.094 1 97 280 VAL B N 1
ATOM 5091 C CA . VAL B 1 280 ? -14.852 53.469 39.094 1 97 280 VAL B CA 1
ATOM 5092 C C . VAL B 1 280 ? -15.992 52.625 38.5 1 97 280 VAL B C 1
ATOM 5094 O O . VAL B 1 280 ? -15.977 52.312 37.312 1 97 280 VAL B O 1
ATOM 5097 N N . PRO B 1 281 ? -16.984 52.344 39.312 1 95.88 281 PRO B N 1
ATOM 5098 C CA . PRO B 1 281 ? -18.094 51.5 38.844 1 95.88 281 PRO B CA 1
ATOM 5099 C C . PRO B 1 281 ? -19.016 52.219 37.875 1 95.88 281 PRO B C 1
ATOM 5101 O O . PRO B 1 281 ? -19.25 53.406 38.031 1 95.88 281 PRO B O 1
ATOM 5104 N N . GLY B 1 282 ? -19.406 51.469 36.875 1 95.38 282 GLY B N 1
ATOM 5105 C CA . GLY B 1 282 ? -20.391 51.938 35.938 1 95.38 282 GLY B CA 1
ATOM 5106 C C . GLY B 1 282 ? -21.75 51.281 36.094 1 95.38 282 GLY B C 1
ATOM 5107 O O . GLY B 1 282 ? -22.297 51.188 37.188 1 95.38 282 GLY B O 1
ATOM 5108 N N . ALA B 1 283 ? -22.188 50.812 34.969 1 94.25 283 ALA B N 1
ATOM 5109 C CA . ALA B 1 283 ? -23.5 50.188 34.938 1 94.25 283 ALA B CA 1
ATOM 5110 C C . ALA B 1 283 ? -23.469 48.812 35.594 1 94.25 283 ALA B C 1
ATOM 5112 O O . ALA B 1 283 ? -22.516 48.031 35.406 1 94.25 283 ALA B O 1
ATOM 5113 N N . ARG B 1 284 ? -24.562 48.562 36.344 1 94.5 284 ARG B N 1
ATOM 5114 C CA . ARG B 1 284 ? -24.734 47.281 37.031 1 94.5 284 ARG B CA 1
ATOM 5115 C C . ARG B 1 284 ? -25.812 46.438 36.344 1 94.5 284 ARG B C 1
ATOM 5117 O O . ARG B 1 284 ? -26.828 46.969 35.875 1 94.5 284 ARG B O 1
ATOM 5124 N N . MET B 1 285 ? -25.469 45.188 36.188 1 94.12 285 MET B N 1
ATOM 5125 C CA . MET B 1 285 ? -26.469 44.312 35.562 1 94.12 285 MET B CA 1
ATOM 5126 C C . MET B 1 285 ? -26.438 42.906 36.188 1 94.12 285 MET B C 1
ATOM 5128 O O . MET B 1 285 ? -25.406 42.469 36.719 1 94.12 285 MET B O 1
ATOM 5132 N N . THR B 1 286 ? -27.578 42.312 36.156 1 94.19 286 THR B N 1
ATOM 5133 C CA . THR B 1 286 ? -27.703 40.906 36.625 1 94.19 286 THR B CA 1
ATOM 5134 C C . THR B 1 286 ? -27.812 39.969 35.438 1 94.19 286 THR B C 1
ATOM 5136 O O . THR B 1 286 ? -28.688 40.125 34.562 1 94.19 286 THR B O 1
ATOM 5139 N N . ASP B 1 287 ? -26.906 39.062 35.344 1 90.88 287 ASP B N 1
ATOM 5140 C CA . ASP B 1 287 ? -26.938 38.094 34.281 1 90.88 287 ASP B CA 1
ATOM 5141 C C . ASP B 1 287 ? -28.203 37.219 34.375 1 90.88 287 ASP B C 1
ATOM 5143 O O . ASP B 1 287 ? -28.422 36.562 35.375 1 90.88 287 ASP B O 1
ATOM 5147 N N . PRO B 1 288 ? -28.953 37.156 33.375 1 88.44 288 PRO B N 1
ATOM 5148 C CA . PRO B 1 288 ? -30.234 36.438 33.469 1 88.44 288 PRO B CA 1
ATOM 5149 C C . PRO B 1 288 ? -30.047 34.906 33.562 1 88.44 288 PRO B C 1
ATOM 5151 O O . PRO B 1 288 ? -30.906 34.219 34.125 1 88.44 288 PRO B O 1
ATOM 5154 N N . ASP B 1 289 ? -29.047 34.375 33.062 1 85.69 289 ASP B N 1
ATOM 5155 C CA . ASP B 1 289 ? -28.844 32.938 33 1 85.69 289 ASP B CA 1
ATOM 5156 C C . ASP B 1 289 ? -28.219 32.438 34.312 1 85.69 289 ASP B C 1
ATOM 5158 O O . ASP B 1 289 ? -28.531 31.312 34.75 1 85.69 289 ASP B O 1
ATOM 5162 N N . THR B 1 290 ? -27.359 33.219 34.938 1 89.38 290 THR B N 1
ATOM 5163 C CA . THR B 1 290 ? -26.594 32.719 36.062 1 89.38 290 THR B CA 1
ATOM 5164 C C . THR B 1 290 ? -26.984 33.438 37.344 1 89.38 290 THR B C 1
ATOM 5166 O O . THR B 1 290 ? -26.594 33.031 38.438 1 89.38 290 THR B O 1
ATOM 5169 N N . ASP B 1 291 ? -27.672 34.594 37.25 1 91.94 291 ASP B N 1
ATOM 5170 C CA . ASP B 1 291 ? -28.094 35.438 38.344 1 91.94 291 ASP B CA 1
ATOM 5171 C C . ASP B 1 291 ? -26.906 36.156 39 1 91.94 291 ASP B C 1
ATOM 5173 O O . ASP B 1 291 ? -27.031 36.719 40.094 1 91.94 291 ASP B O 1
ATOM 5177 N N . GLN B 1 292 ? -25.844 36.062 38.344 1 92.75 292 GLN B N 1
ATOM 5178 C CA . GLN B 1 292 ? -24.672 36.781 38.812 1 92.75 292 GLN B CA 1
ATOM 5179 C C . GLN B 1 292 ? -24.766 38.281 38.5 1 92.75 292 GLN B C 1
ATOM 5181 O O . GLN B 1 292 ? -25.266 38.656 37.438 1 92.75 292 GLN B O 1
ATOM 5186 N N . VAL B 1 293 ? -24.234 39.062 39.5 1 95.88 293 VAL B N 1
ATOM 5187 C CA . VAL B 1 293 ? -24.281 40.5 39.312 1 95.88 293 VAL B CA 1
ATOM 5188 C C . VAL B 1 293 ? -22.938 41 38.812 1 95.88 293 VAL B C 1
ATOM 5190 O O . VAL B 1 293 ? -21.891 40.656 39.344 1 95.88 293 VAL B O 1
ATOM 5193 N N . TRP B 1 294 ? -23.031 41.781 37.781 1 96.31 294 TRP B N 1
ATOM 5194 C CA . TRP B 1 294 ? -21.844 42.312 37.156 1 96.31 294 TRP B CA 1
ATOM 5195 C C . TRP B 1 294 ? -21.891 43.844 37.094 1 96.31 294 TRP B C 1
ATOM 5197 O O . TRP B 1 294 ? -22.984 44.438 36.969 1 96.31 294 TRP B O 1
ATOM 5207 N N . THR B 1 295 ? -20.781 44.5 37.25 1 96.44 295 THR B N 1
ATOM 5208 C CA . THR B 1 295 ? -20.656 45.938 37.156 1 96.44 295 THR B CA 1
ATOM 5209 C C . THR B 1 295 ? -19.531 46.312 36.219 1 96.44 295 THR B C 1
ATOM 5211 O O . THR B 1 295 ? -18.422 45.781 36.281 1 96.44 295 THR B O 1
ATOM 5214 N N . ASP B 1 296 ? -19.906 47.125 35.312 1 96 296 ASP B N 1
ATOM 5215 C CA . ASP B 1 296 ? -18.812 47.625 34.469 1 96 296 ASP B CA 1
ATOM 5216 C C . ASP B 1 296 ? -17.875 48.531 35.281 1 96 296 ASP B C 1
ATOM 5218 O O . ASP B 1 296 ? -18.297 49.094 36.281 1 96 296 ASP B O 1
ATOM 5222 N N . GLY B 1 297 ? -16.594 48.531 34.906 1 96.38 297 GLY B N 1
ATOM 5223 C CA . GLY B 1 297 ? -15.617 49.312 35.625 1 96.38 297 GLY B CA 1
ATOM 5224 C C . GLY B 1 297 ? -14.578 49.969 34.75 1 96.38 297 GLY B C 1
ATOM 5225 O O . GLY B 1 297 ? -14.266 49.438 33.656 1 96.38 297 GLY B O 1
ATOM 5226 N N . THR B 1 298 ? -14.227 51.094 35.188 1 97.12 298 THR B N 1
ATOM 5227 C CA . THR B 1 298 ? -13.133 51.812 34.562 1 97.12 298 THR B CA 1
ATOM 5228 C C . THR B 1 298 ? -12.008 52.094 35.531 1 97.12 298 THR B C 1
ATOM 5230 O O . THR B 1 298 ? -12.258 52.406 36.719 1 97.12 298 THR B O 1
ATOM 5233 N N . LEU B 1 299 ? -10.789 51.938 35.094 1 97.06 299 LEU B N 1
ATOM 5234 C CA . LEU B 1 299 ? -9.609 52.094 35.938 1 97.06 299 LEU B CA 1
ATOM 5235 C C . LEU B 1 299 ? -8.523 52.875 35.188 1 97.06 299 LEU B C 1
ATOM 5237 O O . LEU B 1 299 ? -8.203 52.594 34.031 1 97.06 299 LEU B O 1
ATOM 5241 N N . THR B 1 300 ? -8.07 53.938 35.844 1 97.62 300 THR B N 1
ATOM 5242 C CA . THR B 1 300 ? -6.945 54.719 35.344 1 97.62 300 THR B CA 1
ATOM 5243 C C . THR B 1 300 ? -5.672 54.406 36.094 1 97.62 300 THR B C 1
ATOM 5245 O O . THR B 1 300 ? -5.609 54.594 37.312 1 97.62 300 THR B O 1
ATOM 5248 N N . VAL B 1 301 ? -4.668 53.875 35.438 1 97.56 301 VAL B N 1
ATOM 5249 C CA . VAL B 1 301 ? -3.451 53.406 36.094 1 97.56 301 VAL B CA 1
ATOM 5250 C C . VAL B 1 301 ? -2.234 53.781 35.219 1 97.56 301 VAL B C 1
ATOM 5252 O O . VAL B 1 301 ? -2.371 54.375 34.156 1 97.56 301 VAL B O 1
ATOM 5255 N N . TRP B 1 302 ? -1.086 53.5 35.812 1 97.25 302 TRP B N 1
ATOM 5256 C CA . TRP B 1 302 ? 0.171 53.719 35.094 1 97.25 302 TRP B CA 1
ATOM 5257 C C . TRP B 1 302 ? 0.837 52.375 34.75 1 97.25 302 TRP B C 1
ATOM 5259 O O . TRP B 1 302 ? 0.798 51.438 35.562 1 97.25 302 TRP B O 1
ATOM 5269 N N . VAL B 1 303 ? 1.427 52.281 33.562 1 96.75 303 VAL B N 1
ATOM 5270 C CA . VAL B 1 303 ? 2.229 51.125 33.156 1 96.75 303 VAL B CA 1
ATOM 5271 C C . VAL B 1 303 ? 3.541 51.594 32.531 1 96.75 303 VAL B C 1
ATOM 5273 O O . VAL B 1 303 ? 3.666 52.781 32.156 1 96.75 303 VAL B O 1
ATOM 5276 N N . LYS B 1 304 ? 4.477 50.656 32.531 1 94.38 304 LYS B N 1
ATOM 5277 C CA . LYS B 1 304 ? 5.723 51 31.844 1 94.38 304 LYS B CA 1
ATOM 5278 C C . LYS B 1 304 ? 5.527 51 30.328 1 94.38 304 LYS B C 1
ATOM 5280 O O . LYS B 1 304 ? 4.793 50.156 29.797 1 94.38 304 LYS B O 1
ATOM 5285 N N . ASN B 1 305 ? 6.176 51.969 29.734 1 92.31 305 ASN B N 1
ATOM 5286 C CA . ASN B 1 305 ? 6.125 52.062 28.281 1 92.31 305 ASN B CA 1
ATOM 5287 C C . ASN B 1 305 ? 7.098 51.094 27.609 1 92.31 305 ASN B C 1
ATOM 5289 O O . ASN B 1 305 ? 8.055 51.531 26.969 1 92.31 305 ASN B O 1
ATOM 5293 N N . ALA B 1 306 ? 6.809 49.906 27.75 1 92.5 306 ALA B N 1
ATOM 5294 C CA . ALA B 1 306 ? 7.641 48.844 27.219 1 92.5 306 ALA B CA 1
ATOM 5295 C C . ALA B 1 306 ? 6.801 47.625 26.859 1 92.5 306 ALA B C 1
ATOM 5297 O O . ALA B 1 306 ? 5.828 47.312 27.547 1 92.5 306 ALA B O 1
ATOM 5298 N N . ASP B 1 307 ? 7.156 46.938 25.719 1 94.94 307 ASP B N 1
ATOM 5299 C CA . ASP B 1 307 ? 6.52 45.688 25.297 1 94.94 307 ASP B CA 1
ATOM 5300 C C . ASP B 1 307 ? 5.043 45.906 24.984 1 94.94 307 ASP B C 1
ATOM 5302 O O . ASP B 1 307 ? 4.188 45.156 25.469 1 94.94 307 ASP B O 1
ATOM 5306 N N . LEU B 1 308 ? 4.797 46.969 24.312 1 97.38 308 LEU B N 1
ATOM 5307 C CA . LEU B 1 308 ? 3.449 47.312 23.891 1 97.38 308 LEU B CA 1
ATOM 5308 C C . LEU B 1 308 ? 3.35 47.375 22.359 1 97.38 308 LEU B C 1
ATOM 5310 O O . LEU B 1 308 ? 4.363 47.531 21.672 1 97.38 308 LEU B O 1
ATOM 5314 N N . THR B 1 309 ? 2.16 47.156 21.859 1 97.56 309 THR B N 1
ATOM 5315 C CA . THR B 1 309 ? 1.886 47.312 20.438 1 97.56 309 THR B CA 1
ATOM 5316 C C . THR B 1 309 ? 0.589 48.062 20.203 1 97.56 309 THR B C 1
ATOM 5318 O O . THR B 1 309 ? -0.253 48.156 21.094 1 97.56 309 THR B O 1
ATOM 5321 N N . ASP B 1 310 ? 0.527 48.688 19.078 1 96.94 310 ASP B N 1
ATOM 5322 C CA . ASP B 1 310 ? -0.687 49.438 18.734 1 96.94 310 ASP B CA 1
ATOM 5323 C C . ASP B 1 310 ? -1.606 48.594 17.844 1 96.94 310 ASP B C 1
ATOM 5325 O O . ASP B 1 310 ? -2.639 49.062 17.375 1 96.94 310 ASP B O 1
ATOM 5329 N N . SER B 1 311 ? -1.271 47.375 17.625 1 97 311 SER B N 1
ATOM 5330 C CA . SER B 1 311 ? -2.07 46.531 16.75 1 97 311 SER B CA 1
ATOM 5331 C C . SER B 1 311 ? -2.51 45.25 17.469 1 97 311 SER B C 1
ATOM 5333 O O . SER B 1 311 ? -1.701 44.344 17.703 1 97 311 SER B O 1
ATOM 5335 N N . LEU B 1 312 ? -3.773 45.25 17.688 1 96.94 312 LEU B N 1
ATOM 5336 C CA . LEU B 1 312 ? -4.324 44.062 18.312 1 96.94 312 LEU B CA 1
ATOM 5337 C C . LEU B 1 312 ? -4.27 42.875 17.344 1 96.94 312 LEU B C 1
ATOM 5339 O O . LEU B 1 312 ? -4.074 41.719 17.781 1 96.94 312 LEU B O 1
ATOM 5343 N N . ASP B 1 313 ? -4.395 43.125 16.078 1 96.5 313 ASP B N 1
ATOM 5344 C CA . ASP B 1 313 ? -4.383 42.094 15.047 1 96.5 313 ASP B CA 1
ATOM 5345 C C . ASP B 1 313 ? -3.049 41.344 15.039 1 96.5 313 ASP B C 1
ATOM 5347 O O . ASP B 1 313 ? -3.01 40.125 14.82 1 96.5 313 ASP B O 1
ATOM 5351 N N . LYS B 1 314 ? -2.029 42.094 15.25 1 96.5 314 LYS B N 1
ATOM 5352 C CA . LYS B 1 314 ? -0.708 41.469 15.273 1 96.5 314 LYS B CA 1
ATOM 5353 C C . LYS B 1 314 ? -0.542 40.562 16.484 1 96.5 314 LYS B C 1
ATOM 5355 O O . LYS B 1 314 ? 0.098 39.5 16.406 1 96.5 314 LYS B O 1
ATOM 5360 N N . VAL B 1 315 ? -1.096 40.938 17.578 1 97.12 315 VAL B N 1
ATOM 5361 C CA . VAL B 1 315 ? -1.044 40.125 18.781 1 97.12 315 VAL B CA 1
ATOM 5362 C C . VAL B 1 315 ? -1.837 38.844 18.562 1 97.12 315 VAL B C 1
ATOM 5364 O O . VAL B 1 315 ? -1.381 37.75 18.922 1 97.12 315 VAL B O 1
ATOM 5367 N N . TRP B 1 316 ? -2.98 39 17.984 1 97.06 316 TRP B N 1
ATOM 5368 C CA . TRP B 1 316 ? -3.818 37.844 17.75 1 97.06 316 TRP B CA 1
ATOM 5369 C C . TRP B 1 316 ? -3.18 36.906 16.719 1 97.06 316 TRP B C 1
ATOM 5371 O O . TRP B 1 316 ? -3.309 35.688 16.812 1 97.06 316 TRP B O 1
ATOM 5381 N N . SER B 1 317 ? -2.518 37.438 15.727 1 95.44 317 SER B N 1
ATOM 5382 C CA . SER B 1 317 ? -1.787 36.625 14.773 1 95.44 317 SER B CA 1
ATOM 5383 C C . SER B 1 317 ? -0.715 35.781 15.461 1 95.44 317 SER B C 1
ATOM 5385 O O . SER B 1 317 ? -0.535 34.625 15.148 1 95.44 317 SER B O 1
ATOM 5387 N N . TYR B 1 318 ? 0.008 36.469 16.359 1 96.56 318 TYR B N 1
ATOM 5388 C CA . TYR B 1 318 ? 1.005 35.781 17.172 1 96.56 318 TYR B CA 1
ATOM 5389 C C . TYR B 1 318 ? 0.363 34.688 18.016 1 96.56 318 TYR B C 1
ATOM 5391 O O . TYR B 1 318 ? 0.791 33.531 17.984 1 96.56 318 TYR B O 1
ATOM 5399 N N . ALA B 1 319 ? -0.682 34.969 18.688 1 97.19 319 ALA B N 1
ATOM 5400 C CA . ALA B 1 319 ? -1.365 34.031 19.578 1 97.19 319 ALA B CA 1
ATOM 5401 C C . ALA B 1 319 ? -1.982 32.875 18.781 1 97.19 319 ALA B C 1
ATOM 5403 O O . ALA B 1 319 ? -1.928 31.719 19.203 1 97.19 319 ALA B O 1
ATOM 5404 N N . GLY B 1 320 ? -2.566 33.219 17.734 1 94.94 320 GLY B N 1
ATOM 5405 C CA . GLY B 1 320 ? -3.156 32.219 16.875 1 94.94 320 GLY B CA 1
ATOM 5406 C C . GLY B 1 320 ? -2.139 31.219 16.328 1 94.94 320 GLY B C 1
ATOM 5407 O O . GLY B 1 320 ? -2.395 30.016 16.297 1 94.94 320 GLY B O 1
ATOM 5408 N N . SER B 1 321 ? -1.069 31.766 15.844 1 93.31 321 SER B N 1
ATOM 5409 C CA . SER B 1 321 ? 0.012 30.906 15.359 1 93.31 321 SER B CA 1
ATOM 5410 C C . SER B 1 321 ? 0.526 30 16.469 1 93.31 321 SER B C 1
ATOM 5412 O O . SER B 1 321 ? 0.835 28.828 16.219 1 93.31 321 SER B O 1
ATOM 5414 N N . MET B 1 322 ? 0.633 30.547 17.641 1 95.06 322 MET B N 1
ATOM 5415 C CA . MET B 1 322 ? 1.069 29.766 18.797 1 95.06 322 MET B CA 1
ATOM 5416 C C . MET B 1 322 ? 0.065 28.672 19.125 1 95.06 322 MET B C 1
ATOM 5418 O O . MET B 1 322 ? 0.451 27.531 19.391 1 95.06 322 MET B O 1
ATOM 5422 N N . PHE B 1 323 ? -1.159 28.969 19.094 1 94.44 323 PHE B N 1
ATOM 5423 C CA . PHE B 1 323 ? -2.229 28 19.312 1 94.44 323 PHE B CA 1
ATOM 5424 C C . PHE B 1 323 ? -2.137 26.844 18.328 1 94.44 323 PHE B C 1
ATOM 5426 O O . PHE B 1 323 ? -2.145 25.688 18.719 1 94.44 323 PHE B O 1
ATOM 5433 N N . SER B 1 324 ? -1.999 27.219 17.094 1 89.56 324 SER B N 1
ATOM 5434 C CA . SER B 1 324 ? -1.929 26.219 16.031 1 89.56 324 SER B CA 1
ATOM 5435 C C . SER B 1 324 ? -0.684 25.344 16.156 1 89.56 324 SER B C 1
ATOM 5437 O O . SER B 1 324 ? -0.754 24.125 16.016 1 89.56 324 SER B O 1
ATOM 5439 N N . ALA B 1 325 ? 0.406 25.953 16.422 1 89.94 325 ALA B N 1
ATOM 5440 C CA . ALA B 1 325 ? 1.689 25.266 16.484 1 89.94 325 ALA B CA 1
ATOM 5441 C C . ALA B 1 325 ? 1.777 24.375 17.719 1 89.94 325 ALA B C 1
ATOM 5443 O O . ALA B 1 325 ? 2.275 23.25 17.641 1 89.94 325 ALA B O 1
ATOM 5444 N N . ALA B 1 326 ? 1.322 24.859 18.797 1 89.88 326 ALA B N 1
ATOM 5445 C CA . ALA B 1 326 ? 1.498 24.172 20.078 1 89.88 326 ALA B CA 1
ATOM 5446 C C . ALA B 1 326 ? 0.437 23.094 20.266 1 89.88 326 ALA B C 1
ATOM 5448 O O . ALA B 1 326 ? 0.705 22.047 20.859 1 89.88 326 ALA B O 1
ATOM 5449 N N . CYS B 1 327 ? -0.669 23.328 19.75 1 86.75 327 CYS B N 1
ATOM 5450 C CA . CYS B 1 327 ? -1.777 22.438 20.062 1 86.75 327 CYS B CA 1
ATOM 5451 C C . CYS B 1 327 ? -2.174 21.609 18.859 1 86.75 327 CYS B C 1
ATOM 5453 O O . CYS B 1 327 ? -2.787 20.547 19 1 86.75 327 CYS B O 1
ATOM 5455 N N . GLY B 1 328 ? -1.908 22.016 17.719 1 79.88 328 GLY B N 1
ATOM 5456 C CA . GLY B 1 328 ? -2.35 21.359 16.5 1 79.88 328 GLY B CA 1
ATOM 5457 C C . GLY B 1 328 ? -1.385 20.297 16.016 1 79.88 328 GLY B C 1
ATOM 5458 O O . GLY B 1 328 ? -1.567 19.719 14.93 1 79.88 328 GLY B O 1
ATOM 5459 N N . THR B 1 329 ? -0.429 19.938 16.719 1 76.19 329 THR B N 1
ATOM 5460 C CA . THR B 1 329 ? 0.576 18.984 16.281 1 76.19 329 THR B CA 1
ATOM 5461 C C . THR B 1 329 ? 0.068 17.547 16.469 1 76.19 329 THR B C 1
ATOM 5463 O O . THR B 1 329 ? 0.361 16.672 15.656 1 76.19 329 THR B O 1
ATOM 5466 N N . CYS B 1 330 ? -0.774 17.344 17.531 1 71 330 CYS B N 1
ATOM 5467 C CA . CYS B 1 330 ? -1.108 15.961 17.906 1 71 330 CYS B CA 1
ATOM 5468 C C . CYS B 1 330 ? -2.545 15.633 17.516 1 71 330 CYS B C 1
ATOM 5470 O O . CYS B 1 330 ? -2.902 14.461 17.391 1 71 330 CYS B O 1
ATOM 5472 N N . HIS B 1 331 ? -3.348 16.562 17.422 1 75.81 331 HIS B N 1
ATOM 5473 C CA . HIS B 1 331 ? -4.746 16.359 17.062 1 75.81 331 HIS B CA 1
ATOM 5474 C C . HIS B 1 331 ? -5.312 17.578 16.344 1 75.81 331 HIS B C 1
ATOM 5476 O O . HIS B 1 331 ? -4.75 18.672 16.438 1 75.81 331 HIS B O 1
ATOM 5482 N N . VAL B 1 332 ? -6.363 17.312 15.672 1 77.81 332 VAL B N 1
ATOM 5483 C CA . VAL B 1 332 ? -7.035 18.406 14.977 1 77.81 332 VAL B CA 1
ATOM 5484 C C . VAL B 1 332 ? -7.551 19.422 16 1 77.81 332 VAL B C 1
ATOM 5486 O O . VAL B 1 332 ? -8.125 19.047 17.016 1 77.81 332 VAL B O 1
ATOM 5489 N N . LEU B 1 333 ? -7.234 20.641 15.656 1 83.69 333 LEU B N 1
ATOM 5490 C CA . LEU B 1 333 ? -7.688 21.703 16.547 1 83.69 333 LEU B CA 1
ATOM 5491 C C . LEU B 1 333 ? -9.141 22.062 16.266 1 83.69 333 LEU B C 1
ATOM 5493 O O . LEU B 1 333 ? -9.547 22.172 15.117 1 83.69 333 LEU B O 1
ATOM 5497 N N . PRO B 1 334 ? -9.891 22.141 17.375 1 82.5 334 PRO B N 1
ATOM 5498 C CA . PRO B 1 334 ? -11.219 22.703 17.141 1 82.5 334 PRO B CA 1
ATOM 5499 C C . PRO B 1 334 ? -11.172 24.172 16.719 1 82.5 334 PRO B C 1
ATOM 5501 O O . PRO B 1 334 ? -10.242 24.891 17.062 1 82.5 334 PRO B O 1
ATOM 5504 N N . HIS B 1 335 ? -12.141 24.453 15.898 1 86.56 335 HIS B N 1
ATOM 5505 C CA . HIS B 1 335 ? -12.312 25.875 15.648 1 86.56 335 HIS B CA 1
ATOM 5506 C C . HIS B 1 335 ? -12.539 26.641 16.938 1 86.56 335 HIS B C 1
ATOM 5508 O O . HIS B 1 335 ? -13.148 26.125 17.875 1 86.56 335 HIS B O 1
ATOM 5514 N N . THR B 1 336 ? -12.07 27.859 16.969 1 91.81 336 THR B N 1
ATOM 5515 C CA . THR B 1 336 ? -12.188 28.641 18.188 1 91.81 336 THR B CA 1
ATOM 5516 C C . THR B 1 336 ? -13.648 28.859 18.562 1 91.81 336 THR B C 1
ATOM 5518 O O . THR B 1 336 ? -13.984 29 19.734 1 91.81 336 THR B O 1
ATOM 5521 N N . SER B 1 337 ? -14.492 28.844 17.562 1 92.44 337 SER B N 1
ATOM 5522 C CA . SER B 1 337 ? -15.906 29.094 17.812 1 92.44 337 SER B CA 1
ATOM 5523 C C . SER B 1 337 ? -16.656 27.797 18.125 1 92.44 337 SER B C 1
ATOM 5525 O O . SER B 1 337 ? -17.875 27.781 18.172 1 92.44 337 SER B O 1
ATOM 5527 N N . HIS B 1 338 ? -15.938 26.766 18.25 1 89.88 338 HIS B N 1
ATOM 5528 C CA . HIS B 1 338 ? -16.562 25.5 18.594 1 89.88 338 HIS B CA 1
ATOM 5529 C C . HIS B 1 338 ? -17.047 25.5 20.047 1 89.88 338 HIS B C 1
ATOM 5531 O O . HIS B 1 338 ? -18.047 24.844 20.375 1 89.88 338 HIS B O 1
ATOM 5537 N N . PHE B 1 339 ? -16.375 26.188 20.859 1 93.25 339 PHE B N 1
ATOM 5538 C CA . PHE B 1 339 ? -16.688 26.25 22.281 1 93.25 339 PHE B CA 1
ATOM 5539 C C . PHE B 1 339 ? -17.031 27.656 22.703 1 93.25 339 PHE B C 1
ATOM 5541 O O . PHE B 1 339 ? -16.719 28.625 22 1 93.25 339 PHE B O 1
ATOM 5548 N N . LEU B 1 340 ? -17.734 27.688 23.875 1 95.06 340 LEU B N 1
ATOM 5549 C CA . LEU B 1 340 ? -17.984 28.984 24.516 1 95.06 340 LEU B CA 1
ATOM 5550 C C . LEU B 1 340 ? -16.734 29.469 25.234 1 95.06 340 LEU B C 1
ATOM 5552 O O . LEU B 1 340 ? -15.844 28.672 25.547 1 95.06 340 LEU B O 1
ATOM 5556 N N . ALA B 1 341 ? -16.719 30.766 25.469 1 96.5 341 ALA B N 1
ATOM 5557 C CA . ALA B 1 341 ? -15.547 31.375 26.094 1 96.5 341 ALA B CA 1
ATOM 5558 C C . ALA B 1 341 ? -15.188 30.672 27.406 1 96.5 341 ALA B C 1
ATOM 5560 O O . ALA B 1 341 ? -14.023 30.359 27.641 1 96.5 341 ALA B O 1
ATOM 5561 N N . ASN B 1 342 ? -16.156 30.422 28.172 1 95.81 342 ASN B N 1
ATOM 5562 C CA . ASN B 1 342 ? -15.891 29.797 29.469 1 95.81 342 ASN B CA 1
ATOM 5563 C C . ASN B 1 342 ? -15.578 28.312 29.328 1 95.81 342 ASN B C 1
ATOM 5565 O O . ASN B 1 342 ? -14.914 27.734 30.188 1 95.81 342 ASN B O 1
ATOM 5569 N N . GLN B 1 343 ? -15.992 27.672 28.312 1 95.25 343 GLN B N 1
ATOM 5570 C CA . GLN B 1 343 ? -15.711 26.266 28.062 1 95.25 343 GLN B CA 1
ATOM 5571 C C . GLN B 1 343 ? -14.258 26.047 27.656 1 95.25 343 GLN B C 1
ATOM 5573 O O . GLN B 1 343 ? -13.68 25 27.953 1 95.25 343 GLN B O 1
ATOM 5578 N N . TRP B 1 344 ? -13.711 27.016 27.047 1 96.06 344 TRP B N 1
ATOM 5579 C CA . TRP B 1 344 ? -12.32 26.906 26.594 1 96.06 344 TRP B CA 1
ATOM 5580 C C . TRP B 1 344 ? -11.383 26.734 27.781 1 96.06 344 TRP B C 1
ATOM 5582 O O . TRP B 1 344 ? -10.328 26.109 27.656 1 96.06 344 TRP B O 1
ATOM 5592 N N . ILE B 1 345 ? -11.758 27.281 28.953 1 96.12 345 ILE B N 1
ATOM 5593 C CA . ILE B 1 345 ? -10.914 27.203 30.141 1 96.12 345 ILE B CA 1
ATOM 5594 C C . ILE B 1 345 ? -10.68 25.734 30.5 1 96.12 345 ILE B C 1
ATOM 5596 O O . ILE B 1 345 ? -9.539 25.297 30.656 1 96.12 345 ILE B O 1
ATOM 5600 N N . GLY B 1 346 ? -11.703 25 30.578 1 94.88 346 GLY B N 1
ATOM 5601 C CA . GLY B 1 346 ? -11.586 23.594 30.891 1 94.88 346 GLY B CA 1
ATOM 5602 C C . GLY B 1 346 ? -10.867 22.797 29.812 1 94.88 346 GLY B C 1
ATOM 5603 O O . GLY B 1 346 ? -10.023 21.953 30.125 1 94.88 346 GLY B O 1
ATOM 5604 N N . THR B 1 347 ? -11.203 23.078 28.625 1 92.69 347 THR B N 1
ATOM 5605 C CA . THR B 1 347 ? -10.625 22.375 27.484 1 92.69 347 THR B CA 1
ATOM 5606 C C . THR B 1 347 ? -9.109 22.578 27.422 1 92.69 347 THR B C 1
ATOM 5608 O O . THR B 1 347 ? -8.359 21.609 27.266 1 92.69 347 THR B O 1
ATOM 5611 N N . LEU B 1 348 ? -8.672 23.766 27.562 1 94.56 348 LEU B N 1
ATOM 5612 C CA . LEU B 1 348 ? -7.242 24.062 27.5 1 94.56 348 LEU B CA 1
ATOM 5613 C C . LEU B 1 348 ? -6.52 23.516 28.734 1 94.56 348 LEU B C 1
ATOM 5615 O O . LEU B 1 348 ? -5.387 23.031 28.625 1 94.56 348 LEU B O 1
ATOM 5619 N N . ASN B 1 349 ? -7.152 23.609 29.844 1 94.25 349 ASN B N 1
ATOM 5620 C CA . ASN B 1 349 ? -6.527 23.125 31.078 1 94.25 349 ASN B CA 1
ATOM 5621 C C . ASN B 1 349 ? -6.27 21.609 31 1 94.25 349 ASN B C 1
ATOM 5623 O O . ASN B 1 349 ? -5.281 21.125 31.562 1 94.25 349 ASN B O 1
ATOM 5627 N N . ALA B 1 350 ? -7.133 20.938 30.375 1 90.75 350 ALA B N 1
ATOM 5628 C CA . ALA B 1 350 ? -6.965 19.5 30.203 1 90.75 350 ALA B CA 1
ATOM 5629 C C . ALA B 1 350 ? -5.723 19.203 29.359 1 90.75 350 ALA B C 1
ATOM 5631 O O . ALA B 1 350 ? -5.105 18.141 29.531 1 90.75 350 ALA B O 1
ATOM 5632 N N . MET B 1 351 ? -5.242 20.078 28.609 1 89 351 MET B N 1
ATOM 5633 C CA . MET B 1 351 ? -4.141 19.844 27.672 1 89 351 MET B CA 1
ATOM 5634 C C . MET B 1 351 ? -2.863 20.531 28.172 1 89 351 MET B C 1
ATOM 5636 O O . MET B 1 351 ? -1.785 20.297 27.609 1 89 351 MET B O 1
ATOM 5640 N N . LYS B 1 352 ? -2.953 21.312 29.156 1 91.19 352 LYS B N 1
ATOM 5641 C CA . LYS B 1 352 ? -1.88 22.188 29.641 1 91.19 352 LYS B CA 1
ATOM 5642 C C . LYS B 1 352 ? -0.61 21.375 29.922 1 91.19 352 LYS B C 1
ATOM 5644 O O . LYS B 1 352 ? 0.483 21.781 29.516 1 91.19 352 LYS B O 1
ATOM 5649 N N . PRO B 1 353 ? -0.728 20.219 30.531 1 88.56 353 PRO B N 1
ATOM 5650 C CA . PRO B 1 353 ? 0.5 19.469 30.828 1 88.56 353 PRO B CA 1
ATOM 5651 C C . PRO B 1 353 ? 1.24 19.016 29.578 1 88.56 353 PRO B C 1
ATOM 5653 O O . PRO B 1 353 ? 2.449 18.781 29.625 1 88.56 353 PRO B O 1
ATOM 5656 N N . LYS B 1 354 ? 0.644 18.859 28.469 1 84.44 354 LYS B N 1
ATOM 5657 C CA . LYS B 1 354 ? 1.237 18.359 27.234 1 84.44 354 LYS B CA 1
ATOM 5658 C C . LYS B 1 354 ? 1.637 19.5 26.312 1 84.44 354 LYS B C 1
ATOM 5660 O O . LYS B 1 354 ? 2.318 19.266 25.312 1 84.44 354 LYS B O 1
ATOM 5665 N N . ALA B 1 355 ? 1.212 20.703 26.641 1 86.94 355 ALA B N 1
ATOM 5666 C CA . ALA B 1 355 ? 1.485 21.844 25.781 1 86.94 355 ALA B CA 1
ATOM 5667 C C . ALA B 1 355 ? 2.898 22.375 26 1 86.94 355 ALA B C 1
ATOM 5669 O O . ALA B 1 355 ? 3.334 22.531 27.156 1 86.94 355 ALA B O 1
ATOM 5670 N N . PRO B 1 356 ? 3.619 22.578 24.922 1 89.69 356 PRO B N 1
ATOM 5671 C CA . PRO B 1 356 ? 4.961 23.156 25.047 1 89.69 356 PRO B CA 1
ATOM 5672 C C . PRO B 1 356 ? 4.941 24.672 25.203 1 89.69 356 PRO B C 1
ATOM 5674 O O . PRO B 1 356 ? 5.637 25.391 24.469 1 89.69 356 PRO B O 1
ATOM 5677 N N . LEU B 1 357 ? 4.18 25.172 26.156 1 94.5 357 LEU B N 1
ATOM 5678 C CA . LEU B 1 357 ? 4.02 26.609 26.391 1 94.5 357 LEU B CA 1
ATOM 5679 C C . LEU B 1 357 ? 4.359 26.953 27.844 1 94.5 357 LEU B C 1
ATOM 5681 O O . LEU B 1 357 ? 4.086 26.172 28.75 1 94.5 357 LEU B O 1
ATOM 5685 N N . ASN B 1 358 ? 5.023 28.078 28.031 1 94.25 358 ASN B N 1
ATOM 5686 C CA . ASN B 1 358 ? 5.172 28.578 29.391 1 94.25 358 ASN B CA 1
ATOM 5687 C C . ASN B 1 358 ? 3.887 29.234 29.891 1 94.25 358 ASN B C 1
ATOM 5689 O O . ASN B 1 358 ? 2.902 29.312 29.141 1 94.25 358 ASN B O 1
ATOM 5693 N N . GLU B 1 359 ? 3.855 29.688 31.062 1 95.25 359 GLU B N 1
ATOM 5694 C CA . GLU B 1 359 ? 2.645 30.188 31.703 1 95.25 359 GLU B CA 1
ATOM 5695 C C . GLU B 1 359 ? 2.107 31.422 30.984 1 95.25 359 GLU B C 1
ATOM 5697 O O . GLU B 1 359 ? 0.9 31.547 30.766 1 95.25 359 GLU B O 1
ATOM 5702 N N . GLU B 1 360 ? 2.965 32.375 30.672 1 96.19 360 GLU B N 1
ATOM 5703 C CA . GLU B 1 360 ? 2.572 33.594 29.969 1 96.19 360 GLU B CA 1
ATOM 5704 C C . GLU B 1 360 ? 1.975 33.25 28.594 1 96.19 360 GLU B C 1
ATOM 5706 O O . GLU B 1 360 ? 0.938 33.812 28.219 1 96.19 360 GLU B O 1
ATOM 5711 N N . GLN B 1 361 ? 2.629 32.344 27.953 1 96.25 361 GLN B N 1
ATOM 5712 C CA . GLN B 1 361 ? 2.17 31.938 26.641 1 96.25 361 GLN B CA 1
ATOM 5713 C C . GLN B 1 361 ? 0.818 31.234 26.719 1 96.25 361 GLN B C 1
ATOM 5715 O O . GLN B 1 361 ? -0.071 31.484 25.906 1 96.25 361 GLN B O 1
ATOM 5720 N N . PHE B 1 362 ? 0.693 30.406 27.656 1 96.75 362 PHE B N 1
ATOM 5721 C CA . PHE B 1 362 ? -0.555 29.672 27.828 1 96.75 362 PHE B CA 1
ATOM 5722 C C . PHE B 1 362 ? -1.711 30.625 28.094 1 96.75 362 PHE B C 1
ATOM 5724 O O . PHE B 1 362 ? -2.799 30.469 27.531 1 96.75 362 PHE B O 1
ATOM 5731 N N . ARG B 1 363 ? -1.495 31.594 28.906 1 96.12 363 ARG B N 1
ATOM 5732 C CA . ARG B 1 363 ? -2.516 32.594 29.219 1 96.12 363 ARG B CA 1
ATOM 5733 C C . ARG B 1 363 ? -2.947 33.344 27.969 1 96.12 363 ARG B C 1
ATOM 5735 O O . ARG B 1 363 ? -4.133 33.625 27.797 1 96.12 363 ARG B O 1
ATOM 5742 N N . LEU B 1 364 ? -1.943 33.719 27.234 1 97.5 364 LEU B N 1
ATOM 5743 C CA . LEU B 1 364 ? -2.268 34.438 26.016 1 97.5 364 LEU B CA 1
ATOM 5744 C C . LEU B 1 364 ? -3.09 33.594 25.062 1 97.5 364 LEU B C 1
ATOM 5746 O O . LEU B 1 364 ? -4.051 34.062 24.453 1 97.5 364 LEU B O 1
ATOM 5750 N N . VAL B 1 365 ? -2.711 32.312 24.891 1 97 365 VAL B N 1
ATOM 5751 C CA . VAL B 1 365 ? -3.445 31.406 24.016 1 97 365 VAL B CA 1
ATOM 5752 C C . VAL B 1 365 ? -4.871 31.234 24.531 1 97 365 VAL B C 1
ATOM 5754 O O . VAL B 1 365 ? -5.824 31.234 23.75 1 97 365 VAL B O 1
ATOM 5757 N N . GLN B 1 366 ? -4.992 31.078 25.828 1 97.06 366 GLN B N 1
ATOM 5758 C CA . GLN B 1 366 ? -6.324 30.969 26.422 1 97.06 366 GLN B CA 1
ATOM 5759 C C . GLN B 1 366 ? -7.176 32.188 26.094 1 97.06 366 GLN B C 1
ATOM 5761 O O . GLN B 1 366 ? -8.328 32.062 25.672 1 97.06 366 GLN B O 1
ATOM 5766 N N . LYS B 1 367 ? -6.609 33.312 26.297 1 97.75 367 LYS B N 1
ATOM 5767 C CA . LYS B 1 367 ? -7.34 34.562 26 1 97.75 367 LYS B CA 1
ATOM 5768 C C . LYS B 1 367 ? -7.711 34.625 24.516 1 97.75 367 LYS B C 1
ATOM 5770 O O . LYS B 1 367 ? -8.797 35.062 24.172 1 97.75 367 LYS B O 1
ATOM 5775 N N . TYR B 1 368 ? -6.809 34.25 23.703 1 97.5 368 TYR B N 1
ATOM 5776 C CA . TYR B 1 368 ? -7.043 34.25 22.25 1 97.5 368 TYR B CA 1
ATOM 5777 C C . TYR B 1 368 ? -8.273 33.406 21.906 1 97.5 368 TYR B C 1
ATOM 5779 O O . TYR B 1 368 ? -9.172 33.906 21.203 1 97.5 368 TYR B O 1
ATOM 5787 N N . VAL B 1 369 ? -8.297 32.156 22.344 1 97 369 VAL B N 1
ATOM 5788 C CA . VAL B 1 369 ? -9.398 31.266 21.969 1 97 369 VAL B CA 1
ATOM 5789 C C . VAL B 1 369 ? -10.695 31.75 22.609 1 97 369 VAL B C 1
ATOM 5791 O O . VAL B 1 369 ? -11.773 31.625 22.016 1 97 369 VAL B O 1
ATOM 5794 N N . GLN B 1 370 ? -10.617 32.312 23.781 1 97.44 370 GLN B N 1
ATOM 5795 C CA . GLN B 1 370 ? -11.805 32.844 24.438 1 97.44 370 GLN B CA 1
ATOM 5796 C C . GLN B 1 370 ? -12.359 34.062 23.703 1 97.44 370 GLN B C 1
ATOM 5798 O O . GLN B 1 370 ? -13.578 34.156 23.516 1 97.44 370 GLN B O 1
ATOM 5803 N N . MET B 1 371 ? -11.484 34.969 23.312 1 97.25 371 MET B N 1
ATOM 5804 C CA . MET B 1 371 ? -11.906 36.188 22.656 1 97.25 371 MET B CA 1
ATOM 5805 C C . MET B 1 371 ? -12.461 35.875 21.266 1 97.25 371 MET B C 1
ATOM 5807 O O . MET B 1 371 ? -13.125 36.719 20.656 1 97.25 371 MET B O 1
ATOM 5811 N N . HIS B 1 372 ? -12.172 34.719 20.781 1 96.19 372 HIS B N 1
ATOM 5812 C CA . HIS B 1 372 ? -12.68 34.312 19.469 1 96.19 372 HIS B CA 1
ATOM 5813 C C . HIS B 1 372 ? -13.656 33.125 19.609 1 96.19 372 HIS B C 1
ATOM 5815 O O . HIS B 1 372 ? -13.844 32.375 18.656 1 96.19 372 HIS B O 1
ATOM 5821 N N . ALA B 1 373 ? -14.211 32.969 20.75 1 96.31 373 ALA B N 1
ATOM 5822 C CA . ALA B 1 373 ? -15.148 31.906 21.031 1 96.31 373 ALA B CA 1
ATOM 5823 C C . ALA B 1 373 ? -16.5 32.156 20.375 1 96.31 373 ALA B C 1
ATOM 5825 O O . ALA B 1 373 ? -16.734 33.219 19.828 1 96.31 373 ALA B O 1
ATOM 5826 N N . LYS B 1 374 ? -17.344 31.125 20.438 1 93.81 374 LYS B N 1
ATOM 5827 C CA . LYS B 1 374 ? -18.672 31.156 19.828 1 93.81 374 LYS B CA 1
ATOM 5828 C C . LYS B 1 374 ? -19.484 32.344 20.344 1 93.81 374 LYS B C 1
ATOM 5830 O O . LYS B 1 374 ? -20.141 33.031 19.547 1 93.81 374 LYS B O 1
ATOM 5835 N N . ASP B 1 375 ? -19.453 32.625 21.594 1 93.94 375 ASP B N 1
ATOM 5836 C CA . ASP B 1 375 ? -20.281 33.656 22.234 1 93.94 375 ASP B CA 1
ATOM 5837 C C . ASP B 1 375 ? -19.562 35 22.281 1 93.94 375 ASP B C 1
ATOM 5839 O O . ASP B 1 375 ? -19.953 35.906 23.016 1 93.94 375 ASP B O 1
ATOM 5843 N N . MET B 1 376 ? -18.375 35.094 21.641 1 93.62 376 MET B N 1
ATOM 5844 C CA . MET B 1 376 ? -17.625 36.344 21.578 1 93.62 376 MET B CA 1
ATOM 5845 C C . MET B 1 376 ? -17.5 36.844 20.141 1 93.62 376 MET B C 1
ATOM 5847 O O . MET B 1 376 ? -16.656 37.688 19.828 1 93.62 376 MET B O 1
ATOM 5851 N N . GLY B 1 377 ? -18.266 36.25 19.312 1 82.06 377 GLY B N 1
ATOM 5852 C CA . GLY B 1 377 ? -18.312 36.688 17.922 1 82.06 377 GLY B CA 1
ATOM 5853 C C . GLY B 1 377 ? -17.391 35.875 17.016 1 82.06 377 GLY B C 1
ATOM 5854 O O . GLY B 1 377 ? -17.047 36.344 15.922 1 82.06 377 GLY B O 1
ATOM 5855 N N . GLY B 1 378 ? -16.891 34.875 17.531 1 72.06 378 GLY B N 1
ATOM 5856 C CA . GLY B 1 378 ? -16.062 34.031 16.703 1 72.06 378 GLY B CA 1
ATOM 5857 C C . GLY B 1 378 ? -16.781 33.5 15.477 1 72.06 378 GLY B C 1
ATOM 5858 O O . GLY B 1 378 ? -17.984 33.281 15.508 1 72.06 378 GLY B O 1
ATOM 5859 N N . GLU B 1 379 ? -16.203 33.781 14.281 1 59.94 379 GLU B N 1
ATOM 5860 C CA . GLU B 1 379 ? -16.828 33.344 13.039 1 59.94 379 GLU B CA 1
ATOM 5861 C C . GLU B 1 379 ? -16.812 31.812 12.922 1 59.94 379 GLU B C 1
ATOM 5863 O O . GLU B 1 379 ? -15.805 31.172 13.188 1 59.94 379 GLU B O 1
ATOM 5868 N N . VAL B 1 380 ? -17.938 31.203 12.977 1 49.84 380 VAL B N 1
ATOM 5869 C CA . VAL B 1 380 ? -18.109 29.781 12.703 1 49.84 380 VAL B CA 1
ATOM 5870 C C . VAL B 1 380 ? -17.75 29.5 11.25 1 49.84 380 VAL B C 1
ATOM 5872 O O . VAL B 1 380 ? -18.203 30.188 10.336 1 49.84 380 VAL B O 1
ATOM 5875 N N . GLU B 1 381 ? -16.547 29.109 10.938 1 40.22 381 GLU B N 1
ATOM 5876 C CA . GLU B 1 381 ? -16.484 28.641 9.562 1 40.22 381 GLU B CA 1
ATOM 5877 C C . GLU B 1 381 ? -17.594 27.625 9.273 1 40.22 381 GLU B C 1
ATOM 5879 O O . GLU B 1 381 ? -17.75 26.641 10 1 40.22 381 GLU B O 1
ATOM 5884 N N . GLU B 1 382 ? -18.609 28.016 8.664 1 35.81 382 GLU B N 1
ATOM 5885 C CA . GLU B 1 382 ? -19.516 27.031 8.078 1 35.81 382 GLU B CA 1
ATOM 5886 C C . GLU B 1 382 ? -18.734 25.984 7.285 1 35.81 382 GLU B C 1
ATOM 5888 O O . GLU B 1 382 ? -17.766 26.312 6.594 1 35.81 382 GLU B O 1
#